Protein AF-0000000066235903 (afdb_homodimer)

Foldseek 3Di:
DDKDKDKFLPLVPVDDPVVVVLQRVLLVPDFFEWEAACDPVGGGFIFGDLLVVLVSSCVSVVVVPWDAFAADDPVVCVLDGGFGTDDAQEGEHEFFAAAVCLVSVQVVLQVQQVVQPDGPNGGHQAYEYEYEAQQTHHDPRTDHLVNSCVVVVVCRVVCVGNGIYMYMYRDDDAPDKTKYKYFDFPDNPPGNHTDDIDIFIWGWHFPDDVPDPDGRYTGIDTD/DDKDKDKFLPLVPVDDPVVVVLQRVLLVPDFFEWEAACDPVGGGFIFGDLLVVLVSSCVSVVVVPWDAFAADDPVVCVLDGGFGTDDAQEGEAEFFAAAVCLVSVQVVLQVQQVVQPDGPNGGHQAYEYEYEAQQTHHDPRTDHLVNSCVVVVVCRVVCVGNGIYMYMYRDDDAPDKTKYKYFDFPDNPPGNHTDDIDIFIWGWHFPDDVPDPDGRYTGIDTD

Secondary structure (DSSP, 8-state):
-EEEEEEETTHHHHS-HHHHHHHHHHHHHPPEEEEE--SGGGTT-EEE-HHHHHHHHHHHHGGGT-EEEEEPPGGGGGG-SEEEEEETTEEEEE--SBTTHHHHHHHHHHHHHHTT-BSSSSB--EEEEEEE-TTS--STTB-BHHHHHHHHHHHHHTT---S-EEEEEEE--BT--EEEEEEEESSSSS---EEEEEEEEEEEEE---TT------EEEEE-/-EEEEEEETTHHHHS-HHHHHHHHHHHHHPPEEEEE--SGGGTT-EEE-HHHHHHHHHHHHGGGT-EEEEEPPGGGGGG-SEEEEEETTEEEEE--SBTTHHHHHHHHHHHHHHTT-BSSSSB--EEEEEEE-TTS--STTB-BHHHHHHHHHHHHHTT---S-EEEEEEE--BT--EEEEEEEESSTTT---EEEEEEEEEEEEE---TT------EEEEE-

Solvent-accessible surface area (backbone atoms only — not comparable to full-atom values): 23468 Å² total; per-residue (Å²): 60,43,73,48,78,50,67,36,72,59,18,79,75,67,50,55,66,67,64,47,48,56,53,49,52,51,50,45,67,33,62,50,33,28,25,61,32,74,46,88,95,44,59,62,41,53,20,56,25,61,66,59,44,52,49,52,52,47,66,57,38,41,83,71,64,33,44,60,61,43,71,45,55,76,94,50,39,91,77,42,63,54,40,52,31,24,44,41,32,36,39,35,43,77,46,58,49,54,43,74,51,54,59,54,53,50,52,48,48,32,45,34,33,63,63,43,35,72,55,49,93,26,46,29,60,36,37,35,39,41,27,34,30,56,43,52,40,56,66,84,66,40,30,31,27,65,57,51,47,55,52,50,50,58,37,50,75,54,59,52,62,71,50,15,29,36,39,33,18,40,41,75,62,66,75,36,84,40,57,29,36,42,43,41,49,74,39,86,71,93,46,84,48,77,70,44,77,45,80,38,41,24,31,34,37,75,64,58,59,86,82,44,94,63,74,61,31,27,44,61,46,75,100,58,42,74,46,79,50,67,35,73,58,18,77,75,67,50,54,66,66,66,47,47,55,53,49,52,52,51,45,68,32,61,49,35,28,24,61,33,74,48,84,95,45,59,62,41,54,20,55,23,62,68,61,44,51,49,52,52,48,66,58,39,41,83,72,64,34,44,60,61,42,70,44,56,74,94,49,38,91,76,41,63,54,40,53,32,23,45,41,32,36,39,36,43,75,47,60,50,52,45,76,50,52,60,53,52,50,52,47,47,34,47,34,33,64,63,44,36,74,55,45,94,27,46,29,61,35,38,35,40,40,28,34,29,57,43,52,40,57,66,85,67,39,30,31,28,66,58,51,48,56,53,51,50,56,36,51,75,51,60,52,61,69,52,15,29,36,40,33,18,42,40,75,62,66,74,36,86,40,57,30,36,42,45,40,49,74,40,84,74,92,46,86,46,75,71,44,76,46,80,39,43,24,33,34,38,74,63,57,58,86,84,43,95,62,73,62,31,27,44,61,47,74,98

Organism: Bacillus subtilis (NCBI:txid1423)

Radius of gyration: 24.23 Å; Cα contacts (8 Å, |Δi|>4): 950; chains: 2; bounding box: 44×64×65 Å

pLDDT: mean 93.39, std 9.05, range [45.38, 98.94]

InterPro domains:
  IPR011335 Restriction endonuclease type II-like [SSF52980] (1-222)
  IPR011338 Restriction endonuclease, type II, BamHI/BglIII/BstY [G3DSA:3.40.91.20] (1-223)
  IPR015278 Type-2 restriction enzyme BglII-like [PF09195] (4-170)

Structure (mmCIF, N/CA/C/O backbone):
data_AF-0000000066235903-model_v1
#
loop_
_entity.id
_entity.type
_entity.pdbx_description
1 polymer 'Type II restriction enzyme BglII'
#
loop_
_atom_site.group_PDB
_atom_site.id
_atom_site.type_symbol
_atom_site.label_atom_id
_atom_site.label_alt_id
_atom_site.label_comp_id
_atom_site.label_asym_id
_atom_site.label_entity_id
_atom_site.label_seq_id
_atom_site.pdbx_PDB_ins_code
_atom_site.Cartn_x
_atom_site.Cartn_y
_atom_site.Cartn_z
_atom_site.occupancy
_atom_site.B_iso_or_equiv
_atom_site.auth_seq_id
_atom_site.auth_comp_id
_atom_site.auth_asym_id
_atom_site.auth_atom_id
_atom_site.pdbx_PDB_model_num
ATOM 1 N N . MET A 1 1 ? -2.662 -24.672 -16.406 1 95.44 1 MET A N 1
ATOM 2 C CA . MET A 1 1 ? -2.316 -23.266 -16.625 1 95.44 1 MET A CA 1
ATOM 3 C C . MET A 1 1 ? -0.908 -23.125 -17.188 1 95.44 1 MET A C 1
ATOM 5 O O . MET A 1 1 ? -0.105 -24.062 -17.094 1 95.44 1 MET A O 1
ATOM 9 N N . LYS A 1 2 ? -0.669 -22.047 -17.875 1 97.75 2 LYS A N 1
ATOM 10 C CA . LYS A 1 2 ? 0.676 -21.578 -18.219 1 97.75 2 LYS A CA 1
ATOM 11 C C . LYS A 1 2 ? 1.106 -20.438 -17.297 1 97.75 2 LYS A C 1
ATOM 13 O O . LYS A 1 2 ? 0.295 -19.906 -16.547 1 97.75 2 LYS A O 1
ATOM 18 N N . ILE A 1 3 ? 2.428 -20.141 -17.328 1 98.62 3 ILE A N 1
ATOM 19 C CA . ILE A 1 3 ? 2.883 -19.078 -16.453 1 98.62 3 ILE A CA 1
ATOM 20 C C . ILE A 1 3 ? 3.889 -18.188 -17.188 1 98.62 3 ILE A C 1
ATOM 22 O O . ILE A 1 3 ? 4.633 -18.672 -18.047 1 98.62 3 ILE A O 1
ATOM 26 N N . ASP A 1 4 ? 3.818 -16.906 -16.969 1 98.31 4 ASP A N 1
ATOM 27 C CA . ASP A 1 4 ? 4.887 -15.953 -17.266 1 98.31 4 ASP A CA 1
ATOM 28 C C . ASP A 1 4 ? 5.68 -15.617 -16.016 1 98.31 4 ASP A C 1
ATOM 30 O O . ASP A 1 4 ? 5.129 -15.609 -14.906 1 98.31 4 ASP A O 1
ATOM 34 N N . ILE A 1 5 ? 6.973 -15.391 -16.203 1 98.62 5 ILE A N 1
ATOM 35 C CA . ILE A 1 5 ? 7.824 -15.133 -15.047 1 98.62 5 ILE A CA 1
ATOM 36 C C . ILE A 1 5 ? 8.672 -13.883 -15.289 1 98.62 5 ILE A C 1
ATOM 38 O O . ILE A 1 5 ? 9.172 -13.68 -16.391 1 98.62 5 ILE A O 1
ATOM 42 N N . THR A 1 6 ? 8.812 -13.047 -14.32 1 98.75 6 THR A N 1
ATOM 43 C CA . THR A 1 6 ? 9.789 -11.961 -14.266 1 98.75 6 THR A CA 1
ATOM 44 C C . THR A 1 6 ? 10.578 -12.008 -12.961 1 98.75 6 THR A C 1
ATOM 46 O O . THR A 1 6 ? 9.992 -12.062 -11.875 1 98.75 6 THR A O 1
ATOM 49 N N . ASP A 1 7 ? 11.922 -11.992 -13.055 1 98.81 7 ASP A N 1
ATOM 50 C CA . ASP A 1 7 ? 12.773 -12.039 -11.875 1 98.81 7 ASP A CA 1
ATOM 51 C C . ASP A 1 7 ? 13.367 -10.664 -11.57 1 98.81 7 ASP A C 1
ATOM 53 O O . ASP A 1 7 ? 13.781 -9.945 -12.484 1 98.81 7 ASP A O 1
ATOM 57 N N . TYR A 1 8 ? 13.367 -10.305 -10.367 1 98.69 8 TYR A N 1
ATOM 58 C CA . TYR A 1 8 ? 14 -9.086 -9.875 1 98.69 8 TYR A CA 1
ATOM 59 C C . TYR A 1 8 ? 15.102 -9.414 -8.875 1 98.69 8 TYR A C 1
ATOM 61 O O . TYR A 1 8 ? 15.008 -10.398 -8.141 1 98.69 8 TYR A O 1
ATOM 69 N N . ASN A 1 9 ? 16.234 -8.625 -8.828 1 98.31 9 ASN A N 1
ATOM 70 C CA . ASN A 1 9 ? 17.344 -8.727 -7.891 1 98.31 9 ASN A CA 1
ATOM 71 C C . ASN A 1 9 ? 17.906 -10.148 -7.852 1 98.31 9 ASN A C 1
ATOM 73 O O . ASN A 1 9 ? 18.156 -10.695 -6.773 1 98.31 9 ASN A O 1
ATOM 77 N N . HIS A 1 10 ? 17.969 -10.82 -9.008 1 98.19 10 HIS A N 1
ATOM 78 C CA . HIS A 1 10 ? 18.625 -12.109 -9.219 1 98.19 10 HIS A CA 1
ATOM 79 C C . HIS A 1 10 ? 17.875 -13.234 -8.523 1 98.19 10 HIS A C 1
ATOM 81 O O . HIS A 1 10 ? 18.484 -14.172 -8.008 1 98.19 10 HIS A O 1
ATOM 87 N N . ALA A 1 11 ? 16.562 -13.094 -8.445 1 98.69 11 ALA A N 1
ATOM 88 C CA . ALA A 1 11 ? 15.75 -14.141 -7.848 1 98.69 11 ALA A CA 1
ATOM 89 C C . ALA A 1 11 ? 15.992 -15.484 -8.531 1 98.69 11 ALA A C 1
ATOM 91 O O . ALA A 1 11 ? 15.953 -16.531 -7.887 1 98.69 11 ALA A O 1
ATOM 92 N N . ASP A 1 12 ? 16.234 -15.523 -9.82 1 98.19 12 ASP A N 1
ATOM 93 C CA . ASP A 1 12 ? 16.469 -16.734 -10.594 1 98.19 12 ASP A CA 1
ATOM 94 C C . ASP A 1 12 ? 17.703 -17.484 -10.086 1 98.19 12 ASP A C 1
ATOM 96 O O . ASP A 1 12 ? 17.766 -18.719 -10.125 1 98.19 12 ASP A O 1
ATOM 100 N N . GLU A 1 13 ? 18.641 -16.781 -9.539 1 98.06 13 GLU A N 1
ATOM 101 C CA . GLU A 1 13 ? 19.875 -17.375 -9.047 1 98.06 13 GLU A CA 1
ATOM 102 C C . GLU A 1 13 ? 19.734 -17.797 -7.586 1 98.06 13 GLU A C 1
ATOM 104 O O . GLU A 1 13 ? 20.391 -18.75 -7.152 1 98.06 13 GLU A O 1
ATOM 109 N N . I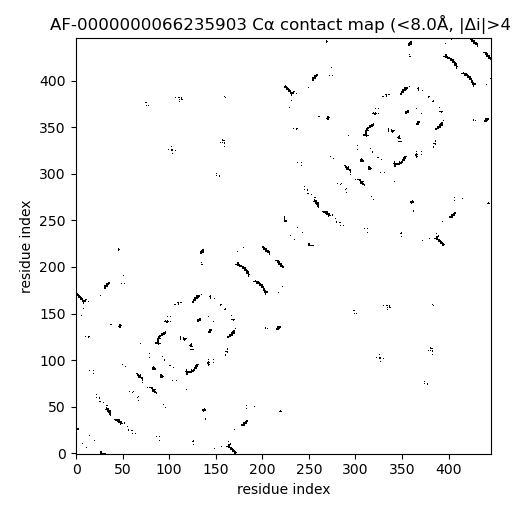LE A 1 14 ? 18.953 -17.141 -6.875 1 98.06 14 ILE A N 1
ATOM 110 C CA . ILE A 1 14 ? 18.875 -17.297 -5.426 1 98.06 14 ILE A CA 1
ATOM 111 C C . ILE A 1 14 ? 17.844 -18.375 -5.074 1 98.06 14 ILE A C 1
ATOM 113 O O . ILE A 1 14 ? 18.016 -19.109 -4.105 1 98.06 14 ILE A O 1
ATOM 117 N N . LEU A 1 15 ? 16.828 -18.453 -5.805 1 98.19 15 LEU A N 1
ATOM 118 C CA . LEU A 1 15 ? 15.719 -19.375 -5.547 1 98.19 15 LEU A CA 1
ATOM 119 C C . LEU A 1 15 ? 16.172 -20.828 -5.641 1 98.19 15 LEU A C 1
ATOM 121 O O . LEU A 1 15 ? 16.812 -21.219 -6.617 1 98.19 15 LEU A O 1
ATOM 125 N N . ASN A 1 16 ? 15.844 -21.609 -4.613 1 98.06 16 ASN A N 1
ATOM 126 C CA . ASN A 1 16 ? 16.109 -23.031 -4.633 1 98.06 16 ASN A CA 1
ATOM 127 C C . ASN A 1 16 ? 15.359 -23.734 -5.762 1 98.06 16 ASN A C 1
ATOM 129 O O . ASN A 1 16 ? 14.133 -23.672 -5.832 1 98.06 16 ASN A O 1
ATOM 133 N N . PRO A 1 17 ? 16.062 -24.453 -6.625 1 98 17 PRO A N 1
ATOM 134 C CA . PRO A 1 17 ? 15.43 -25.047 -7.805 1 98 17 PRO A CA 1
ATOM 135 C C . PRO A 1 17 ? 14.352 -26.062 -7.445 1 98 17 PRO A C 1
ATOM 137 O O . PRO A 1 17 ? 13.352 -26.188 -8.156 1 98 17 PRO A O 1
ATOM 140 N N . GLN A 1 18 ? 14.555 -26.766 -6.414 1 98.19 18 GLN A N 1
ATOM 141 C CA . GLN A 1 18 ? 13.562 -27.766 -6.023 1 98.19 18 GLN A CA 1
ATOM 142 C C . GLN A 1 18 ? 12.281 -27.094 -5.52 1 98.19 18 GLN A C 1
ATOM 144 O O . GLN A 1 18 ? 11.18 -27.562 -5.824 1 98.19 18 GLN A O 1
ATOM 149 N N . LEU A 1 19 ? 12.469 -26.062 -4.641 1 98.56 19 LEU A N 1
ATOM 150 C CA . LEU A 1 19 ? 11.297 -25.344 -4.156 1 98.56 19 LEU A CA 1
ATOM 151 C C . LEU A 1 19 ? 10.523 -24.734 -5.316 1 98.56 19 LEU A C 1
ATOM 153 O O . LEU A 1 19 ? 9.297 -24.797 -5.355 1 98.56 19 LEU A O 1
ATOM 157 N N . TRP A 1 20 ? 11.242 -24.172 -6.285 1 98.75 20 TRP A N 1
ATOM 158 C CA . TRP A 1 20 ? 10.57 -23.594 -7.438 1 98.75 20 TRP A CA 1
ATOM 159 C C . TRP A 1 20 ? 9.844 -24.656 -8.25 1 98.75 20 TRP A C 1
ATOM 161 O O . TRP A 1 20 ? 8.711 -24.438 -8.695 1 98.75 20 TRP A O 1
ATOM 171 N N . LYS A 1 21 ? 10.469 -25.734 -8.461 1 98.69 21 LYS A N 1
ATOM 172 C CA . LYS A 1 21 ? 9.859 -26.812 -9.227 1 98.69 21 LYS A CA 1
ATOM 173 C C . LYS A 1 21 ? 8.523 -27.234 -8.625 1 98.69 21 LYS A C 1
ATOM 175 O O . LYS A 1 21 ? 7.562 -27.484 -9.352 1 98.69 21 LYS A O 1
ATOM 180 N N . GLU A 1 22 ? 8.461 -27.312 -7.281 1 98.81 22 GLU A N 1
ATOM 181 C CA . GLU A 1 22 ? 7.219 -27.672 -6.605 1 98.81 22 GLU A CA 1
ATOM 182 C C . GLU A 1 22 ? 6.113 -26.656 -6.887 1 98.81 22 GLU A C 1
ATOM 184 O O . GLU A 1 22 ? 4.973 -27.031 -7.156 1 98.81 22 GLU A O 1
ATOM 189 N N . ILE A 1 23 ? 6.477 -25.328 -6.844 1 98.88 23 ILE A N 1
ATOM 190 C CA . ILE A 1 23 ? 5.516 -24.266 -7.125 1 98.88 23 ILE A CA 1
ATOM 191 C C . ILE A 1 23 ? 5.121 -24.312 -8.602 1 98.88 23 ILE A C 1
ATOM 193 O O . ILE A 1 23 ? 3.934 -24.297 -8.93 1 98.88 23 ILE A O 1
ATOM 197 N N . GLU A 1 24 ? 6.109 -24.438 -9.445 1 98.81 24 GLU A N 1
ATOM 198 C CA . GLU A 1 24 ? 5.895 -24.438 -10.891 1 98.81 24 GLU A CA 1
ATOM 199 C C . GLU A 1 24 ? 4.973 -25.562 -11.32 1 98.81 24 GLU A C 1
ATOM 201 O O . GLU A 1 24 ? 4.008 -25.359 -12.055 1 98.81 24 GLU A O 1
ATOM 206 N N . GLU A 1 25 ? 5.242 -26.734 -10.859 1 98.75 25 GLU A N 1
ATOM 207 C CA . GLU A 1 25 ? 4.43 -27.891 -11.219 1 98.75 25 GLU A CA 1
ATOM 208 C C . GLU A 1 25 ? 2.992 -27.719 -10.742 1 98.75 25 GLU A C 1
ATOM 210 O O . GLU A 1 25 ? 2.051 -28.109 -11.445 1 98.75 25 GLU A O 1
ATOM 215 N N . THR A 1 26 ? 2.875 -27.234 -9.531 1 98.81 26 THR A N 1
ATOM 216 C CA . THR A 1 26 ? 1.548 -26.969 -8.984 1 98.81 26 THR A CA 1
ATOM 217 C C . THR A 1 26 ? 0.756 -26.031 -9.891 1 98.81 26 THR A C 1
ATOM 219 O O . THR A 1 26 ? -0.4 -26.312 -10.219 1 98.81 26 THR A O 1
ATOM 222 N N . LEU A 1 27 ? 1.396 -24.938 -10.32 1 98.88 27 LEU A N 1
ATOM 223 C CA . LEU A 1 27 ? 0.71 -23.938 -11.117 1 98.88 27 LEU A CA 1
ATOM 224 C C . LEU A 1 27 ? 0.431 -24.438 -12.523 1 98.88 27 LEU A C 1
ATOM 226 O O . LEU A 1 27 ? -0.636 -24.188 -13.086 1 98.88 27 LEU A O 1
ATOM 230 N N . LEU A 1 28 ? 1.349 -25.234 -13.102 1 98.5 28 LEU A N 1
ATOM 231 C CA . LEU A 1 28 ? 1.218 -25.719 -14.469 1 98.5 28 LEU A CA 1
ATOM 232 C C . LEU A 1 28 ? 0.126 -26.781 -14.562 1 98.5 28 LEU A C 1
ATOM 234 O O . LEU A 1 28 ? -0.492 -26.938 -15.617 1 98.5 28 LEU A O 1
ATOM 238 N N . LYS A 1 29 ? -0.159 -27.453 -13.484 1 97.94 29 LYS A N 1
ATOM 239 C CA . LYS A 1 29 ? -1.164 -28.5 -13.477 1 97.94 29 LYS A CA 1
ATOM 240 C C . LYS A 1 29 ? -2.541 -27.953 -13.117 1 97.94 29 LYS A C 1
ATOM 242 O O . LYS A 1 29 ? -3.553 -28.641 -13.289 1 97.94 29 LYS A O 1
ATOM 247 N N . MET A 1 30 ? -2.586 -26.797 -12.688 1 98.44 30 MET A N 1
ATOM 248 C CA . MET A 1 30 ? -3.812 -26.203 -12.156 1 98.44 30 MET A CA 1
ATOM 249 C C . MET A 1 30 ? -4.805 -25.922 -13.273 1 98.44 30 MET A C 1
ATOM 251 O O . MET A 1 30 ? -4.449 -25.312 -14.281 1 98.44 30 MET A O 1
ATOM 255 N N . PRO A 1 31 ? -6.02 -26.375 -13.156 1 98.12 31 PRO A N 1
ATOM 256 C CA . PRO A 1 31 ? -7.043 -25.891 -14.078 1 98.12 31 PRO A CA 1
ATOM 257 C C . PRO A 1 31 ? -7.41 -24.422 -13.82 1 98.12 31 PRO A C 1
ATOM 259 O O . PRO A 1 31 ? -7.133 -23.891 -12.742 1 98.12 31 PRO A O 1
ATOM 262 N N . LEU A 1 32 ? -7.965 -23.828 -14.836 1 98.38 32 LEU A N 1
ATOM 263 C CA . LEU A 1 32 ? -8.492 -22.469 -14.625 1 98.38 32 LEU A CA 1
ATOM 264 C C . LEU A 1 32 ? -9.719 -22.5 -13.719 1 98.38 32 LEU A C 1
ATOM 266 O O . LEU A 1 32 ? -10.68 -23.219 -14 1 98.38 32 LEU A O 1
ATOM 270 N N . HIS A 1 33 ? -9.703 -21.766 -12.602 1 98.25 33 HIS A N 1
ATOM 271 C CA . HIS A 1 33 ? -10.852 -21.625 -11.711 1 98.25 33 HIS A CA 1
ATOM 272 C C . HIS A 1 33 ? -11.641 -20.359 -12.016 1 98.25 33 HIS A C 1
ATOM 274 O O . HIS A 1 33 ? -11.062 -19.281 -12.133 1 98.25 33 HIS A O 1
ATOM 280 N N . VAL A 1 34 ? -12.977 -20.531 -12.094 1 97.75 34 VAL A N 1
ATOM 281 C CA . VAL A 1 34 ? -13.82 -19.391 -12.445 1 97.75 34 VAL A CA 1
ATOM 282 C C . VAL A 1 34 ? -15.07 -19.375 -11.57 1 97.75 34 VAL A C 1
ATOM 284 O O . VAL A 1 34 ? -15.406 -20.391 -10.945 1 97.75 34 VAL A O 1
ATOM 287 N N . LYS A 1 35 ? -15.648 -18.266 -11.508 1 96.06 35 LYS A N 1
ATOM 288 C CA . LYS A 1 35 ? -16.938 -18.062 -10.859 1 96.06 35 LYS A CA 1
ATOM 289 C C . LYS A 1 35 ? -17.766 -17.031 -11.609 1 96.06 35 LYS A C 1
ATOM 291 O O . LYS A 1 35 ? -17.25 -16.281 -12.438 1 96.06 35 LYS A O 1
ATOM 296 N N . ALA A 1 36 ? -19.031 -17.047 -11.312 1 94.25 36 ALA A N 1
ATOM 297 C CA . ALA A 1 36 ? -19.891 -16.016 -11.891 1 94.25 36 ALA A CA 1
ATO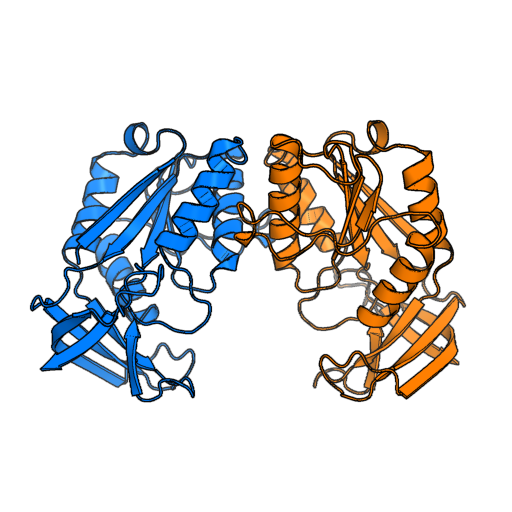M 298 C C . ALA A 1 36 ? -19.688 -14.672 -11.195 1 94.25 36 ALA A C 1
ATOM 300 O O . ALA A 1 36 ? -19.594 -14.609 -9.969 1 94.25 36 ALA A O 1
ATOM 301 N N . SER A 1 37 ? -19.641 -13.578 -12.016 1 93.75 37 SER A N 1
ATOM 302 C CA . SER A 1 37 ? -19.5 -12.234 -11.469 1 93.75 37 SER A CA 1
ATOM 303 C C . SER A 1 37 ? -20.812 -11.75 -10.844 1 93.75 37 SER A C 1
ATOM 305 O O . SER A 1 37 ? -21.891 -12.016 -11.383 1 93.75 37 SER A O 1
ATOM 307 N N . ASP A 1 38 ? -20.672 -11.031 -9.789 1 90.31 38 ASP A N 1
ATOM 308 C CA . ASP A 1 38 ? -21.828 -10.391 -9.188 1 90.31 38 ASP A CA 1
ATOM 309 C C . ASP A 1 38 ? -21.844 -8.891 -9.445 1 90.31 38 ASP A C 1
ATOM 311 O O . ASP A 1 38 ? -22.719 -8.172 -8.977 1 90.31 38 ASP A O 1
ATOM 315 N N . GLN A 1 39 ? -20.844 -8.414 -10.172 1 88.88 39 GLN A N 1
ATOM 316 C CA . GLN A 1 39 ? -20.719 -6.984 -10.422 1 88.88 39 GLN A CA 1
ATOM 317 C C . GLN A 1 39 ? -21.688 -6.52 -11.5 1 88.88 39 GLN A C 1
ATOM 319 O O . GLN A 1 39 ? -21.859 -7.195 -12.516 1 88.88 39 GLN A O 1
ATOM 324 N N . ALA A 1 40 ? -22.188 -5.363 -11.281 1 86.88 40 ALA A N 1
ATOM 325 C CA . ALA A 1 40 ? -23.281 -4.836 -12.094 1 86.88 40 ALA A CA 1
ATOM 326 C C . ALA A 1 40 ? -22.922 -4.848 -13.578 1 86.88 40 ALA A C 1
ATOM 328 O O . ALA A 1 40 ? -23.766 -5.191 -14.422 1 86.88 40 ALA A O 1
ATOM 329 N N . SER A 1 41 ? -21.75 -4.559 -14 1 87.06 41 SER A N 1
ATOM 330 C CA . SER A 1 41 ? -21.375 -4.398 -15.398 1 87.06 41 SER A CA 1
ATOM 331 C C . SER A 1 41 ? -21.109 -5.75 -16.062 1 87.06 41 SER A C 1
ATOM 333 O O . SER A 1 41 ? -20.953 -5.832 -17.281 1 87.06 41 SER A O 1
ATOM 335 N N . LYS A 1 42 ? -21.141 -6.867 -15.297 1 89.94 42 LYS A N 1
ATOM 336 C CA . LYS A 1 42 ? -20.781 -8.172 -15.859 1 89.94 42 LYS A CA 1
ATOM 337 C C . LYS A 1 42 ? -21.438 -9.297 -15.07 1 89.94 42 LYS A C 1
ATOM 339 O O . LYS A 1 42 ? -20.844 -10.352 -14.859 1 89.94 42 LYS A O 1
ATOM 344 N N . VAL A 1 43 ? -22.656 -9.078 -14.625 1 88.88 43 VAL A N 1
ATOM 345 C CA . VAL A 1 43 ? -23.375 -10.055 -13.797 1 88.88 43 VAL A CA 1
ATOM 346 C C . VAL A 1 43 ? -23.5 -11.367 -14.562 1 88.88 43 VAL A C 1
ATOM 348 O O . VAL A 1 43 ? -23.938 -11.383 -15.719 1 88.88 43 VAL A O 1
ATOM 351 N N . GLY A 1 44 ? -23 -12.438 -13.906 1 91.5 44 GLY A N 1
ATOM 352 C CA . GLY A 1 44 ? -23.203 -13.758 -14.461 1 91.5 44 GLY A CA 1
ATOM 353 C C . GLY A 1 44 ? -22.062 -14.219 -15.344 1 91.5 44 GLY A C 1
ATOM 354 O O . GLY A 1 44 ? -21.938 -15.414 -15.625 1 91.5 44 GLY A O 1
ATOM 355 N N .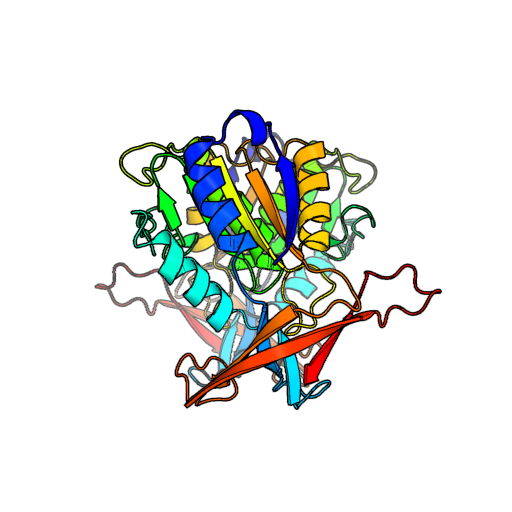 SER A 1 45 ? -21.328 -13.281 -15.859 1 94.31 45 SER A N 1
ATOM 356 C CA . SER A 1 45 ? -20.188 -13.656 -16.688 1 94.31 45 SER A CA 1
ATOM 357 C C . SER A 1 45 ? -19.125 -14.383 -15.859 1 94.31 45 SER A C 1
ATOM 359 O O . SER A 1 45 ? -18.969 -14.117 -14.672 1 94.31 45 SER A O 1
ATOM 361 N N . LEU A 1 46 ? -18.469 -15.25 -16.531 1 96.06 46 LEU A N 1
ATOM 362 C CA . LEU A 1 46 ? -17.422 -16 -15.844 1 96.06 46 LEU A CA 1
ATOM 363 C C . LEU A 1 46 ? -16.156 -15.156 -15.68 1 96.06 46 LEU A C 1
ATOM 365 O O . LEU A 1 46 ? -15.664 -14.57 -16.641 1 96.06 46 LEU A O 1
ATOM 369 N N . ILE A 1 47 ? -15.672 -15.102 -14.445 1 97 47 ILE A N 1
ATOM 370 C CA . ILE A 1 47 ? -14.445 -14.367 -14.148 1 97 47 ILE A CA 1
ATOM 371 C C . ILE A 1 47 ? -13.508 -15.242 -13.328 1 97 47 ILE A C 1
ATOM 373 O O . ILE A 1 47 ? -13.898 -16.297 -12.836 1 97 47 ILE A O 1
ATOM 377 N N . PHE A 1 48 ? -12.281 -14.797 -13.273 1 97.69 48 PHE A N 1
ATOM 378 C CA . PHE A 1 48 ? -11.266 -15.469 -12.469 1 97.69 48 PHE A CA 1
ATOM 379 C C . PHE A 1 48 ? -11.742 -15.641 -11.031 1 97.69 48 PHE A C 1
ATOM 381 O O . PHE A 1 48 ? -12.281 -14.703 -10.43 1 97.69 48 PHE A O 1
ATOM 388 N N . ASP A 1 49 ? -11.555 -16.828 -10.469 1 96.94 49 ASP A N 1
ATOM 389 C CA . ASP A 1 49 ? -11.977 -17.156 -9.109 1 96.94 49 ASP A CA 1
ATOM 390 C C . ASP A 1 49 ? -10.781 -17.203 -8.164 1 96.94 49 ASP A C 1
ATOM 392 O O . ASP A 1 49 ? -10.125 -18.25 -8.039 1 96.94 49 ASP A O 1
ATOM 396 N N . PRO A 1 50 ? -10.562 -16.125 -7.402 1 96.69 50 PRO A N 1
ATOM 397 C CA . PRO A 1 50 ? -9.414 -16.109 -6.496 1 96.69 50 PRO A CA 1
ATOM 398 C C . PRO A 1 50 ? -9.523 -17.172 -5.395 1 96.69 50 PRO A C 1
ATOM 400 O O . PRO A 1 50 ? -8.523 -17.781 -5.02 1 96.69 50 PRO A O 1
ATOM 403 N N . VAL A 1 51 ? -10.688 -17.391 -4.867 1 95.5 51 VAL A N 1
ATOM 404 C CA . VAL A 1 51 ? -10.891 -18.297 -3.734 1 95.5 51 VAL A CA 1
ATOM 405 C C . VAL A 1 51 ? -10.586 -19.719 -4.152 1 95.5 51 VAL A C 1
ATOM 407 O O . VAL A 1 51 ? -9.805 -20.422 -3.49 1 95.5 51 VAL A O 1
ATOM 410 N N . GLY A 1 52 ? -11.203 -20.156 -5.242 1 96.69 52 GLY A N 1
ATOM 411 C CA . GLY A 1 52 ? -10.938 -21.484 -5.75 1 96.69 52 GLY A CA 1
ATOM 412 C C . GLY A 1 52 ? -9.484 -21.703 -6.125 1 96.69 52 GLY A C 1
ATOM 413 O O . GLY A 1 52 ? -8.922 -22.781 -5.859 1 96.69 52 GLY A O 1
ATOM 414 N N . THR A 1 53 ? -8.859 -20.719 -6.758 1 98.06 53 THR A N 1
ATOM 415 C CA . THR A 1 53 ? -7.461 -20.797 -7.16 1 98.06 53 THR A CA 1
ATOM 416 C C . THR A 1 53 ? -6.555 -20.953 -5.941 1 98.06 53 THR A C 1
ATOM 418 O O . THR A 1 53 ? -5.68 -21.812 -5.91 1 98.06 53 THR A O 1
ATOM 421 N N . ASN A 1 54 ? -6.797 -20.109 -4.957 1 97.25 54 ASN A N 1
ATOM 422 C CA . ASN A 1 54 ? -6.02 -20.188 -3.723 1 97.25 54 ASN A CA 1
ATOM 423 C C . ASN A 1 54 ? -6.133 -21.562 -3.064 1 97.25 54 ASN A C 1
ATOM 425 O O . ASN A 1 54 ? -5.145 -22.094 -2.555 1 97.25 54 ASN A O 1
ATOM 429 N N . GLN A 1 55 ? -7.34 -22.047 -3.016 1 96.69 55 GLN A N 1
ATOM 430 C CA . GLN A 1 55 ? -7.566 -23.344 -2.381 1 96.69 55 GLN A CA 1
ATOM 431 C C . GLN A 1 55 ? -6.805 -24.453 -3.102 1 96.69 55 GLN A C 1
ATOM 433 O O . GLN A 1 55 ? -6.219 -25.328 -2.461 1 96.69 55 GLN A O 1
ATOM 438 N N . TYR A 1 56 ? -6.875 -24.438 -4.414 1 97.88 56 TYR A N 1
ATOM 439 C CA . TYR A 1 56 ? -6.129 -25.422 -5.18 1 97.88 56 TYR A CA 1
ATOM 440 C C . TYR A 1 56 ? -4.645 -25.375 -4.828 1 97.88 56 TYR A C 1
ATOM 442 O O . TYR A 1 56 ? -4.027 -26.422 -4.578 1 97.88 56 TYR A O 1
ATOM 450 N N . ILE A 1 57 ? -4.066 -24.141 -4.82 1 98.69 57 ILE A N 1
ATOM 451 C CA . ILE A 1 57 ? -2.646 -23.969 -4.531 1 98.69 57 ILE A CA 1
ATOM 452 C C . ILE A 1 57 ? -2.332 -24.5 -3.139 1 98.69 57 ILE A C 1
ATOM 454 O O . ILE A 1 57 ? -1.356 -25.234 -2.953 1 98.69 57 ILE A O 1
ATOM 458 N N . LYS A 1 58 ? -3.154 -24.219 -2.234 1 98.5 58 LYS A N 1
ATOM 459 C CA . LYS A 1 58 ? -2.977 -24.688 -0.863 1 98.5 58 LYS A CA 1
ATOM 460 C C . LYS A 1 58 ? -3.018 -26.203 -0.795 1 98.5 58 LYS A C 1
ATOM 462 O O . LYS A 1 58 ? -2.146 -26.828 -0.184 1 98.5 58 LYS A O 1
ATOM 467 N N . ASP A 1 59 ? -3.988 -26.797 -1.42 1 98.25 59 ASP A N 1
ATOM 468 C CA . ASP A 1 59 ? -4.184 -28.25 -1.4 1 98.25 59 ASP A CA 1
ATOM 469 C C . ASP A 1 59 ? -2.975 -28.969 -1.992 1 98.25 59 ASP A C 1
ATOM 471 O O . ASP A 1 59 ? -2.674 -30.109 -1.609 1 98.25 59 ASP A O 1
ATOM 475 N N . GLU A 1 60 ? -2.342 -28.328 -2.916 1 98.56 60 GLU A N 1
ATOM 476 C CA . GLU A 1 60 ? -1.218 -28.953 -3.594 1 98.56 60 GLU A CA 1
ATOM 477 C C . GLU A 1 60 ? 0.085 -28.734 -2.832 1 98.56 60 GLU A C 1
ATOM 479 O O . GLU A 1 60 ? 0.951 -29.609 -2.799 1 98.56 60 GLU A O 1
ATOM 484 N N . LEU A 1 61 ? 0.27 -27.578 -2.162 1 98.69 61 LEU A N 1
ATOM 485 C CA . LEU A 1 61 ? 1.548 -27.203 -1.561 1 98.69 61 LEU A CA 1
ATOM 486 C C . LEU A 1 61 ? 1.663 -27.766 -0.148 1 98.69 61 LEU A C 1
ATOM 488 O O . LEU A 1 61 ? 2.75 -28.172 0.28 1 98.69 61 LEU A O 1
ATOM 492 N N . VAL A 1 62 ? 0.568 -27.859 0.537 1 98.62 62 VAL A N 1
ATOM 493 C CA . VAL A 1 62 ? 0.604 -28.266 1.939 1 98.62 62 VAL A CA 1
ATOM 494 C C . VAL A 1 62 ? 1.098 -29.703 2.053 1 98.62 62 VAL A C 1
ATOM 496 O O . VAL A 1 62 ? 1.991 -30 2.85 1 98.62 62 VAL A O 1
ATOM 499 N N . PRO A 1 63 ? 0.643 -30.656 1.211 1 98.44 63 PRO A N 1
ATOM 500 C CA . PRO A 1 63 ? 1.173 -32.031 1.26 1 98.44 63 PRO A CA 1
ATOM 501 C C . PRO A 1 63 ? 2.656 -32.094 0.902 1 98.44 63 PRO A C 1
ATOM 503 O O . PRO A 1 63 ? 3.326 -33.062 1.221 1 98.44 63 PRO A O 1
ATOM 506 N N . LYS A 1 64 ? 3.131 -31.062 0.222 1 98.25 64 LYS A N 1
ATOM 507 C CA . LYS A 1 64 ? 4.551 -30.984 -0.111 1 98.25 64 LYS A CA 1
ATOM 508 C C . LYS A 1 64 ? 5.336 -30.281 0.995 1 98.25 64 LYS A C 1
ATOM 510 O O . LYS A 1 64 ? 6.441 -29.797 0.764 1 98.25 64 LYS A O 1
ATOM 515 N N . HIS A 1 65 ? 4.672 -30 2.156 1 98.25 65 HIS A N 1
ATOM 516 C CA . HIS A 1 65 ? 5.266 -29.516 3.4 1 98.25 65 HIS A CA 1
ATOM 517 C C . HIS A 1 65 ? 5.531 -28.016 3.344 1 98.25 65 HIS A C 1
ATOM 519 O O . HIS A 1 65 ? 6.441 -27.516 4.012 1 98.25 65 HIS A O 1
ATOM 525 N N . TRP A 1 66 ? 4.852 -27.375 2.527 1 98.69 66 TRP A N 1
ATOM 526 C CA . TRP A 1 66 ? 4.816 -25.922 2.65 1 98.69 66 TRP A CA 1
ATOM 527 C C . TRP A 1 66 ? 3.957 -25.5 3.834 1 98.69 66 TRP A C 1
ATOM 529 O O . TRP A 1 66 ? 2.836 -25.984 4.004 1 98.69 66 TRP A O 1
ATOM 539 N N . LYS A 1 67 ? 4.551 -24.656 4.652 1 98.44 67 LYS A N 1
ATOM 540 C CA . LYS A 1 67 ? 3.73 -24.016 5.684 1 98.44 67 LYS A CA 1
ATOM 541 C C . LYS A 1 67 ? 2.721 -23.062 5.066 1 98.44 67 LYS A C 1
ATOM 543 O O . LYS A 1 67 ? 2.994 -22.438 4.035 1 98.44 67 LYS A O 1
ATOM 548 N N . ASN A 1 68 ? 1.571 -23 5.695 1 98.06 68 ASN A N 1
ATOM 549 C CA . ASN A 1 68 ? 0.552 -22.047 5.258 1 98.06 68 ASN A CA 1
ATOM 550 C C . ASN A 1 68 ? 0.11 -21.141 6.402 1 98.06 68 ASN A C 1
ATOM 552 O O . ASN A 1 68 ? 0.258 -21.484 7.574 1 98.06 68 ASN A O 1
ATOM 556 N N . ASN A 1 69 ? -0.334 -19.938 6.035 1 96.75 69 ASN A N 1
ATOM 557 C CA . ASN A 1 69 ? -0.788 -18.953 7.004 1 96.75 69 ASN A CA 1
ATOM 558 C C . ASN A 1 69 ? 0.23 -18.75 8.125 1 96.75 69 ASN A C 1
ATOM 560 O O . ASN A 1 69 ? -0.11 -18.859 9.305 1 96.75 69 ASN A O 1
ATOM 564 N N . ILE A 1 70 ? 1.413 -18.5 7.715 1 96 70 ILE A N 1
ATOM 565 C CA . ILE A 1 70 ? 2.482 -18.266 8.68 1 96 70 ILE A CA 1
ATOM 566 C C . ILE A 1 70 ? 2.238 -16.938 9.406 1 96 70 ILE A C 1
ATOM 568 O O . ILE A 1 70 ? 2.225 -15.875 8.781 1 96 70 ILE A O 1
ATOM 572 N N . PRO A 1 71 ? 2.109 -16.969 10.688 1 94.88 71 PRO A N 1
ATOM 573 C CA . PRO A 1 71 ? 1.792 -15.742 11.406 1 94.88 71 PRO A CA 1
ATOM 574 C C . PRO A 1 71 ? 2.906 -14.695 11.312 1 94.88 71 PRO A C 1
ATOM 576 O O . PRO A 1 71 ? 4.086 -15.039 11.43 1 94.88 71 PRO A O 1
ATOM 579 N N . ILE A 1 72 ? 2.52 -13.531 11.117 1 93.62 72 ILE A N 1
ATOM 580 C CA . ILE A 1 72 ? 3.449 -12.414 11.188 1 93.62 72 ILE A CA 1
ATOM 581 C C . ILE A 1 72 ? 3.648 -11.992 12.641 1 93.62 72 ILE A C 1
ATOM 583 O O . ILE A 1 72 ? 2.678 -11.828 13.383 1 93.62 72 ILE A O 1
ATOM 587 N N . PRO A 1 73 ? 4.883 -11.859 13.055 1 91 73 PRO A N 1
ATOM 588 C CA . PRO A 1 73 ? 5.141 -11.477 14.445 1 91 73 PRO A CA 1
ATOM 589 C C . PRO A 1 73 ? 4.445 -10.18 14.844 1 91 73 PRO A C 1
ATOM 591 O O . PRO A 1 73 ? 4.254 -9.297 14.008 1 91 73 PRO A O 1
ATOM 594 N N . LYS A 1 74 ? 4.203 -10.008 16.062 1 88.88 74 LYS A N 1
ATOM 595 C CA . LYS A 1 74 ? 3.455 -8.883 16.609 1 88.88 74 LYS A CA 1
ATOM 596 C C . LYS A 1 74 ? 4.125 -7.559 16.266 1 88.88 74 LYS A C 1
ATOM 598 O O . LYS A 1 74 ? 3.449 -6.578 15.945 1 88.88 74 LYS A O 1
ATOM 603 N N . ARG A 1 75 ? 5.398 -7.555 16.312 1 86.69 75 ARG A N 1
ATOM 604 C CA . ARG A 1 75 ? 6.121 -6.316 16.047 1 86.69 75 ARG A CA 1
ATOM 605 C C . ARG A 1 75 ? 5.902 -5.844 14.609 1 86.69 75 ARG A C 1
ATOM 607 O O . ARG A 1 75 ? 6.133 -4.676 14.297 1 86.69 75 ARG A O 1
ATOM 614 N N . PHE A 1 76 ? 5.469 -6.773 13.695 1 88.44 76 PHE A N 1
ATOM 615 C CA . PHE A 1 76 ? 5.238 -6.449 12.289 1 88.44 76 PHE A CA 1
ATOM 616 C C . PHE A 1 76 ? 3.768 -6.617 11.93 1 88.44 76 PHE A C 1
ATOM 618 O O . PHE A 1 76 ? 3.424 -6.77 10.758 1 88.44 76 PHE A O 1
ATOM 625 N N . ASP A 1 77 ? 2.896 -6.496 12.898 1 86.81 77 ASP A N 1
ATOM 626 C CA . ASP A 1 77 ? 1.497 -6.832 12.656 1 86.81 77 ASP A CA 1
ATOM 627 C C . ASP A 1 77 ? 0.813 -5.762 11.812 1 86.81 77 ASP A C 1
ATOM 629 O O . ASP A 1 77 ? -0.259 -5.992 11.25 1 86.81 77 ASP A O 1
ATOM 633 N N . PHE A 1 78 ? 1.429 -4.629 11.602 1 83.69 78 PHE A N 1
ATOM 634 C CA . PHE A 1 78 ? 0.899 -3.594 10.727 1 83.69 78 PHE A CA 1
ATOM 635 C C . PHE A 1 78 ? 0.962 -4.035 9.266 1 83.69 78 PHE A C 1
ATOM 637 O O . PHE A 1 78 ? 0.324 -3.434 8.398 1 83.69 78 PHE A O 1
ATOM 644 N N . LEU A 1 79 ? 1.701 -5.086 9.016 1 85.62 79 LEU A N 1
ATOM 645 C CA . LEU A 1 79 ? 1.868 -5.594 7.656 1 85.62 79 LEU A CA 1
ATOM 646 C C . LEU A 1 79 ? 0.887 -6.727 7.375 1 85.62 79 LEU A C 1
ATOM 648 O O . LEU A 1 79 ? 0.982 -7.395 6.34 1 85.62 79 LEU A O 1
ATOM 652 N N . GLY A 1 80 ? 0.028 -7.004 8.258 1 86.94 80 GLY A N 1
ATOM 653 C CA . GLY A 1 80 ? -0.969 -8.047 8.07 1 86.94 80 GLY A CA 1
ATOM 654 C C . GLY A 1 80 ? -0.902 -9.133 9.125 1 86.94 80 GLY A C 1
ATOM 655 O O . GLY A 1 80 ? -0.19 -9 10.125 1 86.94 80 GLY A O 1
ATOM 656 N N . THR A 1 81 ? -1.633 -10.188 8.891 1 90.25 81 THR A N 1
ATOM 657 C CA . THR A 1 81 ? -1.782 -11.219 9.906 1 90.25 81 THR A CA 1
ATOM 658 C C . THR A 1 81 ? -0.855 -12.398 9.617 1 90.25 81 THR A C 1
ATOM 660 O O . THR A 1 81 ? -0.238 -12.945 10.531 1 90.25 81 THR A O 1
ATOM 663 N N . ASP A 1 82 ? -0.81 -12.766 8.383 1 95.25 82 ASP A N 1
ATOM 664 C CA . ASP A 1 82 ? -0.05 -13.977 8.07 1 95.25 82 ASP A CA 1
ATOM 665 C C . ASP A 1 82 ? 0.499 -13.93 6.645 1 95.25 82 ASP A C 1
ATOM 667 O O . ASP A 1 82 ? 0.113 -13.062 5.855 1 95.25 82 ASP A O 1
ATOM 671 N N . ILE A 1 83 ? 1.449 -14.789 6.375 1 95.38 83 ILE A N 1
ATOM 672 C CA . ILE A 1 83 ? 2.027 -15.07 5.062 1 95.38 83 ILE A CA 1
ATOM 673 C C . ILE A 1 83 ? 1.337 -16.281 4.441 1 95.38 83 ILE A C 1
ATOM 675 O O . ILE A 1 83 ? 1.031 -17.25 5.133 1 95.38 83 ILE A O 1
ATOM 679 N N . ASP A 1 84 ? 1.122 -16.25 3.195 1 97.44 84 ASP A N 1
ATOM 680 C CA . ASP A 1 84 ? 0.343 -17.312 2.553 1 97.44 84 ASP A CA 1
ATOM 681 C C . ASP A 1 84 ? 1.053 -18.656 2.658 1 97.44 84 ASP A C 1
ATOM 683 O O . ASP A 1 84 ? 0.495 -19.609 3.193 1 97.44 84 ASP A O 1
ATOM 687 N N . PHE A 1 85 ? 2.322 -18.734 2.107 1 98.69 85 PHE A N 1
ATOM 688 C CA . PHE A 1 85 ? 3.072 -19.984 2.186 1 98.69 85 PHE A CA 1
ATOM 689 C C . PHE A 1 85 ? 4.551 -19.703 2.438 1 98.69 85 PHE A C 1
ATOM 691 O O . PHE A 1 85 ? 5.051 -18.625 2.131 1 98.69 85 PHE A O 1
ATOM 698 N N . GLY A 1 86 ? 5.223 -20.703 2.992 1 98.62 86 GLY A N 1
ATOM 699 C CA . GLY A 1 86 ? 6.664 -20.641 3.184 1 98.62 86 GLY A CA 1
ATOM 700 C C . GLY A 1 86 ? 7.301 -22.016 3.322 1 98.62 86 GLY A C 1
ATOM 701 O O . GLY A 1 86 ? 6.699 -22.938 3.879 1 98.62 86 GLY A O 1
ATOM 702 N N . LYS A 1 87 ? 8.406 -22.156 2.861 1 98.56 87 LYS A N 1
ATOM 703 C CA . LYS A 1 87 ? 9.242 -23.344 3.006 1 98.56 87 LYS A CA 1
ATOM 704 C C . LYS A 1 87 ? 10.727 -22.984 2.949 1 98.56 87 LYS A C 1
ATOM 706 O O . LYS A 1 87 ? 11.172 -22.312 2.018 1 98.56 87 LYS A O 1
ATOM 711 N N . ARG A 1 88 ? 11.453 -23.375 3.994 1 98.12 88 ARG A N 1
ATOM 712 C CA . ARG A 1 88 ? 12.859 -23.016 4.145 1 98.12 88 ARG A CA 1
ATOM 713 C C . ARG A 1 88 ? 13.039 -21.5 4.125 1 98.12 88 ARG A C 1
ATOM 715 O O . ARG A 1 88 ? 12.531 -20.797 5.004 1 98.12 88 ARG A O 1
ATOM 722 N N . ASP A 1 89 ? 13.68 -20.891 3.15 1 98.38 89 ASP A N 1
ATOM 723 C CA . ASP A 1 89 ? 13.992 -19.469 3.111 1 98.38 89 ASP A CA 1
ATOM 724 C C . ASP A 1 89 ? 13.133 -18.734 2.076 1 98.38 89 ASP A C 1
ATOM 726 O O . ASP A 1 89 ? 13.43 -17.609 1.704 1 98.38 89 ASP A O 1
ATOM 730 N N . THR A 1 90 ? 12.07 -19.453 1.582 1 98.75 90 THR A N 1
ATOM 731 C CA . THR A 1 90 ? 11.266 -18.922 0.484 1 98.75 90 THR A CA 1
ATOM 732 C C . THR A 1 90 ? 9.859 -18.578 0.965 1 98.75 90 THR A C 1
ATOM 734 O O . THR A 1 90 ? 9.195 -19.406 1.598 1 98.75 90 THR A O 1
ATOM 737 N N . LEU A 1 91 ? 9.453 -17.359 0.715 1 98.31 91 LEU A N 1
ATOM 738 C CA . LEU A 1 91 ? 8.102 -16.875 0.994 1 98.31 91 LEU A CA 1
ATOM 739 C C . LEU A 1 91 ? 7.277 -16.797 -0.285 1 98.31 91 LEU A C 1
ATOM 741 O O . LEU A 1 91 ? 7.777 -16.391 -1.331 1 98.31 91 LEU A O 1
ATOM 745 N N . VAL A 1 92 ? 5.969 -17.219 -0.223 1 98.75 92 VAL A N 1
ATOM 746 C CA . VAL A 1 92 ? 5.059 -17.125 -1.36 1 98.75 92 VAL A CA 1
ATOM 747 C C . VAL A 1 92 ? 3.859 -16.25 -0.987 1 98.75 92 VAL A C 1
ATOM 749 O O . VAL A 1 92 ? 3.186 -16.516 0.012 1 98.75 92 VAL A O 1
ATOM 752 N N . GLU A 1 93 ? 3.625 -15.227 -1.675 1 98.12 93 GLU A N 1
ATOM 753 C CA . GLU A 1 93 ? 2.426 -14.398 -1.588 1 98.12 93 GLU A CA 1
ATOM 754 C C . GLU A 1 93 ? 1.535 -14.594 -2.812 1 98.12 93 GLU A C 1
ATOM 756 O O . GLU A 1 93 ? 1.989 -14.43 -3.947 1 98.12 93 GLU A O 1
ATOM 761 N N . VAL A 1 94 ? 0.318 -14.953 -2.6 1 98.31 94 VAL A N 1
ATOM 762 C CA . VAL A 1 94 ? -0.665 -15.039 -3.676 1 98.31 94 VAL A CA 1
ATOM 763 C C . VAL A 1 94 ? -1.49 -13.758 -3.729 1 98.31 94 VAL A C 1
ATOM 765 O O . VAL A 1 94 ? -2.26 -13.469 -2.809 1 98.31 94 VAL A O 1
ATOM 768 N N . GLN A 1 95 ? -1.324 -13.016 -4.777 1 96.94 95 GLN A N 1
ATOM 769 C CA . GLN A 1 95 ? -1.911 -11.68 -4.844 1 96.94 95 GLN A CA 1
ATOM 770 C C . GLN A 1 95 ? -2.932 -11.586 -5.973 1 96.94 95 GLN A C 1
ATOM 772 O O . GLN A 1 95 ? -2.633 -11.047 -7.039 1 96.94 95 GLN A O 1
ATOM 777 N N . PHE A 1 96 ? -4.164 -11.938 -5.672 1 96.88 96 PHE A N 1
ATOM 778 C CA . PHE A 1 96 ? -5.27 -11.836 -6.617 1 96.88 96 PHE A CA 1
ATOM 779 C C . PHE A 1 96 ? -6.207 -10.695 -6.238 1 96.88 96 PHE A C 1
ATOM 781 O O . PHE A 1 96 ? -7.145 -10.383 -6.977 1 96.88 96 PHE A O 1
ATOM 788 N N . SER A 1 97 ? -5.898 -10.055 -5.094 1 91.44 97 SER A N 1
ATOM 789 C CA . SER A 1 97 ? -6.754 -9 -4.566 1 91.44 97 SER A CA 1
ATOM 790 C C . SER A 1 97 ? -6.438 -7.652 -5.207 1 91.44 97 SER A C 1
ATOM 792 O O . SER A 1 97 ? -5.875 -7.598 -6.305 1 91.44 97 SER A O 1
ATOM 794 N N . ASN A 1 98 ? -6.82 -6.555 -4.52 1 89.69 98 ASN A N 1
ATOM 795 C CA . ASN A 1 98 ? -6.719 -5.199 -5.047 1 89.69 98 ASN A CA 1
ATOM 796 C C . ASN A 1 98 ? -5.273 -4.828 -5.363 1 89.69 98 ASN A C 1
ATOM 798 O O . ASN A 1 98 ? -4.363 -5.164 -4.602 1 89.69 98 ASN A O 1
ATOM 802 N N . TYR A 1 99 ? -5.086 -4.098 -6.465 1 87.69 99 TYR A N 1
ATOM 803 C CA . TYR A 1 99 ? -3.768 -3.854 -7.039 1 87.69 99 TYR A CA 1
ATOM 804 C C . TYR A 1 99 ? -2.895 -3.051 -6.082 1 87.69 99 TYR A C 1
ATOM 806 O O . TYR A 1 99 ? -1.673 -3.217 -6.059 1 87.69 99 TYR A O 1
ATOM 814 N N . PRO A 1 100 ? -3.457 -2.211 -5.211 1 81.94 100 PRO A N 1
ATOM 815 C CA . PRO A 1 100 ? -2.559 -1.463 -4.328 1 81.94 100 PRO A CA 1
ATOM 816 C C . PRO A 1 100 ? -1.825 -2.359 -3.334 1 81.94 100 PRO A C 1
ATOM 818 O O . PRO A 1 100 ? -0.805 -1.958 -2.77 1 81.94 100 PRO A O 1
ATOM 821 N N . PHE A 1 101 ? -2.27 -3.568 -3.162 1 88.12 101 PHE A N 1
ATOM 822 C CA . PHE A 1 101 ? -1.674 -4.449 -2.162 1 88.12 101 PHE A CA 1
ATOM 823 C C . PHE A 1 101 ? -0.359 -5.027 -2.668 1 88.12 101 PHE A C 1
ATOM 825 O O . PHE A 1 101 ? 0.403 -5.617 -1.897 1 88.12 101 PHE A O 1
ATOM 832 N N . LEU A 1 102 ? -0.077 -4.816 -3.938 1 92.69 102 LEU A N 1
ATOM 833 C CA . LEU A 1 102 ? 1.226 -5.242 -4.434 1 92.69 102 LEU A CA 1
ATOM 834 C C . LEU A 1 102 ? 2.352 -4.523 -3.697 1 92.69 102 LEU A C 1
ATOM 836 O O . LEU A 1 102 ? 3.33 -5.152 -3.287 1 92.69 102 LEU A O 1
ATOM 840 N N . LEU A 1 103 ? 2.25 -3.27 -3.574 1 90.94 103 LEU A N 1
ATOM 841 C CA . LEU A 1 103 ? 3.303 -2.498 -2.922 1 90.94 103 LEU A CA 1
ATOM 842 C C . LEU A 1 103 ? 3.434 -2.891 -1.454 1 90.94 103 LEU A C 1
ATOM 844 O O . LEU A 1 103 ? 4.543 -2.943 -0.918 1 90.94 103 LEU A O 1
ATOM 848 N N . ASN A 1 104 ? 2.346 -3.152 -0.836 1 89.5 104 ASN A N 1
ATOM 849 C CA . ASN A 1 104 ? 2.395 -3.658 0.532 1 89.5 104 ASN A CA 1
ATOM 850 C C . ASN A 1 104 ? 3.158 -4.977 0.617 1 89.5 104 ASN A C 1
ATOM 852 O O . ASN A 1 104 ? 4.004 -5.152 1.496 1 89.5 104 ASN A O 1
ATOM 856 N N . ASN A 1 105 ? 2.863 -5.848 -0.284 1 92.88 105 ASN A N 1
ATOM 857 C CA . ASN A 1 105 ? 3.561 -7.129 -0.315 1 92.88 105 ASN A CA 1
ATOM 858 C C . ASN A 1 105 ? 5.051 -6.949 -0.581 1 92.88 105 ASN A C 1
ATOM 860 O O . ASN A 1 105 ? 5.875 -7.699 -0.053 1 92.88 105 ASN A O 1
ATOM 864 N N . THR A 1 106 ? 5.355 -5.98 -1.376 1 94.62 106 THR A N 1
ATOM 865 C CA . THR A 1 106 ? 6.754 -5.715 -1.699 1 94.62 106 THR A CA 1
ATOM 866 C C . THR A 1 106 ? 7.5 -5.188 -0.478 1 94.62 106 THR A C 1
ATOM 868 O O . THR A 1 106 ? 8.57 -5.688 -0.136 1 94.62 106 THR A O 1
ATOM 871 N N . VAL A 1 107 ? 6.906 -4.266 0.2 1 94.12 107 VAL A N 1
ATOM 872 C CA . VAL A 1 107 ? 7.512 -3.682 1.393 1 94.12 107 VAL A CA 1
ATOM 873 C C . VAL A 1 107 ? 7.641 -4.742 2.48 1 94.12 107 VAL A C 1
ATOM 875 O O . VAL A 1 107 ? 8.68 -4.848 3.135 1 94.12 107 VAL A O 1
ATOM 878 N N . ARG A 1 108 ? 6.617 -5.488 2.662 1 94.06 108 ARG A N 1
ATOM 879 C CA . ARG A 1 108 ? 6.629 -6.574 3.639 1 94.06 108 ARG A CA 1
ATOM 880 C C . ARG A 1 108 ? 7.754 -7.562 3.346 1 94.06 108 ARG A C 1
ATOM 882 O O . ARG A 1 108 ? 8.477 -7.973 4.254 1 94.06 108 ARG A O 1
ATOM 889 N N . SER A 1 109 ? 7.863 -7.969 2.115 1 96.56 109 SER A N 1
ATOM 890 C CA . SER A 1 109 ? 8.914 -8.898 1.722 1 96.56 109 SER A CA 1
ATOM 891 C C . SER A 1 109 ? 10.297 -8.305 1.959 1 96.56 109 SER A C 1
ATOM 893 O O . SER A 1 109 ? 11.211 -9 2.404 1 96.56 109 SER A O 1
ATOM 895 N N . GLU A 1 110 ? 10.438 -7.012 1.649 1 96.88 110 GLU A N 1
ATOM 896 C CA . GLU A 1 110 ? 11.695 -6.312 1.884 1 96.88 110 GLU A CA 1
ATOM 897 C C . GLU A 1 110 ? 12.062 -6.316 3.365 1 96.88 110 GLU A C 1
ATOM 899 O O . GLU A 1 110 ? 13.195 -6.633 3.727 1 96.88 110 GLU A O 1
ATOM 904 N N . LEU A 1 111 ? 11.094 -6.008 4.164 1 96.12 111 LEU A N 1
ATOM 905 C CA . LEU A 1 111 ? 11.328 -5.977 5.602 1 96.12 111 LEU A CA 1
ATOM 906 C C . LEU A 1 111 ? 11.703 -7.359 6.125 1 96.12 111 LEU A C 1
ATOM 908 O O . LEU A 1 111 ? 12.641 -7.496 6.914 1 96.12 111 LEU A O 1
ATOM 912 N N . PHE A 1 112 ? 10.969 -8.367 5.723 1 97 112 PHE A N 1
ATOM 913 C CA . PHE A 1 112 ? 11.219 -9.727 6.176 1 97 112 PHE A CA 1
ATOM 914 C C . PHE A 1 112 ? 12.602 -10.203 5.727 1 97 112 PHE A C 1
ATOM 916 O O . PHE A 1 112 ? 13.297 -10.898 6.465 1 97 112 PHE A O 1
ATOM 923 N N . HIS A 1 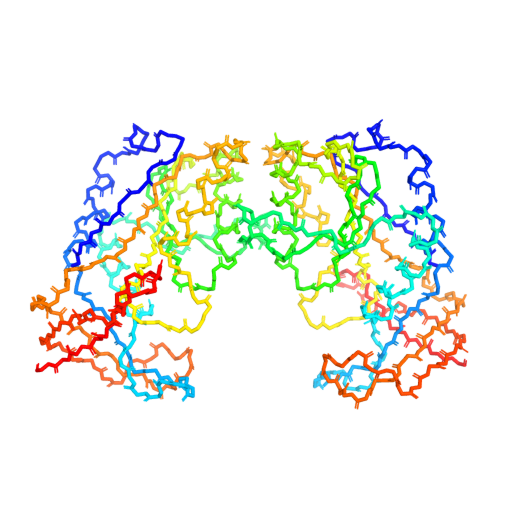113 ? 12.953 -9.859 4.535 1 97.44 113 HIS A N 1
ATOM 924 C CA . HIS A 1 113 ? 14.266 -10.195 4.008 1 97.44 113 HIS A CA 1
ATOM 925 C C . HIS A 1 113 ? 15.375 -9.531 4.82 1 97.44 113 HIS A C 1
ATOM 927 O O . HIS A 1 113 ? 16.297 -10.203 5.297 1 97.44 113 HIS A O 1
ATOM 933 N N . LYS A 1 114 ? 15.273 -8.25 5.043 1 96.44 114 LYS A N 1
ATOM 934 C CA . LYS A 1 114 ? 16.297 -7.469 5.727 1 96.44 114 LYS A CA 1
ATOM 935 C C . LYS A 1 114 ? 16.375 -7.836 7.203 1 96.44 114 LYS A C 1
ATOM 937 O O . LYS A 1 114 ? 17.453 -7.797 7.805 1 96.44 114 LYS A O 1
ATOM 942 N N . SER A 1 115 ? 15.273 -8.18 7.766 1 95.25 115 SER A N 1
ATOM 943 C CA . SER A 1 115 ? 15.258 -8.539 9.18 1 95.25 115 SER A CA 1
ATOM 944 C C . SER A 1 115 ? 15.57 -10.016 9.383 1 95.25 115 SER A C 1
ATOM 946 O O . SER A 1 115 ? 15.602 -10.5 10.516 1 95.25 115 SER A O 1
ATOM 948 N N . ASN A 1 116 ? 15.734 -10.781 8.289 1 95.81 116 ASN A N 1
ATOM 949 C CA . ASN A 1 116 ? 15.992 -12.219 8.336 1 95.81 116 ASN A CA 1
ATOM 950 C C . ASN A 1 116 ? 14.891 -12.961 9.086 1 95.81 116 ASN A C 1
ATOM 952 O O . ASN A 1 116 ? 15.172 -13.797 9.945 1 95.81 116 ASN A O 1
ATOM 956 N N . MET A 1 117 ? 13.719 -12.539 8.766 1 93.94 117 MET A N 1
ATOM 957 C CA . MET A 1 117 ? 12.57 -13.164 9.422 1 93.94 117 MET A CA 1
ATOM 958 C C . MET A 1 117 ? 12.578 -14.672 9.219 1 93.94 117 MET A C 1
ATOM 960 O O . MET A 1 117 ? 12.867 -15.156 8.125 1 93.94 117 MET A O 1
ATOM 964 N N . ASP A 1 118 ? 12.18 -15.391 10.203 1 95.38 118 ASP A N 1
ATOM 965 C CA . ASP A 1 118 ? 12.094 -16.844 10.133 1 95.38 118 ASP A CA 1
ATOM 966 C C . ASP A 1 118 ? 10.859 -17.281 9.336 1 95.38 118 ASP A C 1
ATOM 968 O O . ASP A 1 118 ? 9.734 -16.906 9.664 1 95.38 118 ASP A O 1
ATOM 972 N N . ILE A 1 119 ? 11.062 -18.062 8.273 1 94.94 119 ILE A N 1
ATOM 973 C CA . ILE A 1 119 ? 9.953 -18.578 7.465 1 94.94 119 ILE A CA 1
ATOM 974 C C . ILE A 1 119 ? 9.656 -20.016 7.859 1 94.94 119 ILE A C 1
ATOM 976 O O . ILE A 1 119 ? 8.547 -20.328 8.297 1 94.94 119 ILE A O 1
ATOM 980 N N . ASP A 1 120 ? 10.484 -20.891 7.766 1 96.25 120 ASP A N 1
ATOM 981 C CA . ASP A 1 120 ? 10.461 -22.312 8.102 1 96.25 120 ASP A CA 1
ATOM 982 C C . ASP A 1 120 ? 11.836 -22.781 8.57 1 96.25 120 ASP A C 1
ATOM 984 O O . ASP A 1 120 ? 12.469 -23.609 7.91 1 96.25 120 ASP A O 1
ATOM 988 N N . GLU A 1 121 ? 12.188 -22.172 9.727 1 94.06 121 GLU A N 1
ATOM 989 C CA . GLU A 1 121 ? 13.453 -22.484 10.375 1 94.06 121 GLU A CA 1
ATOM 990 C C . GLU A 1 121 ? 14.633 -21.875 9.609 1 94.06 121 GLU A C 1
ATOM 992 O O . GLU A 1 121 ? 15.789 -22.219 9.867 1 94.06 121 GLU A O 1
ATOM 997 N N . GLU A 1 122 ? 14.422 -21.156 8.609 1 95.94 122 GLU A N 1
ATOM 998 C CA . GLU A 1 122 ? 15.43 -20.406 7.863 1 95.94 122 GLU A CA 1
ATOM 999 C C . GLU A 1 122 ? 15 -18.953 7.652 1 95.94 122 GLU A C 1
ATOM 1001 O O . GLU A 1 122 ? 13.805 -18.672 7.52 1 95.94 122 GLU A O 1
ATOM 1006 N N . GLY A 1 123 ? 15.961 -18.031 7.617 1 96.81 123 GLY A N 1
ATOM 1007 C CA . GLY A 1 123 ? 15.664 -16.641 7.316 1 96.81 123 GLY A CA 1
ATOM 1008 C C . GLY A 1 123 ? 15.234 -16.422 5.879 1 96.81 123 GLY A C 1
ATOM 1009 O O . GLY A 1 123 ? 15.758 -17.062 4.965 1 96.81 123 GLY A O 1
ATOM 1010 N N . MET A 1 124 ? 14.398 -15.508 5.664 1 97.19 124 MET A N 1
ATOM 1011 C CA . MET A 1 124 ? 13.82 -15.25 4.352 1 97.19 124 MET A CA 1
ATOM 1012 C C . MET A 1 124 ? 14.883 -14.758 3.373 1 97.19 124 MET A C 1
ATOM 1014 O O . MET A 1 124 ? 15.578 -13.781 3.646 1 97.19 124 MET A O 1
ATOM 1018 N N . LYS A 1 125 ? 14.922 -15.305 2.166 1 98.12 125 LYS A N 1
ATOM 1019 C CA . LYS A 1 125 ? 15.898 -14.906 1.162 1 98.12 125 LYS A CA 1
ATOM 1020 C C . LYS A 1 125 ? 15.211 -14.438 -0.119 1 98.12 125 LYS A C 1
ATOM 1022 O O . LYS A 1 125 ? 15.719 -13.555 -0.817 1 98.12 125 LYS A O 1
ATOM 1027 N N . VAL A 1 126 ? 14.117 -15.078 -0.378 1 98.69 126 VAL A N 1
ATOM 1028 C CA . VAL A 1 126 ? 13.508 -14.797 -1.672 1 98.69 126 VAL A CA 1
ATOM 1029 C C . VAL A 1 126 ? 11.984 -14.867 -1.547 1 98.69 126 VAL A C 1
ATOM 1031 O O . VAL A 1 126 ? 11.453 -15.648 -0.75 1 98.69 126 VAL A O 1
ATOM 1034 N N . ALA A 1 127 ? 11.297 -14.008 -2.293 1 98.75 127 ALA A N 1
ATOM 1035 C CA . ALA A 1 127 ? 9.836 -14 -2.34 1 98.75 127 ALA A CA 1
ATOM 1036 C C . ALA A 1 127 ? 9.336 -14.391 -3.727 1 98.75 127 ALA A C 1
ATOM 1038 O O . ALA A 1 127 ? 9.906 -13.977 -4.738 1 98.75 127 ALA A O 1
ATOM 1039 N N . ILE A 1 128 ? 8.305 -15.211 -3.744 1 98.88 128 ILE A N 1
ATOM 1040 C CA . ILE A 1 128 ? 7.527 -15.484 -4.945 1 98.88 128 ILE A CA 1
ATOM 1041 C C . ILE A 1 128 ? 6.156 -14.812 -4.836 1 98.88 128 ILE A C 1
ATOM 1043 O O . ILE A 1 128 ? 5.449 -15 -3.842 1 98.88 128 ILE A O 1
ATOM 1047 N N . ILE A 1 129 ? 5.797 -14.016 -5.809 1 98.81 129 ILE A N 1
ATOM 1048 C CA . ILE A 1 129 ? 4.48 -13.391 -5.852 1 98.81 129 ILE A CA 1
ATOM 1049 C C . ILE A 1 129 ? 3.693 -13.914 -7.051 1 98.81 129 ILE A C 1
ATOM 1051 O O . ILE A 1 129 ? 4.098 -13.719 -8.195 1 98.81 129 ILE A O 1
ATOM 1055 N N . ILE A 1 130 ? 2.562 -14.531 -6.789 1 98.88 130 ILE A N 1
ATOM 1056 C CA . ILE A 1 130 ? 1.739 -15.141 -7.832 1 98.88 130 ILE A CA 1
ATOM 1057 C C . ILE A 1 130 ? 0.562 -14.227 -8.156 1 98.88 130 ILE A C 1
ATOM 1059 O O . ILE A 1 130 ? -0.18 -13.812 -7.258 1 98.88 130 ILE A O 1
ATOM 1063 N N . THR A 1 131 ? 0.406 -13.859 -9.367 1 98.75 131 THR A N 1
ATOM 1064 C CA . THR A 1 131 ? -0.655 -12.992 -9.867 1 98.75 131 THR A CA 1
ATOM 1065 C C . THR A 1 131 ? -1.356 -13.625 -11.062 1 98.75 131 THR A C 1
ATOM 1067 O O . THR A 1 131 ? -0.994 -14.727 -11.492 1 98.75 131 THR A O 1
ATOM 1070 N N . LYS A 1 132 ? -2.414 -12.945 -11.594 1 98.5 132 LYS A N 1
ATOM 1071 C CA . LYS A 1 132 ? -3.125 -13.414 -12.781 1 98.5 132 LYS A CA 1
ATOM 1072 C C . LYS A 1 132 ? -2.861 -12.508 -13.977 1 98.5 132 LYS A C 1
ATOM 1074 O O . LYS A 1 132 ? -2.703 -11.297 -13.82 1 98.5 132 LYS A O 1
ATOM 1079 N N . GLY A 1 133 ? -2.865 -13.07 -15.148 1 97.31 133 GLY A N 1
ATOM 1080 C CA . GLY A 1 133 ? -2.703 -12.281 -16.359 1 97.31 133 GLY A CA 1
ATOM 1081 C C . GLY A 1 133 ? -3.945 -11.492 -16.734 1 97.31 133 GLY A C 1
ATOM 1082 O O . GLY A 1 133 ? -5.055 -11.844 -16.328 1 97.31 133 GLY A O 1
ATOM 1083 N N . HIS A 1 134 ? -3.74 -10.5 -17.578 1 94.62 134 HIS A N 1
ATOM 1084 C CA . HIS A 1 134 ? -4.812 -9.617 -18.016 1 94.62 134 HIS A CA 1
ATOM 1085 C C . HIS A 1 134 ? -5.844 -10.367 -18.844 1 94.62 134 HIS A C 1
ATOM 1087 O O . HIS A 1 134 ? -6.969 -9.898 -19.031 1 94.62 134 HIS A O 1
ATOM 1093 N N . MET A 1 135 ? -5.469 -11.477 -19.391 1 94.69 135 MET A N 1
ATOM 1094 C CA . MET A 1 135 ? -6.348 -12.234 -20.281 1 94.69 135 MET A CA 1
ATOM 1095 C C . MET A 1 135 ? -7.582 -12.727 -19.531 1 94.69 135 MET A C 1
ATOM 1097 O O . MET A 1 135 ? -8.586 -13.086 -20.141 1 94.69 135 MET A O 1
ATOM 1101 N N . PHE A 1 136 ? -7.5 -12.828 -18.219 1 97 136 PHE A N 1
ATOM 1102 C CA . PHE A 1 136 ? -8.617 -13.336 -17.422 1 97 136 PHE A CA 1
ATOM 1103 C C . PHE A 1 136 ? -9.484 -12.188 -16.922 1 97 136 PHE A C 1
ATOM 1105 O O . PHE A 1 136 ? -9.008 -11.336 -16.156 1 97 136 PHE A O 1
ATOM 1112 N N . PRO A 1 137 ? -10.797 -12.164 -17.375 1 96.31 137 PRO A N 1
ATOM 1113 C CA . PRO A 1 137 ? -11.688 -11.227 -16.688 1 96.31 137 PRO A CA 1
ATOM 1114 C C . PRO A 1 137 ? -11.758 -11.477 -15.188 1 96.31 137 PRO A C 1
ATOM 1116 O O . PRO A 1 137 ? -11.758 -12.633 -14.75 1 96.31 137 PRO A O 1
ATOM 1119 N N . ALA A 1 138 ? -11.789 -10.414 -14.375 1 96.12 138 ALA A N 1
ATOM 1120 C CA . ALA A 1 138 ? -11.766 -10.523 -12.922 1 96.12 138 ALA A CA 1
ATOM 1121 C C . ALA A 1 138 ? -12.555 -9.391 -12.273 1 96.12 138 ALA A C 1
ATOM 1123 O O . ALA A 1 138 ? -13.109 -8.539 -12.969 1 96.12 138 ALA A O 1
ATOM 1124 N N . SER A 1 139 ? -12.695 -9.5 -10.953 1 92.69 139 SER A N 1
ATOM 1125 C CA . SER A 1 139 ? -13.32 -8.414 -10.203 1 92.69 139 SER A CA 1
ATOM 1126 C C . SER A 1 139 ? -12.602 -7.09 -10.43 1 92.69 139 SER A C 1
ATOM 1128 O O . SER A 1 139 ? -11.391 -7.07 -10.664 1 92.69 139 SER A O 1
ATOM 1130 N N . ASN A 1 140 ? -13.359 -6.078 -10.297 1 88.94 140 ASN A N 1
ATOM 1131 C CA . ASN A 1 140 ? -12.805 -4.746 -10.5 1 88.94 140 ASN A CA 1
ATOM 1132 C C . ASN A 1 140 ? -11.641 -4.473 -9.547 1 88.94 140 ASN A C 1
ATOM 1134 O O . ASN A 1 140 ? -11.641 -4.949 -8.414 1 88.94 140 ASN A O 1
ATOM 1138 N N . SER A 1 141 ? -10.609 -3.799 -9.984 1 88.38 141 SER A N 1
ATOM 1139 C CA . SER A 1 141 ? -9.492 -3.248 -9.219 1 88.38 141 SER A CA 1
ATOM 1140 C C . SER A 1 141 ? -8.562 -4.352 -8.727 1 88.38 141 SER A C 1
ATOM 1142 O O . SER A 1 141 ? -7.719 -4.117 -7.859 1 88.38 141 SER A O 1
ATOM 1144 N N . SER A 1 142 ? -8.828 -5.547 -9.188 1 93.62 142 SER A N 1
ATOM 1145 C CA . SER A 1 142 ? -7.895 -6.609 -8.82 1 93.62 142 SER A CA 1
ATOM 1146 C C . SER A 1 142 ? -6.598 -6.5 -9.617 1 93.62 142 SER A C 1
ATOM 1148 O O . SER A 1 142 ? -6.586 -5.957 -10.727 1 93.62 142 SER A O 1
ATOM 1150 N N . LEU A 1 143 ? -5.527 -7.004 -9.078 1 95.31 143 LEU A N 1
ATOM 1151 C CA . LEU A 1 143 ? -4.191 -6.859 -9.648 1 95.31 143 LEU A CA 1
ATOM 1152 C C . LEU A 1 143 ? -3.99 -7.824 -10.812 1 95.31 143 LEU A C 1
ATOM 1154 O O . LEU A 1 143 ? -4.375 -8.992 -10.727 1 95.31 143 LEU A O 1
ATOM 1158 N N . TYR A 1 144 ? -3.316 -7.332 -11.875 1 96.56 144 TYR A N 1
ATOM 1159 C CA . TYR A 1 144 ? -2.871 -8.156 -12.992 1 96.56 144 TYR A CA 1
ATOM 1160 C C . TYR A 1 144 ? -1.35 -8.211 -13.062 1 96.56 144 TYR A C 1
ATOM 1162 O O . TYR A 1 144 ? -0.671 -7.27 -12.641 1 96.56 144 TYR A O 1
ATOM 1170 N N . TYR A 1 145 ? -0.851 -9.281 -13.633 1 97.62 145 TYR A N 1
ATOM 1171 C CA . TYR A 1 145 ? 0.579 -9.523 -13.797 1 97.62 145 TYR A CA 1
ATOM 1172 C C . TYR A 1 145 ? 1.255 -8.359 -14.516 1 97.62 145 TYR A C 1
ATOM 1174 O O . TYR A 1 145 ? 2.309 -7.887 -14.086 1 97.62 145 TYR A O 1
ATOM 1182 N N . GLU A 1 146 ? 0.644 -7.902 -15.555 1 95.56 146 GLU A N 1
ATOM 1183 C CA . GLU A 1 146 ? 1.22 -6.84 -16.375 1 95.56 146 GLU A CA 1
ATOM 1184 C C . GLU A 1 146 ? 1.358 -5.543 -15.586 1 95.56 146 GLU A C 1
ATOM 1186 O O . GLU A 1 146 ? 2.352 -4.828 -15.727 1 95.56 146 GLU A O 1
ATOM 1191 N N . GLN A 1 147 ? 0.371 -5.309 -14.789 1 93.25 147 GLN A N 1
ATOM 1192 C CA . GLN A 1 147 ? 0.425 -4.141 -13.914 1 93.25 147 GLN A CA 1
ATOM 1193 C C . GLN A 1 147 ? 1.536 -4.281 -12.875 1 93.25 147 GLN A C 1
ATOM 1195 O O . GLN A 1 147 ? 2.287 -3.336 -12.633 1 93.25 147 GLN A O 1
ATOM 1200 N N . ALA A 1 148 ? 1.599 -5.461 -12.281 1 96.62 148 ALA A N 1
ATOM 1201 C CA . ALA A 1 148 ? 2.637 -5.742 -11.297 1 96.62 148 ALA A CA 1
ATOM 1202 C C . ALA A 1 148 ? 4.027 -5.59 -11.898 1 96.62 148 ALA A C 1
ATOM 1204 O O . ALA A 1 148 ? 4.918 -4.996 -11.289 1 96.62 148 ALA A O 1
ATOM 1205 N N . GLN A 1 149 ? 4.18 -6.105 -13.086 1 96.38 149 GLN A N 1
ATOM 1206 C CA . GLN A 1 149 ? 5.453 -6.004 -13.789 1 96.38 149 GLN A CA 1
ATOM 1207 C C . GLN A 1 149 ? 5.863 -4.547 -13.984 1 96.38 149 GLN A C 1
ATOM 1209 O O . GLN A 1 149 ? 7.008 -4.18 -13.711 1 96.38 149 GLN A O 1
ATOM 1214 N N . ASN A 1 150 ? 4.93 -3.82 -14.484 1 93.62 150 ASN A N 1
ATOM 1215 C CA . ASN A 1 150 ? 5.215 -2.408 -14.719 1 93.62 150 ASN A CA 1
ATOM 1216 C C . ASN A 1 150 ? 5.664 -1.712 -13.438 1 93.62 150 ASN A C 1
ATOM 1218 O O . ASN A 1 150 ? 6.648 -0.969 -13.445 1 93.62 150 ASN A O 1
ATOM 1222 N N . GLN A 1 151 ? 5.023 -1.967 -12.391 1 93.75 151 GLN A N 1
ATOM 1223 C CA . GLN A 1 151 ? 5.328 -1.335 -11.109 1 93.75 151 GLN A CA 1
ATOM 1224 C C . GLN A 1 151 ? 6.684 -1.795 -10.578 1 93.75 151 GLN A C 1
ATOM 1226 O O . GLN A 1 151 ? 7.531 -0.972 -10.219 1 93.75 151 GLN A O 1
ATOM 1231 N N . LEU A 1 152 ? 6.906 -3.037 -10.531 1 96.88 152 LEU A N 1
ATOM 1232 C CA . LEU A 1 152 ? 8.133 -3.584 -9.977 1 96.88 152 LEU A CA 1
ATOM 1233 C C . LEU A 1 152 ? 9.336 -3.229 -10.844 1 96.88 152 LEU A C 1
ATOM 1235 O O . LEU A 1 152 ? 10.438 -3.023 -10.336 1 96.88 152 LEU A O 1
ATOM 1239 N N . ASN A 1 153 ? 9.109 -3.182 -12.211 1 96.19 153 ASN A N 1
ATOM 1240 C CA . ASN A 1 153 ? 10.172 -2.719 -13.094 1 96.19 153 ASN A CA 1
ATOM 1241 C C . ASN A 1 153 ? 10.664 -1.329 -12.695 1 96.19 153 ASN A C 1
ATOM 1243 O O . ASN A 1 153 ? 11.867 -1.103 -12.578 1 96.19 153 ASN A O 1
ATOM 1247 N N . SER A 1 154 ? 9.773 -0.456 -12.484 1 92.88 154 SER A N 1
ATOM 1248 C CA . SER A 1 154 ? 10.109 0.915 -12.109 1 92.88 154 SER A CA 1
ATOM 1249 C C . SER A 1 154 ? 10.82 0.964 -10.766 1 92.88 154 SER A C 1
ATOM 1251 O O . SER A 1 154 ? 11.812 1.677 -10.609 1 92.88 154 SER A O 1
ATOM 1253 N N . LEU A 1 155 ? 10.367 0.223 -9.836 1 95.5 155 LEU A N 1
ATOM 1254 C CA . LEU A 1 155 ? 10.961 0.207 -8.5 1 95.5 155 LEU A CA 1
ATOM 1255 C C . LEU A 1 155 ? 12.359 -0.394 -8.539 1 95.5 155 LEU A C 1
ATOM 1257 O O . LEU A 1 155 ? 13.273 0.106 -7.875 1 95.5 155 LEU A O 1
ATOM 1261 N N . ALA A 1 156 ? 12.461 -1.423 -9.289 1 95.69 156 ALA A N 1
ATOM 1262 C CA . ALA A 1 156 ? 13.75 -2.1 -9.391 1 95.69 156 ALA A CA 1
ATOM 1263 C C . ALA A 1 156 ? 14.773 -1.23 -10.117 1 95.69 156 ALA A C 1
ATOM 1265 O O . ALA A 1 156 ? 15.961 -1.239 -9.781 1 95.69 156 ALA A O 1
ATOM 1266 N N . GLU A 1 157 ? 14.297 -0.565 -11.148 1 94.88 157 GLU A N 1
ATOM 1267 C CA . GLU A 1 157 ? 15.172 0.314 -11.922 1 94.88 157 GLU A CA 1
ATOM 1268 C C . GLU A 1 157 ? 15.891 1.311 -11.016 1 94.88 157 GLU A C 1
ATOM 1270 O O . GLU A 1 157 ? 17.047 1.646 -11.258 1 94.88 157 GLU A O 1
ATOM 1275 N N . TYR A 1 158 ? 15.242 1.711 -9.953 1 93.81 158 TYR A N 1
ATOM 1276 C CA . TYR A 1 158 ? 15.812 2.734 -9.078 1 93.81 158 TYR A CA 1
ATOM 1277 C C . TYR A 1 158 ? 16.188 2.146 -7.727 1 93.81 158 TYR A C 1
ATOM 1279 O O . TYR A 1 158 ? 16.328 2.877 -6.738 1 93.81 158 TYR A O 1
ATOM 1287 N N . ASN A 1 159 ? 16.25 0.854 -7.609 1 95.12 159 ASN A N 1
ATOM 1288 C CA . ASN A 1 159 ? 16.719 0.135 -6.426 1 95.12 159 ASN A CA 1
ATOM 1289 C C . ASN A 1 159 ? 15.883 0.489 -5.191 1 95.12 159 ASN A C 1
ATOM 1291 O O . ASN A 1 159 ? 16.438 0.749 -4.125 1 95.12 159 ASN A O 1
ATOM 1295 N N . VAL A 1 160 ? 14.617 0.491 -5.383 1 95.31 160 VAL A N 1
ATOM 1296 C CA . VAL A 1 160 ? 13.711 0.81 -4.289 1 95.31 160 VAL A CA 1
ATOM 1297 C C . VAL A 1 160 ? 13.633 -0.367 -3.318 1 95.31 160 VAL A C 1
ATOM 1299 O O . VAL A 1 160 ? 13.297 -0.193 -2.146 1 95.31 160 VAL A O 1
ATOM 1302 N N . PHE A 1 161 ? 13.875 -1.536 -3.75 1 96.44 161 PHE A N 1
ATOM 1303 C CA . PHE A 1 161 ? 13.938 -2.727 -2.91 1 96.44 161 PHE A CA 1
ATOM 1304 C C . PHE A 1 161 ? 15.109 -3.613 -3.318 1 96.44 161 PHE A C 1
ATOM 1306 O O . PHE A 1 161 ? 15.555 -3.576 -4.469 1 96.44 161 PHE A O 1
ATOM 1313 N N . ASP A 1 162 ? 15.508 -4.48 -2.334 1 96.94 162 ASP A N 1
ATOM 1314 C CA . ASP A 1 162 ? 16.656 -5.359 -2.555 1 96.94 162 ASP A CA 1
ATOM 1315 C C . ASP A 1 162 ? 16.219 -6.824 -2.592 1 96.94 162 ASP A C 1
ATOM 1317 O O . ASP A 1 162 ? 16.953 -7.68 -3.098 1 96.94 162 ASP A O 1
ATOM 1321 N N . VAL A 1 163 ? 15.164 -7.086 -1.959 1 98.25 163 VAL A N 1
ATOM 1322 C CA . VAL A 1 163 ? 14.734 -8.469 -1.801 1 98.25 163 VAL A CA 1
ATOM 1323 C C . VAL A 1 163 ? 14.586 -9.125 -3.172 1 98.25 163 VAL A C 1
ATOM 1325 O O . VAL A 1 163 ? 14.023 -8.531 -4.094 1 98.25 163 VAL A O 1
ATOM 1328 N N . PRO A 1 164 ? 15.125 -10.336 -3.424 1 98.81 164 PRO A N 1
ATOM 1329 C CA . PRO A 1 164 ? 14.844 -11.094 -4.645 1 98.81 164 PRO A CA 1
ATOM 1330 C C . PRO A 1 164 ? 13.375 -11.492 -4.773 1 98.81 164 PRO A C 1
ATOM 1332 O O . PRO A 1 164 ? 12.789 -12.023 -3.824 1 98.81 164 PRO A O 1
ATOM 1335 N N . ILE A 1 165 ? 12.797 -11.172 -5.91 1 98.88 165 ILE A N 1
ATOM 1336 C CA . ILE A 1 165 ? 11.398 -11.484 -6.145 1 98.88 165 ILE A CA 1
ATOM 1337 C C . ILE A 1 165 ? 11.242 -12.211 -7.48 1 98.88 165 ILE A C 1
ATOM 1339 O O . ILE A 1 165 ? 11.727 -11.734 -8.508 1 98.88 165 ILE A O 1
ATOM 1343 N N . ARG A 1 166 ? 10.672 -13.328 -7.523 1 98.88 166 ARG A N 1
ATOM 1344 C CA . ARG A 1 166 ? 10.109 -13.914 -8.742 1 98.88 166 ARG A CA 1
ATOM 1345 C C . ARG A 1 166 ? 8.617 -13.617 -8.852 1 98.88 166 ARG A C 1
ATOM 1347 O O . ARG A 1 166 ? 7.824 -14.094 -8.039 1 98.88 166 ARG A O 1
ATOM 1354 N N . LEU A 1 167 ? 8.25 -12.805 -9.812 1 98.88 167 LEU A N 1
ATOM 1355 C CA . LEU A 1 167 ? 6.859 -12.508 -10.133 1 98.88 167 LEU A CA 1
ATOM 1356 C C . LEU A 1 167 ? 6.301 -13.516 -11.133 1 98.88 167 LEU A C 1
ATOM 1358 O O . LEU A 1 167 ? 6.914 -13.773 -12.164 1 98.88 167 LEU A O 1
ATOM 1362 N N . VAL A 1 168 ? 5.152 -14.062 -10.781 1 98.94 168 VAL A N 1
ATOM 1363 C CA . VAL A 1 168 ? 4.535 -15.086 -11.625 1 98.94 168 VAL A CA 1
ATOM 1364 C C . VAL A 1 168 ? 3.16 -14.609 -12.086 1 98.94 168 VAL A C 1
ATOM 1366 O O . VAL A 1 168 ? 2.359 -14.125 -11.281 1 98.94 168 VAL A O 1
ATOM 1369 N N . GLY A 1 169 ? 2.932 -14.68 -13.312 1 98.81 169 GLY A N 1
ATOM 1370 C CA . GLY A 1 169 ? 1.613 -14.453 -13.883 1 98.81 169 GLY A CA 1
ATOM 1371 C C . GLY A 1 169 ? 0.972 -15.711 -14.422 1 98.81 169 GLY A C 1
ATOM 1372 O O . GLY A 1 169 ? 1.522 -16.359 -15.312 1 98.81 169 GLY A O 1
ATOM 1373 N N . LEU A 1 170 ? -0.188 -16.078 -13.914 1 98.75 170 LEU A N 1
ATOM 1374 C CA . LEU A 1 170 ? -0.962 -17.172 -14.5 1 98.75 170 LEU A CA 1
ATOM 1375 C C . LEU A 1 170 ? -1.549 -16.75 -15.844 1 98.75 170 LEU A C 1
ATOM 1377 O O . LEU A 1 170 ? -2.174 -15.703 -15.953 1 98.75 170 LEU A O 1
ATOM 1381 N N . ILE A 1 171 ? -1.35 -17.594 -16.812 1 98 171 ILE A N 1
ATOM 1382 C CA . ILE A 1 171 ? -1.882 -17.281 -18.141 1 98 171 ILE A CA 1
ATOM 1383 C C . ILE A 1 171 ? -2.365 -18.562 -18.812 1 98 171 ILE A C 1
ATOM 1385 O O . ILE A 1 171 ? -2.33 -19.641 -18.219 1 98 171 ILE A O 1
ATOM 1389 N N . GLU A 1 172 ? -2.955 -18.406 -20 1 96.81 172 GLU A N 1
ATOM 1390 C CA . GLU A 1 172 ? -3.33 -19.469 -20.938 1 96.81 172 GLU A CA 1
ATOM 1391 C C . GLU A 1 172 ? -3.146 -19.016 -22.375 1 96.81 172 GLU A C 1
ATOM 1393 O O . GLU A 1 172 ? -2.748 -17.875 -22.625 1 96.81 172 GLU A O 1
ATOM 1398 N N . ASP A 1 173 ? -3.312 -19.953 -23.312 1 95.5 173 ASP A N 1
ATOM 1399 C CA . ASP A 1 173 ? -3.414 -19.562 -24.719 1 95.5 173 ASP A CA 1
ATOM 1400 C C . ASP A 1 173 ? -4.852 -19.219 -25.078 1 95.5 173 ASP A C 1
ATOM 1402 O O . ASP A 1 173 ? -5.793 -19.875 -24.625 1 95.5 173 ASP A O 1
ATOM 1406 N N . PHE A 1 174 ? -4.934 -18.219 -25.906 1 95.06 174 PHE A N 1
ATOM 1407 C CA . PHE A 1 174 ? -6.262 -17.922 -26.422 1 95.06 174 PHE A CA 1
ATOM 1408 C C . PHE A 1 174 ? -6.75 -19.062 -27.328 1 95.06 174 PHE A C 1
ATOM 1410 O O . PHE A 1 174 ? -5.949 -19.719 -27.984 1 95.06 174 PHE A O 1
ATOM 1417 N N . GLU A 1 175 ? -8.031 -19.281 -27.344 1 94.88 175 GLU A N 1
ATOM 1418 C CA . GLU A 1 175 ? -8.719 -20.125 -28.312 1 94.88 175 GLU A CA 1
ATOM 1419 C C . GLU A 1 175 ? -8.266 -21.578 -28.188 1 94.88 175 GLU A C 1
ATOM 1421 O O . GLU A 1 175 ? -8.312 -22.328 -29.156 1 94.88 175 GLU A O 1
ATOM 1426 N N . THR A 1 176 ? -7.742 -21.906 -27.125 1 95.88 176 THR A N 1
ATOM 1427 C CA . THR A 1 176 ? -7.348 -23.281 -26.859 1 95.88 176 THR A CA 1
ATOM 1428 C C . THR A 1 176 ? -8.258 -23.906 -25.812 1 95.88 176 THR A C 1
ATOM 1430 O O . THR A 1 176 ? -8.586 -23.266 -24.797 1 95.88 176 THR A O 1
ATOM 1433 N N . ASP A 1 177 ? -8.57 -25.188 -26.062 1 96.56 177 ASP A N 1
ATOM 1434 C CA . ASP A 1 177 ? -9.406 -25.906 -25.109 1 96.56 177 ASP A CA 1
ATOM 1435 C C . ASP A 1 177 ? -8.641 -26.203 -23.828 1 96.56 177 ASP A C 1
ATOM 1437 O O . ASP A 1 177 ? -7.531 -26.734 -23.875 1 96.56 177 ASP A O 1
ATOM 1441 N N . ILE A 1 178 ? -9.266 -25.859 -22.734 1 96.19 178 ILE A N 1
ATOM 1442 C CA . ILE A 1 178 ? -8.633 -26.109 -21.453 1 96.19 178 ILE A CA 1
ATOM 1443 C C . ILE A 1 178 ? -9.672 -26.641 -20.469 1 96.19 178 ILE A C 1
ATOM 1445 O O . ILE A 1 178 ? -10.875 -26.531 -20.703 1 96.19 178 ILE A O 1
ATOM 1449 N N . ASP A 1 179 ? -9.195 -27.25 -19.406 1 96.56 179 ASP A N 1
ATOM 1450 C CA . ASP A 1 179 ? -10.047 -27.641 -18.297 1 96.56 179 ASP A CA 1
ATOM 1451 C C . ASP A 1 179 ? -10.383 -26.438 -17.422 1 96.56 179 ASP A C 1
ATOM 1453 O O . ASP A 1 179 ? -9.5 -25.656 -17.062 1 96.56 179 ASP A O 1
ATOM 1457 N N . ILE A 1 180 ? -11.641 -26.359 -17.094 1 98 180 ILE A N 1
ATOM 1458 C CA . ILE A 1 180 ? -12.109 -25.25 -16.281 1 98 180 ILE A CA 1
ATOM 1459 C C . ILE A 1 180 ? -12.914 -25.797 -15.094 1 98 180 ILE A C 1
ATOM 1461 O O . ILE A 1 180 ? -13.727 -26.719 -15.25 1 98 180 ILE A O 1
ATOM 1465 N N . VAL A 1 181 ? -12.609 -25.297 -13.93 1 98.12 181 VAL A N 1
ATOM 1466 C CA . VAL A 1 181 ? -13.406 -25.578 -12.742 1 98.12 181 VAL A CA 1
ATOM 1467 C C . VAL A 1 181 ? -14.289 -24.375 -12.414 1 98.12 181 VAL A C 1
ATOM 1469 O O . VAL A 1 181 ? -13.789 -23.312 -12.055 1 98.12 181 VAL A O 1
ATOM 1472 N N . SER A 1 182 ? -15.555 -24.562 -12.492 1 96.75 182 SER A N 1
ATOM 1473 C CA . SER A 1 182 ? -16.531 -23.516 -12.203 1 96.75 182 SER A CA 1
ATOM 1474 C C . SER A 1 182 ? -17.172 -23.719 -10.836 1 96.75 182 SER A C 1
ATOM 1476 O O . SER A 1 182 ? -17.734 -24.781 -10.562 1 96.75 182 SER A O 1
ATOM 1478 N N . THR A 1 183 ? -17.094 -22.672 -9.992 1 95.94 183 THR A N 1
ATOM 1479 C CA . THR A 1 183 ? -17.594 -22.797 -8.625 1 95.94 183 THR A CA 1
ATOM 1480 C C . THR A 1 183 ? -18.75 -21.828 -8.383 1 95.94 183 THR A C 1
ATOM 1482 O O . THR A 1 183 ? -18.688 -20.672 -8.812 1 95.94 183 THR A O 1
ATOM 1485 N N . THR A 1 184 ? -19.766 -22.328 -7.746 1 93.62 184 THR A N 1
ATOM 1486 C CA . THR A 1 184 ? -20.859 -21.5 -7.223 1 93.62 184 THR A CA 1
ATOM 1487 C C . THR A 1 184 ? -20.781 -21.422 -5.699 1 93.62 184 THR A C 1
ATOM 1489 O O . THR A 1 184 ? -20.641 -22.453 -5.023 1 93.62 184 THR A O 1
ATOM 1492 N N . TYR A 1 185 ? -20.844 -20.234 -5.211 1 91.75 185 TYR A N 1
ATOM 1493 C CA . TYR A 1 185 ? -20.734 -20 -3.773 1 91.75 185 TYR A CA 1
ATOM 1494 C C . TYR A 1 185 ? -22.094 -19.688 -3.166 1 91.75 185 TYR A C 1
ATOM 1496 O O . TYR A 1 185 ? -23.016 -19.266 -3.873 1 91.75 185 TYR A O 1
ATOM 1504 N N . ALA A 1 186 ? -22.141 -19.938 -1.833 1 88.31 186 ALA A N 1
ATOM 1505 C CA . ALA A 1 186 ? -23.391 -19.734 -1.111 1 88.31 186 ALA A CA 1
ATOM 1506 C C . ALA A 1 186 ? -23.844 -18.281 -1.175 1 88.31 186 ALA A C 1
ATOM 1508 O O . ALA A 1 186 ? -25.031 -18 -1.33 1 88.31 186 ALA A O 1
ATOM 1509 N N . ASP A 1 187 ? -22.891 -17.344 -0.978 1 81.69 187 ASP A N 1
ATOM 1510 C CA . ASP A 1 187 ? -23.172 -15.93 -1.116 1 81.69 187 ASP A CA 1
ATOM 1511 C C . ASP A 1 187 ? -22.469 -15.336 -2.334 1 81.69 187 ASP A C 1
ATOM 1513 O O . ASP A 1 187 ? -21.391 -15.805 -2.717 1 81.69 187 ASP A O 1
ATOM 1517 N N . LYS A 1 188 ? -23.109 -14.336 -2.814 1 69.12 188 LYS A N 1
ATOM 1518 C CA . LYS A 1 188 ? -22.609 -13.758 -4.051 1 69.12 188 LYS A CA 1
ATOM 1519 C C . LYS A 1 188 ? -21.266 -13.055 -3.818 1 69.12 188 LYS A C 1
ATOM 1521 O O . LYS A 1 188 ? -20.391 -13.07 -4.688 1 69.12 188 LYS A O 1
ATOM 1526 N N . ARG A 1 189 ? -21.25 -12.422 -2.57 1 67.94 189 ARG A N 1
ATOM 1527 C CA . ARG A 1 189 ? -20.031 -11.656 -2.316 1 67.94 189 ARG A CA 1
ATOM 1528 C C . ARG A 1 189 ? -19.281 -12.203 -1.101 1 67.94 189 ARG A C 1
ATOM 1530 O O . ARG A 1 189 ? -19.891 -12.477 -0.067 1 67.94 189 ARG A O 1
ATOM 1537 N N . TYR A 1 190 ? -17.969 -12.547 -1.204 1 70.81 190 TYR A N 1
ATOM 1538 C CA . TYR A 1 190 ? -17.016 -12.805 -0.131 1 70.81 190 TYR A CA 1
ATOM 1539 C C . TYR A 1 190 ? -17.25 -14.18 0.479 1 70.81 190 TYR A C 1
ATOM 1541 O O . TYR A 1 190 ? -16.641 -14.516 1.505 1 70.81 190 TYR A O 1
ATOM 1549 N N . SER A 1 191 ? -18.219 -14.961 -0.231 1 76.06 191 SER A N 1
ATOM 1550 C CA . SER A 1 191 ? -18.469 -16.281 0.334 1 76.06 191 SER A CA 1
ATOM 1551 C C . SER A 1 191 ? -17.328 -17.234 0.012 1 76.06 191 SER A C 1
ATOM 1553 O O . SER A 1 191 ? -16.781 -17.219 -1.097 1 76.06 191 SER A O 1
ATOM 1555 N N . ARG A 1 192 ? -17.031 -18.125 0.977 1 78.94 192 ARG A N 1
ATOM 1556 C CA . ARG A 1 192 ? -16.062 -19.203 0.784 1 78.94 192 ARG A CA 1
ATOM 1557 C C . ARG A 1 192 ? -16.719 -20.562 0.853 1 78.94 192 ARG A C 1
ATOM 1559 O O . ARG A 1 192 ? -16.062 -21.594 0.676 1 78.94 192 ARG A O 1
ATOM 1566 N N . THR A 1 193 ? -17.953 -20.5 0.974 1 84.12 193 THR A N 1
ATOM 1567 C CA . THR A 1 193 ? -18.703 -21.766 1.064 1 84.12 193 THR A CA 1
ATOM 1568 C C . THR A 1 193 ? -19.172 -22.203 -0.315 1 84.12 193 THR A C 1
ATOM 1570 O O . THR A 1 193 ? -20.016 -21.562 -0.931 1 84.12 193 THR A O 1
ATOM 1573 N N . ILE A 1 194 ? -18.766 -23.391 -0.703 1 88.38 194 ILE A N 1
ATOM 1574 C CA . ILE A 1 194 ? -19.047 -23.891 -2.043 1 88.38 194 ILE A CA 1
ATOM 1575 C C . ILE A 1 194 ? -20.406 -24.594 -2.055 1 88.38 194 ILE A C 1
ATOM 1577 O O . ILE A 1 194 ? -20.656 -25.469 -1.219 1 88.38 194 ILE A O 1
ATOM 1581 N N . THR A 1 195 ? -21.219 -24.234 -2.961 1 91.5 195 THR A N 1
ATOM 1582 C CA . THR A 1 195 ? -22.5 -24.906 -3.141 1 91.5 195 THR A CA 1
ATOM 1583 C C . THR A 1 195 ? -22.422 -25.906 -4.297 1 91.5 195 THR A C 1
ATOM 1585 O O . THR A 1 195 ? -23.047 -26.969 -4.254 1 91.5 195 THR A O 1
ATOM 1588 N N . LYS A 1 196 ? -21.75 -25.547 -5.289 1 92.44 196 LYS A N 1
ATOM 1589 C CA . LYS A 1 196 ? -21.578 -26.406 -6.457 1 92.44 196 LYS A CA 1
ATOM 1590 C C . LYS A 1 196 ? -20.234 -26.172 -7.133 1 92.44 196 LYS A C 1
ATOM 1592 O O . LYS A 1 196 ? -19.75 -25.031 -7.199 1 92.44 196 LYS A O 1
ATOM 1597 N N . ARG A 1 197 ? -19.656 -27.234 -7.613 1 94.31 197 ARG A N 1
ATOM 1598 C CA . ARG A 1 197 ? -18.406 -27.172 -8.375 1 94.31 197 ARG A CA 1
ATOM 1599 C C . ARG A 1 197 ? -18.438 -28.125 -9.555 1 94.31 197 ARG A C 1
ATOM 1601 O O . ARG A 1 197 ? -18.703 -29.328 -9.391 1 94.31 197 ARG A O 1
ATOM 1608 N N . ASP A 1 198 ? -18.172 -27.609 -10.727 1 95 198 ASP A N 1
ATOM 1609 C CA . ASP A 1 198 ? -18.156 -28.406 -11.953 1 95 198 ASP A CA 1
ATOM 1610 C C . ASP A 1 198 ? -16.828 -28.297 -12.672 1 95 198 ASP A C 1
ATOM 1612 O O . ASP A 1 198 ? -16.219 -27.219 -12.711 1 95 198 ASP A O 1
ATOM 1616 N N . THR A 1 199 ? -16.406 -29.406 -13.18 1 95.94 199 THR A N 1
ATOM 1617 C CA . THR A 1 199 ? -15.273 -29.391 -14.109 1 95.94 199 THR A CA 1
ATOM 1618 C C . THR A 1 199 ? -15.758 -29.5 -15.547 1 95.94 199 THR A C 1
ATOM 1620 O O . THR A 1 199 ? -16.422 -30.469 -15.922 1 95.94 199 THR A O 1
ATOM 1623 N N . VAL A 1 200 ? -15.422 -28.531 -16.312 1 96.25 200 VAL A N 1
ATOM 1624 C CA . VAL A 1 200 ? -15.914 -28.484 -17.688 1 96.25 200 VAL A CA 1
ATOM 1625 C C . VAL A 1 200 ? -14.773 -28.094 -18.625 1 96.25 200 VAL A C 1
ATOM 1627 O O . VAL A 1 200 ? -13.695 -27.688 -18.172 1 96.25 200 VAL A O 1
ATOM 1630 N N . LYS A 1 201 ? -15.031 -28.266 -19.891 1 96.88 201 LYS A N 1
ATOM 1631 C CA . LYS A 1 201 ? -14.117 -27.75 -20.906 1 96.88 201 LYS A CA 1
ATOM 1632 C C . LYS A 1 201 ? -14.5 -26.328 -21.312 1 96.88 201 LYS A C 1
ATOM 1634 O O . LYS A 1 201 ? -15.672 -25.938 -21.25 1 96.88 201 LYS A O 1
ATOM 1639 N N . GLY A 1 202 ? -13.508 -25.594 -21.656 1 96.94 202 GLY A N 1
ATOM 1640 C CA . GLY A 1 202 ? -13.734 -24.234 -22.141 1 96.94 202 GLY A CA 1
ATOM 1641 C C . GLY A 1 202 ? -12.5 -23.609 -22.75 1 96.94 202 GLY A C 1
ATOM 1642 O O . GLY A 1 202 ? -11.531 -24.297 -23.062 1 96.94 202 GLY A O 1
ATOM 1643 N N . LYS A 1 203 ? -12.609 -22.359 -23.062 1 96.81 203 LYS A N 1
ATOM 1644 C CA . LYS A 1 203 ? -11.484 -21.609 -23.625 1 96.81 203 LYS A CA 1
ATOM 1645 C C . LYS A 1 203 ? -11.586 -20.125 -23.297 1 96.81 203 LYS A C 1
ATOM 1647 O O . LYS A 1 203 ? -12.633 -19.656 -22.859 1 96.81 203 LYS A O 1
ATOM 1652 N N . VAL A 1 204 ? -10.461 -19.438 -23.375 1 96.5 204 VAL A N 1
ATOM 1653 C CA . VAL A 1 204 ? -10.414 -17.984 -23.297 1 96.5 204 VAL A CA 1
ATOM 1654 C C . VAL A 1 204 ? -10.375 -17.391 -24.719 1 96.5 204 VAL A C 1
ATOM 1656 O O . VAL A 1 204 ? -9.477 -17.703 -25.5 1 96.5 204 VAL A O 1
ATOM 1659 N N . ILE A 1 205 ? -11.328 -16.562 -24.969 1 95.75 205 ILE A N 1
ATOM 1660 C CA . ILE A 1 205 ? -11.43 -15.945 -26.281 1 95.75 205 ILE A CA 1
ATOM 1661 C C . ILE A 1 205 ? -10.789 -14.555 -26.234 1 95.75 205 ILE A C 1
ATOM 1663 O O . ILE A 1 205 ? -11 -13.797 -25.281 1 95.75 205 ILE A O 1
ATOM 1667 N N . ASP A 1 206 ? -10.023 -14.258 -27.266 1 92.12 206 ASP A N 1
ATOM 1668 C CA . ASP A 1 206 ? -9.398 -12.945 -27.375 1 92.12 206 ASP A CA 1
ATOM 1669 C C . ASP A 1 206 ? -10.414 -11.875 -27.75 1 92.12 206 ASP A C 1
ATOM 1671 O O . ASP A 1 206 ? -10.984 -11.922 -28.844 1 92.12 206 ASP A O 1
ATOM 1675 N N . THR A 1 207 ? -10.664 -10.977 -26.922 1 86.31 207 THR A N 1
ATOM 1676 C CA . THR A 1 207 ? -11.641 -9.93 -27.203 1 86.31 207 THR A CA 1
ATOM 1677 C C . THR A 1 207 ? -10.953 -8.578 -27.391 1 86.31 207 THR A C 1
ATOM 1679 O O . THR A 1 207 ? -11.609 -7.535 -27.344 1 86.31 207 THR A O 1
ATOM 1682 N N . ASN A 1 208 ? -9.633 -8.617 -27.516 1 76.62 208 ASN A N 1
ATOM 1683 C CA . ASN A 1 208 ? -8.922 -7.367 -27.75 1 76.62 208 ASN A CA 1
ATOM 1684 C C . ASN A 1 208 ? -9.273 -6.762 -29.109 1 76.62 208 ASN A C 1
ATOM 1686 O O . ASN A 1 208 ? -9.391 -7.484 -30.094 1 76.62 208 ASN A O 1
ATOM 1690 N N . THR A 1 209 ? -9.797 -5.527 -29.062 1 63.66 209 THR A N 1
ATOM 1691 C CA . THR A 1 209 ? -9.969 -4.809 -30.312 1 63.66 209 THR A CA 1
ATOM 1692 C C . THR A 1 209 ? -8.656 -4.188 -30.766 1 63.66 209 THR A C 1
ATOM 1694 O O . THR A 1 209 ? -7.887 -3.674 -29.953 1 63.66 209 THR A O 1
ATOM 1697 N N . PRO A 1 210 ? -8.234 -4.512 -32.094 1 57.62 210 PRO A N 1
ATOM 1698 C CA . PRO A 1 210 ? -6.961 -4.062 -32.656 1 57.62 210 PRO A CA 1
ATOM 1699 C C . PRO A 1 210 ? -6.566 -2.66 -32.188 1 57.62 210 PRO A C 1
ATOM 1701 O O . PRO A 1 210 ? -5.379 -2.367 -32.031 1 57.62 210 PRO A O 1
ATOM 1704 N N . ASN A 1 211 ? -7.301 -1.785 -32.188 1 48.56 211 ASN A N 1
ATOM 1705 C CA . ASN A 1 211 ? -6.91 -0.385 -32.062 1 48.56 211 ASN A CA 1
ATOM 1706 C C . ASN A 1 211 ? -6.508 -0.035 -30.641 1 48.56 211 ASN A C 1
ATOM 1708 O O . ASN A 1 211 ? -6.227 1.126 -30.344 1 48.56 211 ASN A O 1
ATOM 1712 N N . THR A 1 212 ? -6.887 -0.853 -29.906 1 49.22 212 THR A N 1
ATOM 1713 C CA . THR A 1 212 ? -6.621 -0.336 -28.562 1 49.22 212 THR A CA 1
ATOM 1714 C C . THR A 1 212 ? -5.285 -0.852 -28.047 1 49.22 212 THR A C 1
ATOM 1716 O O . THR A 1 212 ? -5 -2.049 -28.125 1 49.22 212 THR A O 1
ATOM 1719 N N . ARG A 1 213 ? -4.348 -0.009 -28.125 1 45.38 213 ARG A N 1
ATOM 1720 C CA . ARG A 1 213 ? -3.061 -0.177 -27.453 1 45.38 213 ARG A CA 1
ATOM 1721 C C . ARG A 1 213 ? -3.193 -1.051 -26.219 1 45.38 213 ARG A C 1
ATOM 1723 O O . ARG A 1 213 ? -2.227 -1.238 -25.469 1 45.38 213 ARG A O 1
ATOM 1730 N N . ARG A 1 214 ? -4.484 -1.377 -26.047 1 49.16 214 ARG A N 1
ATOM 1731 C CA . ARG A 1 214 ? -4.793 -1.92 -24.734 1 49.16 214 ARG A CA 1
ATOM 1732 C C . ARG A 1 214 ? -4.363 -3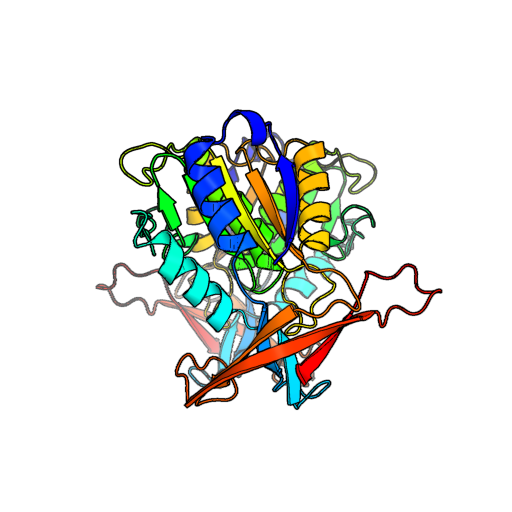.381 -24.625 1 49.16 214 ARG A C 1
ATOM 1734 O O . ARG A 1 214 ? -4.238 -4.07 -25.641 1 49.16 214 ARG A O 1
ATOM 1741 N N . ARG A 1 215 ? -4.246 -3.977 -23.359 1 58.47 215 ARG A N 1
ATOM 1742 C CA . ARG A 1 215 ? -3.898 -5.195 -22.641 1 58.47 215 ARG A CA 1
ATOM 1743 C C . ARG A 1 215 ? -4.793 -6.355 -23.062 1 58.47 215 ARG A C 1
ATOM 1745 O O . ARG A 1 215 ? -5.984 -6.164 -23.328 1 58.47 215 ARG A O 1
ATOM 1752 N N . LYS A 1 216 ? -4.148 -7.488 -23.531 1 71.19 216 LYS A N 1
ATOM 1753 C CA . LYS A 1 216 ? -4.805 -8.695 -24.016 1 71.19 216 LYS A CA 1
ATOM 1754 C C . LYS A 1 216 ? -5.902 -9.148 -23.047 1 71.19 216 LYS A C 1
ATOM 1756 O O . LYS A 1 216 ? -5.621 -9.781 -22.031 1 71.19 216 LYS A O 1
ATOM 1761 N N . ARG A 1 217 ? -7.125 -8.664 -23.391 1 84 217 ARG A N 1
ATOM 1762 C CA . ARG A 1 217 ? -8.289 -9.055 -22.594 1 84 217 ARG A CA 1
ATOM 1763 C C . ARG A 1 217 ? -8.984 -10.266 -23.219 1 84 217 ARG A C 1
ATOM 1765 O O . ARG A 1 217 ? -8.898 -10.484 -24.422 1 84 217 ARG A O 1
ATOM 1772 N N . GLY A 1 218 ? -9.516 -11.094 -22.344 1 92 218 GLY A N 1
ATOM 1773 C CA . GLY A 1 218 ? -10.211 -12.273 -22.828 1 92 218 GLY A CA 1
ATOM 1774 C C . GLY A 1 218 ? -11.586 -12.461 -22.203 1 92 218 GLY A C 1
ATOM 1775 O O . GLY A 1 218 ? -11.938 -11.75 -21.266 1 92 218 GLY A O 1
ATOM 1776 N N . THR A 1 219 ? -12.375 -13.273 -22.906 1 94.5 219 THR A N 1
ATOM 1777 C CA . THR A 1 219 ? -13.641 -13.773 -22.375 1 94.5 219 THR A CA 1
ATOM 1778 C C . THR A 1 219 ? -13.578 -15.289 -22.188 1 94.5 219 THR A C 1
ATOM 1780 O O . THR A 1 219 ? -13.086 -16.016 -23.047 1 94.5 219 THR A O 1
ATOM 1783 N N . ILE A 1 220 ? -14.094 -15.711 -21.062 1 96.5 220 ILE A N 1
ATOM 1784 C CA . ILE A 1 220 ? -14.078 -17.141 -20.766 1 96.5 220 ILE A CA 1
ATOM 1785 C C . ILE A 1 220 ? -15.398 -17.766 -21.203 1 96.5 220 ILE A C 1
ATOM 1787 O O . ILE A 1 220 ? -16.469 -17.281 -20.844 1 96.5 220 ILE A O 1
ATOM 1791 N N . VAL A 1 221 ? -15.273 -18.812 -21.938 1 95.75 221 VAL A N 1
ATOM 1792 C CA . VAL A 1 221 ? -16.453 -19.562 -22.375 1 95.75 221 VAL A CA 1
ATOM 1793 C C . VAL A 1 221 ? -16.281 -21.031 -22.031 1 95.75 221 VAL A C 1
ATOM 1795 O O . VAL A 1 221 ? -15.188 -21.594 -22.125 1 95.75 221 VAL A O 1
ATOM 1798 N N . THR A 1 222 ? -17.406 -21.656 -21.625 1 94.88 222 THR A N 1
ATOM 1799 C CA . THR A 1 222 ? -17.391 -23.078 -21.297 1 94.88 222 THR A CA 1
ATOM 1800 C C . THR A 1 222 ? -18.391 -23.844 -22.172 1 94.88 222 THR A C 1
ATOM 1802 O O . THR A 1 222 ? -19.312 -23.25 -22.75 1 94.88 222 THR A O 1
ATOM 1805 N N . TYR A 1 223 ? -18.047 -25.156 -22.281 1 92.25 223 TYR A N 1
ATOM 1806 C CA . TYR A 1 223 ? -18.953 -26.016 -23.047 1 92.25 223 TYR A CA 1
ATOM 1807 C C . TYR A 1 223 ? -19.094 -27.375 -22.391 1 92.25 223 TYR A C 1
ATOM 1809 O O . TYR A 1 223 ? -18.219 -27.812 -21.656 1 92.25 223 TYR A O 1
ATOM 1817 N N . MET B 1 1 ? -3.549 24.422 16.219 1 95.44 1 MET B N 1
ATOM 1818 C CA . MET B 1 1 ? -3.158 23.031 16.438 1 95.44 1 MET B CA 1
ATOM 1819 C C . MET B 1 1 ? -1.745 22.953 17 1 95.44 1 MET B C 1
ATOM 1821 O O . MET B 1 1 ? -0.972 23.906 16.891 1 95.44 1 MET B O 1
ATOM 1825 N N . LYS B 1 2 ? -1.474 21.891 17.703 1 97.75 2 LYS B N 1
ATOM 1826 C CA . LYS B 1 2 ? -0.114 21.469 18.031 1 97.75 2 LYS B CA 1
ATOM 1827 C C . LYS B 1 2 ? 0.356 20.344 17.125 1 97.75 2 LYS B C 1
ATOM 1829 O O . LYS B 1 2 ? -0.435 19.781 16.375 1 97.75 2 LYS B O 1
ATOM 1834 N N . ILE B 1 3 ? 1.692 20.078 17.156 1 98.62 3 ILE B N 1
ATOM 1835 C CA . ILE B 1 3 ? 2.186 19.016 16.281 1 98.62 3 ILE B CA 1
ATOM 1836 C C . ILE B 1 3 ? 3.215 18.172 17.031 1 98.62 3 ILE B C 1
ATOM 1838 O O . ILE B 1 3 ? 3.943 18.672 17.891 1 98.62 3 ILE B O 1
ATOM 1842 N N . ASP B 1 4 ? 3.182 16.906 16.812 1 98.31 4 ASP B N 1
ATOM 1843 C CA . ASP B 1 4 ? 4.277 15.984 17.109 1 98.31 4 ASP B CA 1
ATOM 1844 C C . ASP B 1 4 ? 5.086 15.68 15.852 1 98.31 4 ASP B C 1
ATOM 1846 O O . ASP B 1 4 ? 4.543 15.656 14.742 1 98.31 4 ASP B O 1
ATOM 1850 N N . ILE B 1 5 ? 6.391 15.484 16.062 1 98.62 5 ILE B N 1
ATOM 1851 C CA . ILE B 1 5 ? 7.254 15.258 14.906 1 98.62 5 ILE B CA 1
ATOM 1852 C C . ILE B 1 5 ? 8.141 14.039 15.156 1 98.62 5 ILE B C 1
ATOM 1854 O O . ILE B 1 5 ? 8.641 13.844 16.266 1 98.62 5 ILE B O 1
ATOM 1858 N N . THR B 1 6 ? 8.32 13.211 14.172 1 98.75 6 THR B N 1
ATOM 1859 C CA . THR B 1 6 ? 9.336 12.156 14.117 1 98.75 6 THR B CA 1
ATOM 1860 C C . THR B 1 6 ? 10.125 12.227 12.812 1 98.75 6 THR B C 1
ATOM 1862 O O . THR B 1 6 ? 9.539 12.273 11.727 1 98.75 6 THR B O 1
ATOM 1865 N N . ASP B 1 7 ? 11.469 12.25 12.922 1 98.81 7 ASP B N 1
ATOM 1866 C CA . ASP B 1 7 ? 12.32 12.328 11.734 1 98.81 7 ASP B CA 1
ATOM 1867 C C . ASP B 1 7 ? 12.961 10.977 11.438 1 98.81 7 ASP B C 1
ATOM 1869 O O . ASP B 1 7 ? 13.398 10.273 12.352 1 98.81 7 ASP B O 1
ATOM 1873 N N . TYR B 1 8 ? 12.984 10.625 10.227 1 98.69 8 TYR B N 1
ATOM 1874 C CA . TYR B 1 8 ? 13.664 9.43 9.734 1 98.69 8 TYR B CA 1
ATOM 1875 C C . TYR B 1 8 ? 14.758 9.797 8.742 1 98.69 8 TYR B C 1
ATOM 1877 O O . TYR B 1 8 ? 14.633 10.773 8 1 98.69 8 TYR B O 1
ATOM 1885 N N . ASN B 1 9 ? 15.906 9.047 8.703 1 98.31 9 ASN B N 1
ATOM 1886 C CA . ASN B 1 9 ? 17.016 9.188 7.773 1 98.31 9 ASN B CA 1
ATOM 1887 C C . ASN B 1 9 ? 17.531 10.625 7.734 1 98.31 9 ASN B C 1
ATOM 1889 O O . ASN B 1 9 ? 17.75 11.18 6.656 1 98.31 9 ASN B O 1
ATOM 1893 N N . HIS B 1 10 ? 17.562 11.297 8.891 1 98.19 10 HIS B N 1
ATOM 1894 C CA . HIS B 1 10 ? 18.172 12.602 9.102 1 98.19 10 HIS B CA 1
ATOM 1895 C C . HIS B 1 10 ? 17.391 13.703 8.406 1 98.19 10 HIS B C 1
ATOM 1897 O O . HIS B 1 10 ? 17.969 14.664 7.895 1 98.19 10 HIS B O 1
ATOM 1903 N N . ALA B 1 11 ? 16.078 13.508 8.328 1 98.62 11 ALA B N 1
ATOM 1904 C CA . ALA B 1 11 ? 15.227 14.531 7.723 1 98.62 11 ALA B CA 1
ATOM 1905 C C . ALA B 1 11 ? 15.43 15.883 8.406 1 98.62 11 ALA B C 1
ATOM 1907 O O . ALA B 1 11 ? 15.344 16.922 7.754 1 98.62 11 ALA B O 1
ATOM 1908 N N . ASP B 1 12 ? 15.672 15.938 9.695 1 98.12 12 ASP B N 1
ATOM 1909 C CA . ASP B 1 12 ? 15.859 17.172 10.461 1 98.12 12 ASP B CA 1
ATOM 1910 C C . ASP B 1 12 ? 17.062 17.953 9.953 1 98.12 12 ASP B C 1
ATOM 1912 O O . ASP B 1 12 ? 17.078 19.188 9.992 1 98.12 12 ASP B O 1
ATOM 1916 N N . GLU B 1 13 ? 18.016 17.281 9.414 1 98.06 13 GLU B N 1
ATOM 1917 C CA . GLU B 1 13 ? 19.234 17.906 8.914 1 98.06 13 GLU B CA 1
ATOM 1918 C C . GLU B 1 13 ? 19.094 18.328 7.457 1 98.06 13 GLU B C 1
ATOM 1920 O O . GLU B 1 13 ? 19.719 19.297 7.012 1 98.06 13 GLU B O 1
ATOM 1925 N N . ILE B 1 14 ? 18.328 17.641 6.746 1 98.06 14 ILE B N 1
ATOM 1926 C CA . ILE B 1 14 ? 18.25 17.797 5.297 1 98.06 14 ILE B CA 1
ATOM 1927 C C . ILE B 1 14 ? 17.188 18.828 4.941 1 98.06 14 ILE B C 1
ATOM 1929 O O . ILE B 1 14 ? 17.328 19.578 3.973 1 98.06 14 ILE B O 1
ATOM 1933 N N . LEU B 1 15 ? 16.156 18.875 5.668 1 98.19 15 LEU B N 1
ATOM 1934 C CA . LEU B 1 15 ? 15.023 19.75 5.406 1 98.19 15 LEU B CA 1
ATOM 1935 C C . LEU B 1 15 ? 15.43 21.219 5.508 1 98.19 15 LEU B C 1
ATOM 1937 O O . LEU B 1 15 ? 16.047 21.625 6.488 1 98.19 15 LEU B O 1
ATOM 1941 N N . ASN B 1 16 ? 15.078 21.984 4.473 1 98.06 16 ASN B N 1
ATOM 1942 C CA . ASN B 1 16 ? 15.305 23.438 4.5 1 98.06 16 ASN B CA 1
ATOM 1943 C C . ASN B 1 16 ? 14.523 24.094 5.629 1 98.06 16 ASN B C 1
ATOM 1945 O O . ASN B 1 16 ? 13.297 23.984 5.695 1 98.06 16 ASN B O 1
ATOM 1949 N N . PRO B 1 17 ? 15.195 24.844 6.492 1 98 17 PRO B N 1
ATOM 1950 C CA . PRO B 1 17 ? 14.531 25.406 7.672 1 98 17 PRO B CA 1
ATOM 1951 C C . PRO B 1 17 ? 13.43 26.391 7.309 1 98 17 PRO B C 1
ATOM 1953 O O . PRO B 1 17 ? 12.422 26.484 8.016 1 98 17 PRO B O 1
ATOM 1956 N N . GLN B 1 18 ? 13.609 27.094 6.281 1 98.25 18 GLN B N 1
ATOM 1957 C CA . GLN B 1 18 ? 12.594 28.062 5.887 1 98.25 18 GLN B CA 1
ATOM 1958 C C . GLN B 1 18 ? 11.336 27.359 5.379 1 98.25 18 GLN B C 1
ATOM 1960 O O . GLN B 1 18 ? 10.219 27.781 5.68 1 98.25 18 GLN B O 1
ATOM 1965 N N . LEU B 1 19 ? 11.562 26.328 4.5 1 98.56 19 LEU B N 1
ATOM 1966 C CA . LEU B 1 19 ? 10.414 25.562 4.012 1 98.56 19 LEU B CA 1
ATOM 1967 C C . LEU B 1 19 ? 9.664 24.922 5.168 1 98.56 19 LEU B C 1
ATOM 1969 O O . LEU B 1 19 ? 8.43 24.953 5.207 1 98.56 19 LEU B O 1
ATOM 1973 N N . TRP B 1 20 ? 10.391 24.406 6.133 1 98.75 20 TRP B N 1
ATOM 1974 C CA . TRP B 1 20 ? 9.742 23.797 7.289 1 98.75 20 TRP B CA 1
ATOM 1975 C C . TRP B 1 20 ? 8.977 24.828 8.094 1 98.75 20 TRP B C 1
ATOM 1977 O O . TRP B 1 20 ? 7.852 24.578 8.539 1 98.75 20 TRP B O 1
ATOM 1987 N N . LYS B 1 21 ? 9.562 25.922 8.305 1 98.69 21 LYS B N 1
ATOM 1988 C CA . LYS B 1 21 ? 8.914 26.984 9.078 1 98.69 21 LYS B CA 1
ATOM 1989 C C . LYS B 1 21 ? 7.566 27.359 8.469 1 98.69 21 LYS B C 1
ATOM 1991 O O . LYS B 1 21 ? 6.598 27.594 9.188 1 98.69 21 LYS B O 1
ATOM 1996 N N . GLU B 1 22 ? 7.512 27.438 7.129 1 98.81 22 GLU B N 1
ATOM 1997 C CA . GLU B 1 22 ? 6.262 27.766 6.449 1 98.81 22 GLU B CA 1
ATOM 1998 C C . GLU B 1 22 ? 5.191 26.719 6.727 1 98.81 22 GLU B C 1
ATOM 2000 O O . GLU B 1 22 ? 4.035 27.047 6.984 1 98.81 22 GLU B O 1
ATOM 2005 N N . ILE B 1 23 ? 5.598 25.391 6.688 1 98.88 23 ILE B N 1
ATOM 2006 C CA . ILE B 1 23 ? 4.676 24.297 6.969 1 98.88 23 ILE B CA 1
ATOM 2007 C C . ILE B 1 23 ? 4.273 24.328 8.438 1 98.88 23 ILE B C 1
ATOM 2009 O O . ILE B 1 23 ? 3.088 24.266 8.766 1 98.88 23 ILE B O 1
ATOM 2013 N N . GLU B 1 24 ? 5.254 24.484 9.289 1 98.81 24 GLU B N 1
ATOM 2014 C CA . GLU B 1 24 ? 5.035 24.469 10.734 1 98.81 24 GLU B CA 1
ATOM 2015 C C . GLU B 1 24 ? 4.078 25.578 11.156 1 98.81 24 GLU B C 1
ATOM 2017 O O . GLU B 1 24 ? 3.115 25.328 11.891 1 98.81 24 GLU B O 1
ATOM 2022 N N . GLU B 1 25 ? 4.309 26.75 10.703 1 98.75 25 GLU B N 1
ATOM 2023 C CA . GLU B 1 25 ? 3.455 27.875 11.055 1 98.75 25 GLU B CA 1
ATOM 2024 C C . GLU B 1 25 ? 2.025 27.672 10.578 1 98.75 25 GLU B C 1
ATOM 2026 O O . GLU B 1 25 ? 1.069 28.016 11.273 1 98.75 25 GLU B O 1
ATOM 2031 N N . THR B 1 26 ? 1.924 27.172 9.367 1 98.81 26 THR B N 1
ATOM 2032 C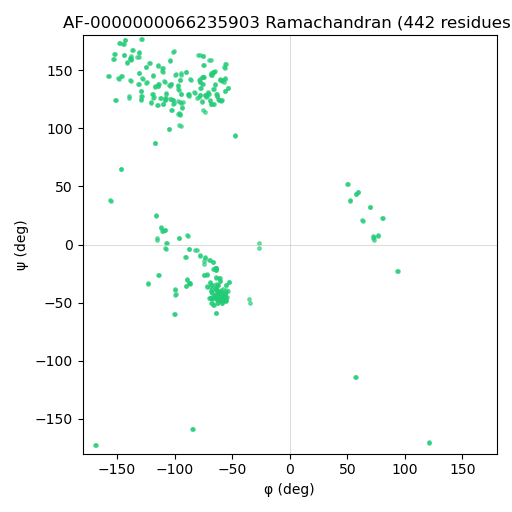 CA . THR B 1 26 ? 0.608 26.875 8.812 1 98.81 26 THR B CA 1
ATOM 2033 C C . THR B 1 26 ? -0.156 25.922 9.719 1 98.81 26 THR B C 1
ATOM 2035 O O . THR B 1 26 ? -1.322 26.156 10.039 1 98.81 26 THR B O 1
ATOM 2038 N N . LEU B 1 27 ? 0.523 24.844 10.148 1 98.88 27 LEU B N 1
ATOM 2039 C CA . LEU B 1 27 ? -0.132 23.797 10.938 1 98.88 27 LEU B CA 1
ATOM 2040 C C . LEU B 1 27 ? -0.432 24.312 12.344 1 98.88 27 LEU B C 1
ATOM 2042 O O . LEU B 1 27 ? -1.49 24 12.906 1 98.88 27 LEU B O 1
ATOM 2046 N N . LEU B 1 28 ? 0.453 25.125 12.914 1 98.5 28 LEU B N 1
ATOM 2047 C CA . LEU B 1 28 ? 0.303 25.609 14.281 1 98.5 28 LEU B CA 1
ATOM 2048 C C . LEU B 1 28 ? -0.824 26.625 14.383 1 98.5 28 LEU B C 1
ATOM 2050 O O . LEU B 1 28 ? -1.449 26.781 15.43 1 98.5 28 LEU B O 1
ATOM 2054 N N . LYS B 1 29 ? -1.121 27.297 13.305 1 97.94 29 LYS B N 1
ATOM 2055 C CA . LYS B 1 29 ? -2.162 28.312 13.297 1 97.94 29 LYS B CA 1
ATOM 2056 C C . LYS B 1 29 ? -3.518 27.719 12.938 1 97.94 29 LYS B C 1
ATOM 2058 O O . LYS B 1 29 ? -4.555 28.375 13.094 1 97.94 29 LYS B O 1
ATOM 2063 N N . MET B 1 30 ? -3.523 26.562 12.508 1 98.44 30 MET B N 1
ATOM 2064 C CA . MET B 1 30 ? -4.73 25.938 11.969 1 98.44 30 MET B CA 1
ATOM 2065 C C . MET B 1 30 ? -5.715 25.609 13.086 1 98.44 30 MET B C 1
ATOM 2067 O O . MET B 1 30 ? -5.344 25 14.094 1 98.44 30 MET B O 1
ATOM 2071 N N . PRO B 1 31 ? -6.941 26.047 12.969 1 98.06 31 PRO B N 1
ATOM 2072 C CA . PRO B 1 31 ? -7.953 25.516 13.883 1 98.06 31 PRO B CA 1
ATOM 2073 C C . PRO B 1 31 ? -8.266 24.047 13.625 1 98.06 31 PRO B C 1
ATOM 2075 O O . PRO B 1 31 ? -7.98 23.531 12.539 1 98.06 31 PRO B O 1
ATOM 2078 N N . LEU B 1 32 ? -8.812 23.406 14.633 1 98.38 32 LEU B N 1
ATOM 2079 C CA . LEU B 1 32 ? -9.289 22.047 14.422 1 98.38 32 LEU B CA 1
ATOM 2080 C C . LEU B 1 32 ? -10.516 22.031 13.516 1 98.38 32 LEU B C 1
ATOM 2082 O O . LEU B 1 32 ? -11.492 22.734 13.789 1 98.38 32 LEU B O 1
ATOM 2086 N N . HIS B 1 33 ? -10.477 21.281 12.406 1 98.25 33 HIS B N 1
ATOM 2087 C CA . HIS B 1 33 ? -11.609 21.109 11.516 1 98.25 33 HIS B CA 1
ATOM 2088 C C . HIS B 1 33 ? -12.359 19.812 11.82 1 98.25 33 HIS B C 1
ATOM 2090 O O . HIS B 1 33 ? -11.742 18.75 11.938 1 98.25 33 HIS B O 1
ATOM 2096 N N . VAL B 1 34 ? -13.703 19.922 11.891 1 97.75 34 VAL B N 1
ATOM 2097 C CA . VAL B 1 34 ? -14.508 18.766 12.242 1 97.75 34 VAL B CA 1
ATOM 2098 C C . VAL B 1 34 ? -15.758 18.703 11.367 1 97.75 34 VAL B C 1
ATOM 2100 O O . VAL B 1 34 ? -16.125 19.703 10.742 1 97.75 34 VAL B O 1
ATOM 2103 N N . LYS B 1 35 ? -16.297 17.578 11.305 1 95.94 35 LYS B N 1
ATOM 2104 C CA . LYS B 1 35 ? -17.578 17.328 10.648 1 95.94 35 LYS B CA 1
ATOM 2105 C C . LYS B 1 35 ? -18.375 16.266 11.398 1 95.94 35 LYS B C 1
ATOM 2107 O O . LYS B 1 35 ? -17.828 15.531 12.227 1 95.94 35 LYS B O 1
ATOM 2112 N N . ALA B 1 36 ? -19.625 16.234 11.094 1 94.12 36 ALA B N 1
ATOM 2113 C CA . ALA B 1 36 ? -20.453 15.188 11.68 1 94.12 36 ALA B CA 1
ATOM 2114 C C . ALA B 1 36 ? -20.219 13.852 10.984 1 94.12 36 ALA B C 1
ATOM 2116 O O . ALA B 1 36 ? -20.094 13.789 9.758 1 94.12 36 ALA B O 1
ATOM 2117 N N . SER B 1 37 ? -20.141 12.75 11.797 1 93.69 37 SER B N 1
ATOM 2118 C CA . SER B 1 37 ? -19.953 11.414 11.25 1 93.69 37 SER B CA 1
ATOM 2119 C C . SER B 1 37 ? -21.25 10.883 10.625 1 93.69 37 SER B C 1
ATOM 2121 O O . SER B 1 37 ? -22.328 11.109 11.156 1 93.69 37 SER B O 1
ATOM 2123 N N . ASP B 1 38 ? -21.078 10.164 9.586 1 90.12 38 ASP B N 1
ATOM 2124 C CA . ASP B 1 38 ? -22.219 9.484 8.977 1 90.12 38 ASP B CA 1
ATOM 2125 C C . ASP B 1 38 ? -22.172 7.984 9.234 1 90.12 38 ASP B C 1
ATOM 2127 O O . ASP B 1 38 ? -23.016 7.234 8.758 1 90.12 38 ASP B O 1
ATOM 2131 N N . GLN B 1 39 ? -21.172 7.543 9.961 1 88.88 39 GLN B N 1
ATOM 2132 C CA . GLN B 1 39 ? -20.984 6.117 10.203 1 88.88 39 GLN B CA 1
ATOM 2133 C C . GLN B 1 39 ? -21.938 5.621 11.289 1 88.88 39 GLN B C 1
ATOM 2135 O O . GLN B 1 39 ? -22.141 6.293 12.297 1 88.88 39 GLN B O 1
ATOM 2140 N N . ALA B 1 40 ? -22.406 4.473 11.062 1 86.88 40 ALA B N 1
ATOM 2141 C CA . ALA B 1 40 ? -23.484 3.908 11.875 1 86.88 40 ALA B CA 1
ATOM 2142 C C . ALA B 1 40 ? -23.125 3.936 13.359 1 86.88 40 ALA B C 1
ATOM 2144 O O . ALA B 1 40 ? -23.969 4.246 14.203 1 86.88 40 ALA B O 1
ATOM 2145 N N . SER B 1 41 ? -21.953 3.666 13.781 1 86.69 41 SER B N 1
ATOM 2146 C CA . SER B 1 41 ? -21.562 3.521 15.18 1 86.69 41 SER B CA 1
ATOM 2147 C C . SER B 1 41 ? -21.344 4.879 15.836 1 86.69 41 SER B C 1
ATOM 2149 O O . SER B 1 41 ? -21.188 4.969 17.062 1 86.69 41 SER B O 1
ATOM 2151 N N . LYS B 1 42 ? -21.422 5.996 15.078 1 89.69 42 LYS B N 1
ATOM 2152 C CA . LYS B 1 42 ? -21.125 7.309 15.633 1 89.69 42 LYS B CA 1
ATOM 2153 C C . LYS B 1 42 ? -21.812 8.414 14.844 1 89.69 42 LYS B C 1
ATOM 2155 O O . LYS B 1 42 ? -21.234 9.484 14.633 1 89.69 42 LYS B O 1
ATOM 2160 N N . VAL B 1 43 ? -23.016 8.148 14.414 1 88.75 43 VAL B N 1
ATOM 2161 C CA . VAL B 1 43 ? -23.75 9.094 13.586 1 88.75 43 VAL B CA 1
ATOM 2162 C C . VAL B 1 43 ? -23.938 10.414 14.336 1 88.75 43 VAL B C 1
ATOM 2164 O O . VAL B 1 43 ? -24.375 10.414 15.492 1 88.75 43 VAL B O 1
ATOM 2167 N N . GLY B 1 44 ? -23.453 11.492 13.68 1 91.44 44 GLY B N 1
ATOM 2168 C CA . GLY B 1 44 ? -23.703 12.812 14.227 1 91.44 44 GLY B CA 1
ATOM 2169 C C . GLY B 1 44 ? -22.594 13.32 15.117 1 91.44 44 GLY B C 1
ATOM 2170 O O . GLY B 1 44 ? -22.5 14.516 15.383 1 91.44 44 GLY B O 1
ATOM 2171 N N . SER B 1 45 ? -21.828 12.414 15.641 1 94.25 45 SER B N 1
ATOM 2172 C CA . SER B 1 45 ? -20.703 12.828 16.469 1 94.25 45 SER B CA 1
ATOM 2173 C C . SER B 1 45 ? -19.672 13.594 15.648 1 94.25 45 SER B C 1
ATOM 2175 O O . SER B 1 45 ? -19.484 13.328 14.453 1 94.25 45 SER B O 1
ATOM 2177 N N . LEU B 1 46 ? -19.031 14.469 16.312 1 96 46 LEU B N 1
ATOM 2178 C CA . LEU B 1 46 ? -18 15.258 15.633 1 96 46 LEU B CA 1
ATOM 2179 C C . LEU B 1 46 ? -16.719 14.453 15.469 1 96 46 LEU B C 1
ATOM 2181 O O . LEU B 1 46 ? -16.219 13.875 16.438 1 96 46 LEU B O 1
ATOM 2185 N N . ILE B 1 47 ? -16.219 14.422 14.242 1 97.06 47 ILE B N 1
ATOM 2186 C CA . ILE B 1 47 ? -14.977 13.727 13.945 1 97.06 47 ILE B CA 1
ATOM 2187 C C . ILE B 1 47 ? -14.062 14.633 13.133 1 97.06 47 ILE B C 1
ATOM 2189 O O . ILE B 1 47 ? -14.492 15.672 12.633 1 97.06 47 ILE B O 1
ATOM 2193 N N . PHE B 1 48 ? -12.828 14.234 13.07 1 97.69 48 PHE B N 1
ATOM 2194 C CA . PHE B 1 48 ? -11.836 14.93 12.266 1 97.69 48 PHE B CA 1
ATOM 2195 C C . PHE B 1 48 ? -12.312 15.086 10.828 1 97.69 48 PHE B C 1
ATOM 2197 O O . PHE B 1 48 ? -12.812 14.133 10.227 1 97.69 48 PHE B O 1
ATOM 2204 N N . ASP B 1 49 ? -12.156 16.281 10.266 1 96.94 49 ASP B N 1
ATOM 2205 C CA . ASP B 1 49 ? -12.586 16.609 8.906 1 96.94 49 ASP B CA 1
ATOM 2206 C C . ASP B 1 49 ? -11.383 16.688 7.961 1 96.94 49 ASP B C 1
ATOM 2208 O O . ASP B 1 49 ? -10.766 17.75 7.84 1 96.94 49 ASP B O 1
ATOM 2212 N N . PRO B 1 50 ? -11.133 15.609 7.195 1 96.75 50 PRO B N 1
ATOM 2213 C CA . PRO B 1 50 ? -9.984 15.641 6.289 1 96.75 50 PRO B CA 1
ATOM 2214 C C . PRO B 1 50 ? -10.133 16.688 5.188 1 96.75 50 PRO B C 1
ATOM 2216 O O . PRO B 1 50 ? -9.148 17.344 4.812 1 96.75 50 PRO B O 1
ATOM 2219 N N . VAL B 1 51 ? -11.305 16.875 4.668 1 95.5 51 VAL B N 1
ATOM 2220 C CA . VAL B 1 51 ? -11.539 17.766 3.535 1 95.5 51 VAL B CA 1
ATOM 2221 C C . VAL B 1 51 ? -11.273 19.219 3.953 1 95.5 51 VAL B C 1
ATOM 2223 O O . VAL B 1 51 ? -10.523 19.938 3.291 1 95.5 51 VAL B O 1
ATOM 2226 N N . GLY B 1 52 ? -11.906 19.625 5.043 1 96.62 52 GLY B N 1
ATOM 2227 C CA . GLY B 1 52 ? -11.688 20.969 5.547 1 96.62 52 GLY B CA 1
ATOM 2228 C C . GLY B 1 52 ? -10.242 21.234 5.922 1 96.62 52 GLY B C 1
ATOM 2229 O O . GLY B 1 52 ? -9.719 22.312 5.66 1 96.62 52 GLY B O 1
ATOM 2230 N N . THR B 1 53 ? -9.586 20.266 6.551 1 98.12 53 THR B N 1
ATOM 2231 C CA . THR B 1 53 ? -8.188 20.406 6.957 1 98.12 53 THR B CA 1
ATOM 2232 C C . THR B 1 53 ? -7.285 20.578 5.738 1 98.12 53 THR B C 1
ATOM 2234 O O . THR B 1 53 ? -6.441 21.469 5.711 1 98.12 53 THR B O 1
ATOM 2237 N N . ASN B 1 54 ? -7.504 19.734 4.758 1 97.31 54 ASN B N 1
ATOM 2238 C CA . ASN B 1 54 ? -6.73 19.828 3.525 1 97.31 54 ASN B CA 1
ATOM 2239 C C . ASN B 1 54 ? -6.891 21.188 2.865 1 97.31 54 ASN B C 1
ATOM 2241 O O . ASN B 1 54 ? -5.922 21.766 2.355 1 97.31 54 ASN B O 1
ATOM 2245 N N . GLN B 1 55 ? -8.109 21.641 2.812 1 96.75 55 GLN B N 1
ATOM 2246 C CA . GLN B 1 55 ? -8.383 22.938 2.18 1 96.75 55 GLN B CA 1
ATOM 2247 C C . GLN B 1 55 ? -7.656 24.062 2.9 1 96.75 55 GLN B C 1
ATOM 2249 O O . GLN B 1 55 ? -7.098 24.953 2.258 1 96.75 55 GLN B O 1
ATOM 2254 N N . TYR B 1 56 ? -7.715 24.062 4.215 1 97.88 56 TYR B N 1
ATOM 2255 C CA . TYR B 1 56 ? -7.004 25.078 4.98 1 97.88 56 TYR B CA 1
ATOM 2256 C C . TYR B 1 56 ? -5.52 25.078 4.637 1 97.88 56 TYR B C 1
ATOM 2258 O O . TYR B 1 56 ? -4.934 26.125 4.387 1 97.88 56 TYR B O 1
ATOM 2266 N N . ILE B 1 57 ? -4.914 23.859 4.621 1 98.69 57 ILE B N 1
ATOM 2267 C CA . ILE B 1 57 ? -3.488 23.734 4.34 1 98.69 57 ILE B CA 1
ATOM 2268 C C . ILE B 1 57 ? -3.186 24.281 2.949 1 98.69 57 ILE B C 1
ATOM 2270 O O . ILE B 1 57 ? -2.23 25.031 2.768 1 98.69 57 ILE B O 1
ATOM 2274 N N . LYS B 1 58 ? -3.994 23.953 2.041 1 98.5 58 LYS B N 1
ATOM 2275 C CA . LYS B 1 58 ? -3.826 24.438 0.671 1 98.5 58 LYS B CA 1
ATOM 2276 C C . LYS B 1 58 ? -3.918 25.953 0.604 1 98.5 58 LYS B C 1
ATOM 2278 O O . LYS B 1 58 ? -3.066 26.609 -0.003 1 98.5 58 LYS B O 1
ATOM 2283 N N . ASP B 1 59 ? -4.906 26.516 1.228 1 98.25 59 ASP B N 1
ATOM 2284 C CA . ASP B 1 59 ? -5.145 27.953 1.209 1 98.25 59 ASP B CA 1
ATOM 2285 C C . ASP B 1 59 ? -3.963 28.703 1.806 1 98.25 59 ASP B C 1
ATOM 2287 O O . ASP B 1 59 ? -3.699 29.859 1.426 1 98.25 59 ASP B O 1
ATOM 2291 N N . GLU B 1 60 ? -3.312 28.094 2.73 1 98.56 60 GLU B N 1
ATOM 2292 C CA . GLU B 1 60 ? -2.211 28.766 3.414 1 98.56 60 GLU B CA 1
ATOM 2293 C C . GLU B 1 60 ? -0.898 28.578 2.656 1 98.56 60 GLU B C 1
ATOM 2295 O O . GLU B 1 60 ? -0.061 29.484 2.631 1 98.56 60 GLU B O 1
ATOM 2300 N N . LEU B 1 61 ? -0.688 27.422 1.982 1 98.69 61 LEU B N 1
ATOM 2301 C CA . LEU B 1 61 ? 0.603 27.109 1.383 1 98.69 61 LEU B CA 1
ATOM 2302 C C . LEU B 1 61 ? 0.703 27.672 -0.029 1 98.69 61 LEU B C 1
ATOM 2304 O O . LEU B 1 61 ? 1.776 28.109 -0.454 1 98.69 61 LEU B O 1
ATOM 2308 N N . VAL B 1 62 ? -0.387 27.719 -0.721 1 98.62 62 VAL B N 1
ATOM 2309 C CA . VAL B 1 62 ? -0.361 28.125 -2.123 1 98.62 62 VAL B CA 1
ATOM 2310 C C . VAL B 1 62 ? 0.084 29.578 -2.236 1 98.62 62 VAL B C 1
ATOM 2312 O O . VAL B 1 62 ? 0.968 29.906 -3.029 1 98.62 62 VAL B O 1
ATOM 2315 N N . PRO B 1 63 ? -0.412 30.516 -1.396 1 98.44 63 PRO B N 1
ATOM 2316 C CA . PRO B 1 63 ? 0.069 31.891 -1.444 1 98.44 63 PRO B CA 1
ATOM 2317 C C . PRO B 1 63 ? 1.548 32.031 -1.084 1 98.44 63 PRO B C 1
ATOM 2319 O O . PRO B 1 63 ? 2.184 33.031 -1.4 1 98.44 63 PRO B O 1
ATOM 2322 N N . LYS B 1 64 ? 2.062 31.016 -0.397 1 98.25 64 LYS B N 1
ATOM 2323 C CA . LYS B 1 64 ? 3.482 30.984 -0.061 1 98.25 64 LYS B CA 1
ATOM 2324 C C . LYS B 1 64 ? 4.293 30.312 -1.166 1 98.25 64 LYS B C 1
ATOM 2326 O O . LYS B 1 64 ? 5.422 29.875 -0.935 1 98.25 64 LYS B O 1
ATOM 2331 N N . HIS B 1 65 ? 3.641 30 -2.322 1 98.25 65 HIS B N 1
ATOM 2332 C CA . HIS B 1 65 ? 4.254 29.547 -3.566 1 98.25 65 HIS B CA 1
ATOM 2333 C C . HIS B 1 65 ? 4.57 28.062 -3.508 1 98.25 65 HIS B C 1
ATOM 2335 O O . HIS B 1 65 ? 5.496 27.594 -4.176 1 98.25 65 HIS B O 1
ATOM 2341 N N . TRP B 1 66 ? 3.916 27.391 -2.699 1 98.69 66 TRP B N 1
ATOM 2342 C CA . TRP B 1 66 ? 3.932 25.938 -2.818 1 98.69 66 TRP B CA 1
ATOM 2343 C C . TRP B 1 66 ? 3.092 25.484 -4.008 1 98.69 66 TRP B C 1
ATOM 2345 O O . TRP B 1 66 ? 1.959 25.938 -4.184 1 98.69 66 TRP B O 1
ATOM 2355 N N . LYS B 1 67 ? 3.723 24.656 -4.816 1 98.44 67 LYS B N 1
ATOM 2356 C CA . LYS B 1 67 ? 2.928 24 -5.848 1 98.44 67 LYS B CA 1
ATOM 2357 C C . LYS B 1 67 ? 1.952 23 -5.234 1 98.44 67 LYS B C 1
ATOM 2359 O O . LYS B 1 67 ? 2.244 22.391 -4.199 1 98.44 67 LYS B O 1
ATOM 2364 N N . ASN B 1 68 ? 0.804 22.891 -5.863 1 98.06 68 ASN B N 1
ATOM 2365 C CA . ASN B 1 68 ? -0.181 21.906 -5.43 1 98.06 68 ASN B CA 1
ATOM 2366 C C . ASN B 1 68 ? -0.589 20.984 -6.574 1 98.06 68 ASN B C 1
ATOM 2368 O O . ASN B 1 68 ? -0.45 21.344 -7.746 1 98.06 68 ASN B O 1
ATOM 2372 N N . ASN B 1 69 ? -0.988 19.781 -6.219 1 96.88 69 ASN B N 1
ATOM 2373 C CA . ASN B 1 69 ? -1.406 18.766 -7.188 1 96.88 69 ASN B CA 1
ATOM 2374 C C . ASN B 1 69 ? -0.381 18.609 -8.305 1 96.88 69 ASN B C 1
ATOM 2376 O O . ASN B 1 69 ? -0.722 18.703 -9.484 1 96.88 69 ASN B O 1
ATOM 2380 N N . ILE B 1 70 ? 0.805 18.406 -7.887 1 96.19 70 ILE B N 1
ATOM 2381 C CA . ILE B 1 70 ? 1.884 18.203 -8.852 1 96.19 70 ILE B CA 1
ATOM 2382 C C . ILE B 1 70 ? 1.686 16.875 -9.57 1 96.19 70 ILE B C 1
ATOM 2384 O O . ILE B 1 70 ? 1.697 15.812 -8.953 1 96.19 70 ILE B O 1
ATOM 2388 N N . PRO B 1 71 ? 1.571 16.906 -10.859 1 95 71 PRO B N 1
ATOM 2389 C CA . PRO B 1 71 ? 1.298 15.656 -11.586 1 95 71 PRO B CA 1
ATOM 2390 C C . PRO B 1 71 ? 2.445 14.656 -11.484 1 95 71 PRO B C 1
ATOM 2392 O O . PRO B 1 71 ? 3.613 15.039 -11.594 1 95 71 PRO B O 1
ATOM 2395 N N . ILE B 1 72 ? 2.092 13.469 -11.297 1 93.88 72 ILE B N 1
ATOM 2396 C CA . ILE B 1 72 ? 3.061 12.383 -11.359 1 93.88 72 ILE B CA 1
ATOM 2397 C C . ILE B 1 72 ? 3.277 11.969 -12.82 1 93.88 72 ILE B C 1
ATOM 2399 O O . ILE B 1 72 ? 2.314 11.766 -13.562 1 93.88 72 ILE B O 1
ATOM 2403 N N . PRO B 1 73 ? 4.516 11.867 -13.227 1 91.19 73 PRO B N 1
ATOM 2404 C CA . PRO B 1 73 ? 4.793 11.492 -14.617 1 91.19 73 PRO B CA 1
ATOM 2405 C C . PRO B 1 73 ? 4.145 10.164 -15.016 1 91.19 73 PRO B C 1
ATOM 2407 O O . PRO B 1 73 ? 3.984 9.281 -14.172 1 91.19 73 PRO B O 1
ATOM 2410 N N . LYS B 1 74 ? 3.902 9.984 -16.234 1 88.94 74 LYS B N 1
ATOM 2411 C CA . LYS B 1 74 ? 3.195 8.828 -16.781 1 88.94 74 LYS B CA 1
ATOM 2412 C C . LYS B 1 74 ? 3.91 7.531 -16.422 1 88.94 74 LYS B C 1
ATOM 2414 O O . LYS B 1 74 ? 3.266 6.531 -16.094 1 88.94 74 LYS B O 1
ATOM 2419 N N . ARG B 1 75 ? 5.176 7.574 -16.453 1 86.81 75 ARG B N 1
ATOM 2420 C CA . ARG B 1 75 ? 5.941 6.359 -16.188 1 86.81 75 ARG B CA 1
ATOM 2421 C C . ARG B 1 75 ? 5.73 5.887 -14.75 1 86.81 75 ARG B C 1
ATOM 2423 O O . ARG B 1 75 ? 6 4.727 -14.43 1 86.81 75 ARG B O 1
ATOM 2430 N N . PHE B 1 76 ? 5.258 6.809 -13.836 1 88.62 76 PHE B N 1
ATOM 2431 C CA . PHE B 1 76 ? 5.035 6.48 -12.43 1 88.62 76 PHE B CA 1
ATOM 2432 C C . PHE B 1 76 ? 3.559 6.598 -12.078 1 88.62 76 PHE B C 1
ATOM 2434 O O . PHE B 1 76 ? 3.205 6.738 -10.906 1 88.62 76 PHE B O 1
ATOM 2441 N N . ASP B 1 77 ? 2.701 6.461 -13.047 1 87.06 77 ASP B N 1
ATOM 2442 C CA . ASP B 1 77 ? 1.292 6.754 -12.805 1 87.06 77 ASP B CA 1
ATOM 2443 C C . ASP B 1 77 ? 0.642 5.66 -11.961 1 87.06 77 ASP B C 1
ATOM 2445 O O . ASP B 1 77 ? -0.434 5.863 -11.391 1 87.06 77 ASP B O 1
ATOM 2449 N N . PHE B 1 78 ? 1.288 4.539 -11.75 1 84.06 78 PHE B N 1
ATOM 2450 C CA . PHE B 1 78 ? 0.791 3.49 -10.867 1 84.06 78 PHE B CA 1
ATOM 2451 C C . PHE B 1 78 ? 0.84 3.938 -9.414 1 84.06 78 PHE B C 1
ATOM 2453 O O . PHE B 1 78 ? 0.221 3.316 -8.547 1 84.06 78 PHE B O 1
ATOM 2460 N N . LEU B 1 79 ? 1.545 5.016 -9.156 1 85.94 79 LEU B N 1
ATOM 2461 C CA . LEU B 1 79 ? 1.69 5.531 -7.805 1 85.94 79 LEU B CA 1
ATOM 2462 C C . LEU B 1 79 ? 0.674 6.633 -7.531 1 85.94 79 LEU B C 1
ATOM 2464 O O . LEU B 1 79 ? 0.745 7.309 -6.5 1 85.94 79 LEU B O 1
ATOM 2468 N N . GLY B 1 80 ? -0.2 6.879 -8.414 1 87.19 80 GLY B N 1
ATOM 2469 C CA . GLY B 1 80 ? -1.23 7.887 -8.234 1 87.19 80 GLY B CA 1
ATOM 2470 C C . GLY B 1 80 ? -1.195 8.977 -9.289 1 87.19 80 GLY B C 1
ATOM 2471 O O . GLY B 1 80 ? -0.469 8.859 -10.281 1 87.19 80 GLY B O 1
ATOM 2472 N N . THR B 1 81 ? -1.97 10 -9.07 1 90.31 81 THR B N 1
ATOM 2473 C CA . THR B 1 81 ? -2.146 11.031 -10.086 1 90.31 81 THR B CA 1
ATOM 2474 C C . THR B 1 81 ? -1.259 12.234 -9.797 1 90.31 81 THR B C 1
ATOM 2476 O O . THR B 1 81 ? -0.661 12.805 -10.711 1 90.31 81 THR B O 1
ATOM 2479 N N . ASP B 1 82 ? -1.222 12.594 -8.562 1 95.38 82 ASP B N 1
ATOM 2480 C CA . ASP B 1 82 ? -0.504 13.828 -8.25 1 95.38 82 ASP B CA 1
ATOM 2481 C C . ASP B 1 82 ? 0.04 13.805 -6.824 1 95.38 82 ASP B C 1
ATOM 2483 O O . ASP B 1 82 ? -0.317 12.93 -6.031 1 95.38 82 ASP B O 1
ATOM 2487 N N . ILE B 1 83 ? 0.961 14.695 -6.555 1 95.5 83 ILE B N 1
ATOM 2488 C CA . ILE B 1 83 ? 1.529 14.992 -5.246 1 95.5 83 ILE B CA 1
ATOM 2489 C C . ILE B 1 83 ? 0.795 16.172 -4.621 1 95.5 83 ILE B C 1
ATOM 2491 O O . ILE B 1 83 ? 0.458 17.141 -5.312 1 95.5 83 ILE B O 1
ATOM 2495 N N . ASP B 1 84 ? 0.575 16.141 -3.373 1 97.5 84 ASP B N 1
ATOM 2496 C CA . ASP B 1 84 ? -0.241 17.172 -2.73 1 97.5 84 ASP B CA 1
ATOM 2497 C C . ASP B 1 84 ? 0.424 18.547 -2.834 1 97.5 84 ASP B C 1
ATOM 2499 O O . ASP B 1 84 ? -0.16 19.484 -3.377 1 97.5 84 ASP B O 1
ATOM 2503 N N . PHE B 1 85 ? 1.689 18.656 -2.273 1 98.69 85 PHE B N 1
ATOM 2504 C CA . PHE B 1 85 ? 2.395 19.938 -2.35 1 98.69 85 PHE B CA 1
ATOM 2505 C C . PHE B 1 85 ? 3.883 19.719 -2.596 1 98.69 85 PHE B C 1
ATOM 2507 O O . PHE B 1 85 ? 4.422 18.656 -2.281 1 98.69 85 PHE B O 1
ATOM 2514 N N . GLY B 1 86 ? 4.527 20.719 -3.158 1 98.62 86 GLY B N 1
ATOM 2515 C CA . GLY B 1 86 ? 5.969 20.719 -3.342 1 98.62 86 GLY B CA 1
ATOM 2516 C C . GLY B 1 86 ? 6.559 22.109 -3.479 1 98.62 86 GLY B C 1
ATOM 2517 O O . GLY B 1 86 ? 5.922 23 -4.035 1 98.62 86 GLY B O 1
ATOM 2518 N N . LYS B 1 87 ? 7.656 22.297 -3.014 1 98.62 87 LYS B N 1
ATOM 2519 C CA . LYS B 1 87 ? 8.453 23.516 -3.156 1 98.62 87 LYS B CA 1
ATOM 2520 C C . LYS B 1 87 ? 9.945 23.203 -3.094 1 98.62 87 LYS B C 1
ATOM 2522 O O . LYS B 1 87 ? 10.406 22.547 -2.162 1 98.62 87 LYS B O 1
ATOM 2527 N N . ARG B 1 88 ? 10.648 23.625 -4.137 1 98.12 88 ARG B N 1
ATOM 2528 C CA . ARG B 1 88 ? 12.062 23.312 -4.285 1 98.12 88 ARG B CA 1
ATOM 2529 C C . ARG B 1 88 ? 12.297 21.797 -4.266 1 98.12 88 ARG B C 1
ATOM 2531 O O . ARG B 1 88 ? 11.812 21.078 -5.145 1 98.12 88 ARG B O 1
ATOM 2538 N N . ASP B 1 89 ? 12.961 21.219 -3.281 1 98.38 89 ASP B N 1
ATOM 2539 C CA . ASP B 1 89 ? 13.328 19.812 -3.244 1 98.38 89 ASP B CA 1
ATOM 2540 C C . ASP B 1 89 ? 12.492 19.047 -2.213 1 98.38 89 ASP B C 1
ATOM 2542 O O . ASP B 1 89 ? 12.828 17.922 -1.845 1 98.38 89 ASP B O 1
ATOM 2546 N N . THR B 1 90 ? 11.398 19.719 -1.729 1 98.75 90 THR B N 1
ATOM 2547 C CA . THR B 1 90 ? 10.609 19.172 -0.634 1 98.75 90 THR B CA 1
ATOM 2548 C C . THR B 1 90 ? 9.219 18.781 -1.12 1 98.75 90 THR B C 1
ATOM 2550 O O . THR B 1 90 ? 8.523 19.578 -1.754 1 98.75 90 THR B O 1
ATOM 2553 N N . LEU B 1 91 ? 8.859 17.531 -0.86 1 98.31 91 LEU B N 1
ATOM 2554 C CA . LEU B 1 91 ? 7.531 17 -1.144 1 98.31 91 LEU B CA 1
ATOM 2555 C C . LEU B 1 91 ? 6.699 16.906 0.131 1 98.31 91 LEU B C 1
ATOM 2557 O O . LEU B 1 91 ? 7.211 16.5 1.181 1 98.31 91 LEU B O 1
ATOM 2561 N N . VAL B 1 92 ? 5.383 17.281 0.063 1 98.81 92 VAL B N 1
ATOM 2562 C CA . VAL B 1 92 ? 4.477 17.141 1.197 1 98.81 92 VAL B CA 1
ATOM 2563 C C . VAL B 1 92 ? 3.305 16.234 0.822 1 98.81 92 VAL B C 1
ATOM 2565 O O . VAL B 1 92 ? 2.621 16.484 -0.176 1 98.81 92 VAL B O 1
ATOM 2568 N N . GLU B 1 93 ? 3.105 15.211 1.513 1 98.19 93 GLU B N 1
ATOM 2569 C CA . GLU B 1 93 ? 1.935 14.344 1.423 1 98.19 93 GLU B CA 1
ATOM 2570 C C . GLU B 1 93 ? 1.033 14.5 2.643 1 98.19 93 GLU B C 1
ATOM 2572 O O . GLU B 1 93 ? 1.488 14.367 3.781 1 98.19 93 GLU B O 1
ATOM 2577 N N . VAL B 1 94 ? -0.204 14.812 2.424 1 98.38 94 VAL B N 1
ATOM 2578 C CA . VAL B 1 94 ? -1.193 14.867 3.494 1 98.38 94 VAL B CA 1
ATOM 2579 C C . VAL B 1 94 ? -1.972 13.555 3.547 1 98.38 94 VAL B C 1
ATOM 2581 O O . VAL B 1 94 ? -2.727 13.234 2.627 1 98.38 94 VAL B O 1
ATOM 2584 N N . GLN B 1 95 ? -1.773 12.82 4.602 1 97.06 95 GLN B N 1
ATOM 2585 C CA . GLN B 1 95 ? -2.316 11.469 4.672 1 97.06 95 GLN B CA 1
ATOM 2586 C C . GLN B 1 95 ? -3.338 11.336 5.797 1 97.06 95 GLN B C 1
ATOM 2588 O O . GLN B 1 95 ? -3.021 10.82 6.871 1 97.06 95 GLN B O 1
ATOM 2593 N N . PHE B 1 96 ? -4.594 11.641 5.484 1 96.94 96 PHE B N 1
ATOM 2594 C CA . PHE B 1 96 ? -5.691 11.508 6.434 1 96.94 96 PHE B CA 1
ATOM 2595 C C . PHE B 1 96 ? -6.594 10.336 6.051 1 96.94 96 PHE B C 1
ATOM 2597 O O . PHE B 1 96 ? -7.52 9.992 6.789 1 96.94 96 PHE B O 1
ATOM 2604 N N . SER B 1 97 ? -6.25 9.695 4.906 1 91.75 97 SER B N 1
ATOM 2605 C CA . SER B 1 97 ? -7.07 8.609 4.383 1 91.75 97 SER B CA 1
ATOM 2606 C C . SER B 1 97 ? -6.703 7.277 5.031 1 91.75 97 SER B C 1
ATOM 2608 O O . SER B 1 97 ? -6.148 7.25 6.129 1 91.75 97 SER B O 1
ATOM 2610 N N . ASN B 1 98 ? -7.047 6.172 4.348 1 89.69 98 ASN B N 1
ATOM 2611 C CA . ASN B 1 98 ? -6.898 4.82 4.883 1 89.69 98 ASN B CA 1
ATOM 2612 C C . ASN B 1 98 ? -5.441 4.5 5.203 1 89.69 98 ASN B C 1
ATOM 2614 O O . ASN B 1 98 ? -4.543 4.863 4.441 1 89.69 98 ASN B O 1
ATOM 2618 N N . TYR B 1 99 ? -5.238 3.777 6.297 1 87.62 99 TYR B N 1
ATOM 2619 C CA . TYR B 1 99 ? -3.912 3.574 6.875 1 87.62 99 TYR B CA 1
ATOM 2620 C C . TYR B 1 99 ? -3.014 2.801 5.918 1 87.62 99 TYR B C 1
ATOM 2622 O O . TYR B 1 99 ? -1.798 3.004 5.895 1 87.62 99 TYR B O 1
ATOM 2630 N N . PRO B 1 100 ? -3.537 1.943 5.047 1 81.88 100 PRO B N 1
ATOM 2631 C CA . PRO B 1 100 ? -2.617 1.222 4.164 1 81.88 100 PRO B CA 1
ATOM 2632 C C . PRO B 1 100 ? -1.914 2.139 3.168 1 81.88 100 PRO B C 1
ATOM 2634 O O . PRO B 1 100 ? -0.886 1.765 2.598 1 81.88 100 PRO B O 1
ATOM 2637 N N . PHE B 1 101 ? -2.4 3.338 2.994 1 88.31 101 PHE B N 1
ATOM 2638 C CA . PHE B 1 101 ? -1.834 4.234 1.994 1 88.31 101 PHE B CA 1
ATOM 2639 C C . PHE B 1 101 ? -0.541 4.863 2.5 1 88.31 101 PHE B C 1
ATOM 2641 O O . PHE B 1 101 ? 0.197 5.484 1.731 1 88.31 101 PHE B O 1
ATOM 2648 N N . LEU B 1 102 ? -0.239 4.66 3.768 1 92.81 102 LEU B N 1
ATOM 2649 C CA . LEU B 1 102 ? 1.047 5.133 4.27 1 92.81 102 LEU B CA 1
ATOM 2650 C C . LEU B 1 102 ? 2.199 4.457 3.531 1 92.81 102 LEU B C 1
ATOM 2652 O O . LEU B 1 102 ? 3.156 5.117 3.129 1 92.81 102 LEU B O 1
ATOM 2656 N N . LEU B 1 103 ? 2.141 3.203 3.406 1 91.06 103 LEU B N 1
ATOM 2657 C CA . LEU B 1 103 ? 3.221 2.471 2.756 1 91.06 103 LEU B CA 1
ATOM 2658 C C . LEU B 1 103 ? 3.342 2.869 1.289 1 91.06 103 LEU B C 1
ATOM 2660 O O . LEU B 1 103 ? 4.449 2.953 0.753 1 91.06 103 LEU B O 1
ATOM 2664 N N . ASN B 1 104 ? 2.234 3.094 0.667 1 89.69 104 ASN B N 1
ATOM 2665 C CA . ASN B 1 104 ? 2.27 3.605 -0.698 1 89.69 104 ASN B CA 1
ATOM 2666 C C . ASN B 1 104 ? 2.99 4.949 -0.775 1 89.69 104 ASN B C 1
ATOM 2668 O O . ASN B 1 104 ? 3.83 5.156 -1.652 1 89.69 104 ASN B O 1
ATOM 2672 N N . ASN B 1 105 ? 2.666 5.809 0.13 1 93.12 105 ASN B N 1
ATOM 2673 C CA . ASN B 1 105 ? 3.322 7.113 0.172 1 93.12 105 ASN B CA 1
ATOM 2674 C C . ASN B 1 105 ? 4.82 6.977 0.436 1 93.12 105 ASN B C 1
ATOM 2676 O O . ASN B 1 105 ? 5.617 7.754 -0.09 1 93.12 105 ASN B O 1
ATOM 2680 N N . THR B 1 106 ? 5.152 6.023 1.223 1 94.75 106 THR B N 1
ATOM 2681 C CA . THR B 1 106 ? 6.559 5.801 1.549 1 94.75 106 THR B CA 1
ATOM 2682 C C . THR B 1 106 ? 7.324 5.297 0.329 1 94.75 106 THR B C 1
ATOM 2684 O O . THR B 1 106 ? 8.383 5.832 -0.01 1 94.75 106 THR B O 1
ATOM 2687 N N . VAL B 1 107 ? 6.762 4.359 -0.352 1 94.25 107 VAL B N 1
ATOM 2688 C CA . VAL B 1 107 ? 7.387 3.795 -1.542 1 94.25 107 VAL B CA 1
ATOM 2689 C C . VAL B 1 107 ? 7.484 4.859 -2.631 1 94.25 107 VAL B C 1
ATOM 2691 O O . VAL B 1 107 ? 8.523 4.996 -3.283 1 94.25 107 VAL B O 1
ATOM 2694 N N . ARG B 1 108 ? 6.434 5.578 -2.82 1 94.12 108 ARG B N 1
ATOM 2695 C CA . ARG B 1 108 ? 6.422 6.652 -3.807 1 94.12 108 ARG B CA 1
ATOM 2696 C C . ARG B 1 108 ? 7.504 7.684 -3.506 1 94.12 108 ARG B C 1
ATOM 2698 O O . ARG B 1 108 ? 8.219 8.125 -4.41 1 94.12 108 ARG B O 1
ATOM 2705 N N . SER B 1 109 ? 7.605 8.094 -2.264 1 96.62 109 SER B N 1
ATOM 2706 C CA . SER B 1 109 ? 8.625 9.055 -1.867 1 96.62 109 SER B CA 1
ATOM 2707 C C . SER B 1 109 ? 10.031 8.508 -2.104 1 96.62 109 SER B C 1
ATOM 2709 O O . SER B 1 109 ? 10.922 9.234 -2.551 1 96.62 109 SER B O 1
ATOM 2711 N N . GLU B 1 110 ? 10.211 7.227 -1.793 1 97 110 GLU B N 1
ATOM 2712 C CA . GLU B 1 110 ? 11.492 6.566 -2.025 1 97 110 GLU B CA 1
ATOM 2713 C C . GLU B 1 110 ? 11.859 6.578 -3.506 1 97 110 GLU B C 1
ATOM 2715 O O . GLU B 1 110 ? 12.984 6.93 -3.869 1 97 110 GLU B O 1
ATOM 2720 N N . LEU B 1 111 ? 10.898 6.238 -4.301 1 96.19 111 LEU B N 1
ATOM 2721 C CA . LEU B 1 111 ? 11.133 6.211 -5.742 1 96.19 111 LEU B CA 1
ATOM 2722 C C . LEU B 1 111 ? 11.461 7.602 -6.266 1 96.19 111 LEU B C 1
ATOM 2724 O O . LEU B 1 111 ? 12.398 7.77 -7.055 1 96.19 111 LEU B O 1
ATOM 2728 N N . PHE B 1 112 ? 10.695 8.586 -5.867 1 97.06 112 PHE B N 1
ATOM 2729 C CA . PHE B 1 112 ? 10.898 9.953 -6.324 1 97.06 112 PHE B CA 1
ATOM 2730 C C . PHE B 1 112 ? 12.258 10.477 -5.871 1 97.06 112 PHE B C 1
ATOM 2732 O O . PHE B 1 112 ? 12.93 11.195 -6.613 1 97.06 112 PHE B O 1
ATOM 2739 N N . HIS B 1 113 ? 12.633 10.141 -4.684 1 97.5 113 HIS B N 1
ATOM 2740 C CA . HIS B 1 113 ? 13.938 10.523 -4.152 1 97.5 113 HIS B CA 1
ATOM 2741 C C . HIS B 1 113 ? 15.07 9.898 -4.961 1 97.5 113 HIS B C 1
ATOM 2743 O O . HIS B 1 113 ? 15.961 10.602 -5.441 1 97.5 113 HIS B O 1
ATOM 2749 N N . LYS B 1 114 ? 15 8.617 -5.18 1 96.5 114 LYS B N 1
ATOM 2750 C CA . LYS B 1 114 ? 16.047 7.875 -5.863 1 96.5 114 LYS B CA 1
ATOM 2751 C C . LYS B 1 114 ? 16.125 8.242 -7.34 1 96.5 114 LYS B C 1
ATOM 2753 O O . LYS B 1 114 ? 17.203 8.242 -7.941 1 96.5 114 LYS B O 1
ATOM 2758 N N . SER B 1 115 ? 15.008 8.555 -7.906 1 95.38 115 SER B N 1
ATOM 2759 C CA . SER B 1 115 ? 14.977 8.906 -9.32 1 95.38 115 SER B CA 1
ATOM 2760 C C . SER B 1 115 ? 15.242 10.398 -9.523 1 95.38 115 SER B C 1
ATOM 2762 O O . SER B 1 115 ? 15.25 10.883 -10.656 1 95.38 115 SER B O 1
ATOM 2764 N N . ASN B 1 116 ? 15.383 11.172 -8.438 1 95.88 116 ASN B N 1
ATOM 2765 C CA . ASN B 1 116 ? 15.594 12.617 -8.484 1 95.88 116 ASN B CA 1
ATOM 2766 C C . ASN B 1 116 ? 14.469 13.32 -9.234 1 95.88 116 ASN B C 1
ATOM 2768 O O . ASN B 1 116 ? 14.719 14.164 -10.102 1 95.88 116 ASN B O 1
ATOM 2772 N N . MET B 1 117 ? 13.305 12.852 -8.906 1 94.06 117 MET B N 1
ATOM 2773 C CA . MET B 1 117 ? 12.133 13.438 -9.562 1 94.06 117 MET B CA 1
ATOM 2774 C C . MET B 1 117 ? 12.094 14.945 -9.359 1 94.06 117 MET B C 1
ATOM 2776 O O . MET B 1 117 ? 12.367 15.43 -8.266 1 94.06 117 MET B O 1
ATOM 2780 N N . ASP B 1 118 ? 11.68 15.656 -10.344 1 95.5 118 ASP B N 1
ATOM 2781 C CA . ASP B 1 118 ? 11.539 17.109 -10.273 1 95.5 118 ASP B CA 1
ATOM 2782 C C . ASP B 1 118 ? 10.297 17.5 -9.477 1 95.5 118 ASP B C 1
ATOM 2784 O O . ASP B 1 118 ? 9.18 17.078 -9.797 1 95.5 118 ASP B O 1
ATOM 2788 N N . ILE B 1 119 ? 10.453 18.297 -8.422 1 95.06 119 ILE B N 1
ATOM 2789 C CA . ILE B 1 119 ? 9.336 18.766 -7.621 1 95.06 119 ILE B CA 1
ATOM 2790 C C . ILE B 1 119 ? 8.984 20.203 -8.016 1 95.06 119 ILE B C 1
ATOM 2792 O O . ILE B 1 119 ? 7.867 20.469 -8.461 1 95.06 119 ILE B O 1
ATOM 2796 N N . ASP B 1 120 ? 9.781 21.094 -7.914 1 96.31 120 ASP B N 1
ATOM 2797 C CA . ASP B 1 120 ? 9.711 22.516 -8.258 1 96.31 120 ASP B CA 1
ATOM 2798 C C . ASP B 1 120 ? 11.062 23.031 -8.719 1 96.31 120 ASP B C 1
ATOM 2800 O O . ASP B 1 120 ? 11.664 23.891 -8.062 1 96.31 120 ASP B O 1
ATOM 2804 N N . GLU B 1 121 ? 11.445 22.438 -9.875 1 94.12 121 GLU B N 1
ATOM 2805 C CA . GLU B 1 121 ? 12.703 22.781 -10.531 1 94.12 121 GLU B CA 1
ATOM 2806 C C . GLU B 1 121 ? 13.898 22.234 -9.758 1 94.12 121 GLU B C 1
ATOM 2808 O O . GLU B 1 121 ? 15.047 22.594 -10.023 1 94.12 121 GLU B O 1
ATOM 2813 N N . GLU B 1 122 ? 13.711 21.5 -8.758 1 96.06 122 GLU B N 1
ATOM 2814 C CA . GLU B 1 122 ? 14.742 20.797 -8 1 96.06 122 GLU B CA 1
ATOM 2815 C C . GLU B 1 122 ? 14.359 19.328 -7.789 1 96.06 122 GLU B C 1
ATOM 2817 O O . GLU B 1 122 ? 13.18 19 -7.656 1 96.06 122 GLU B O 1
ATOM 2822 N N . GLY B 1 123 ? 15.359 18.453 -7.754 1 96.94 123 GLY B N 1
ATOM 2823 C CA . GLY B 1 123 ? 15.117 17.047 -7.453 1 96.94 123 GLY B CA 1
ATOM 2824 C C . GLY B 1 123 ? 14.688 16.812 -6.016 1 96.94 123 GLY B C 1
ATOM 2825 O O . GLY B 1 123 ? 15.18 17.484 -5.102 1 96.94 123 GLY B O 1
ATOM 2826 N N . MET B 1 124 ? 13.883 15.859 -5.801 1 97.31 124 MET B N 1
ATOM 2827 C CA . MET B 1 124 ? 13.312 15.586 -4.484 1 97.31 124 MET B CA 1
ATOM 2828 C C . MET B 1 124 ? 14.391 15.133 -3.508 1 97.31 124 MET B C 1
ATOM 2830 O O . MET B 1 124 ? 15.125 14.188 -3.785 1 97.31 124 MET B O 1
ATOM 2834 N N . LYS B 1 125 ? 14.398 15.688 -2.305 1 98.19 125 LYS B N 1
ATOM 2835 C CA . LYS B 1 125 ? 15.391 15.32 -1.298 1 98.19 125 LYS B CA 1
ATOM 2836 C C . LYS B 1 125 ? 14.719 14.828 -0.019 1 98.19 125 LYS B C 1
ATOM 2838 O O . LYS B 1 125 ? 15.258 13.977 0.686 1 98.19 125 LYS B O 1
ATOM 2843 N N . VAL B 1 126 ? 13.594 15.414 0.236 1 98.75 126 VAL B N 1
ATOM 2844 C CA . VAL B 1 126 ? 12.984 15.109 1.527 1 98.75 126 VAL B CA 1
ATOM 2845 C C . VAL B 1 126 ? 11.461 15.133 1.398 1 98.75 126 VAL B C 1
ATOM 2847 O O . VAL B 1 126 ? 10.906 15.891 0.604 1 98.75 126 VAL B O 1
ATOM 2850 N N . ALA B 1 127 ? 10.812 14.242 2.143 1 98.75 127 ALA B N 1
ATOM 2851 C CA . ALA B 1 127 ? 9.352 14.188 2.188 1 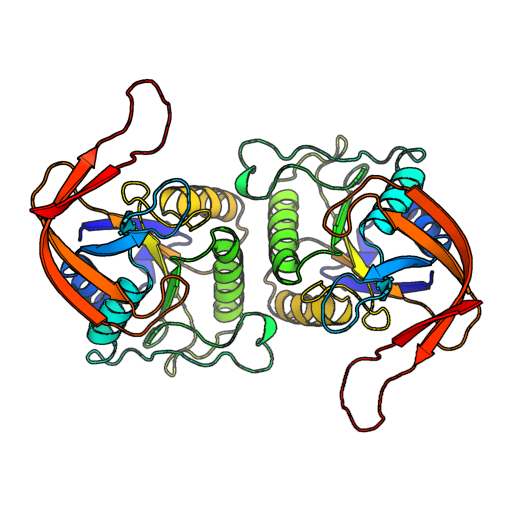98.75 127 ALA B CA 1
ATOM 2852 C C . ALA B 1 127 ? 8.828 14.562 3.574 1 98.75 127 ALA B C 1
ATOM 2854 O O . ALA B 1 127 ? 9.414 14.164 4.586 1 98.75 127 ALA B O 1
ATOM 2855 N N . ILE B 1 128 ? 7.766 15.344 3.59 1 98.88 128 ILE B N 1
ATOM 2856 C CA . ILE B 1 128 ? 6.977 15.586 4.793 1 98.88 128 ILE B CA 1
ATOM 2857 C C . ILE B 1 128 ? 5.629 14.875 4.676 1 98.88 128 ILE B C 1
ATOM 2859 O O . ILE B 1 128 ? 4.918 15.031 3.682 1 98.88 128 ILE B O 1
ATOM 2863 N N . ILE B 1 129 ? 5.301 14.062 5.652 1 98.81 129 ILE B N 1
ATOM 2864 C CA . ILE B 1 129 ? 4.008 13.398 5.688 1 98.81 129 ILE B CA 1
ATOM 2865 C C . ILE B 1 129 ? 3.201 13.898 6.887 1 98.81 129 ILE B C 1
ATOM 2867 O O . ILE B 1 129 ? 3.609 13.719 8.039 1 98.81 129 ILE B O 1
ATOM 2871 N N . ILE B 1 130 ? 2.047 14.477 6.621 1 98.88 130 ILE B N 1
ATOM 2872 C CA . ILE B 1 130 ? 1.202 15.055 7.66 1 98.88 130 ILE B CA 1
ATOM 2873 C C . ILE B 1 130 ? 0.055 14.094 7.984 1 98.88 130 ILE B C 1
ATOM 2875 O O . ILE B 1 130 ? -0.673 13.664 7.086 1 98.88 130 ILE B O 1
ATOM 2879 N N . THR B 1 131 ? -0.089 13.727 9.203 1 98.75 131 THR B N 1
ATOM 2880 C CA . THR B 1 131 ? -1.122 12.82 9.695 1 98.75 131 THR B CA 1
ATOM 2881 C C . THR B 1 131 ? -1.845 13.438 10.891 1 98.75 131 THR B C 1
ATOM 2883 O O . THR B 1 131 ? -1.521 14.547 11.32 1 98.75 131 THR B O 1
ATOM 2886 N N . LYS B 1 132 ? -2.885 12.719 11.422 1 98.56 132 LYS B N 1
ATOM 2887 C CA . LYS B 1 132 ? -3.611 13.172 12.609 1 98.56 132 LYS B CA 1
ATOM 2888 C C . LYS B 1 132 ? -3.32 12.273 13.805 1 98.56 132 LYS B C 1
ATOM 2890 O O . LYS B 1 132 ? -3.125 11.062 13.648 1 98.56 132 LYS B O 1
ATOM 2895 N N . GLY B 1 133 ? -3.348 12.828 14.977 1 97.25 133 GLY B N 1
ATOM 2896 C CA . GLY B 1 133 ? -3.16 12.055 16.188 1 97.25 133 GLY B CA 1
ATOM 2897 C C . GLY B 1 133 ? -4.375 11.219 16.562 1 97.25 133 GLY B C 1
ATOM 2898 O O . GLY B 1 133 ? -5.492 11.523 16.141 1 97.25 133 GLY B O 1
ATOM 2899 N N . HIS B 1 134 ? -4.133 10.25 17.422 1 94.62 134 HIS B N 1
ATOM 2900 C CA . HIS B 1 134 ? -5.172 9.328 17.859 1 94.62 134 HIS B CA 1
ATOM 2901 C C . HIS B 1 134 ? -6.234 10.039 18.688 1 94.62 134 HIS B C 1
ATOM 2903 O O . HIS B 1 134 ? -7.34 9.523 18.859 1 94.62 134 HIS B O 1
ATOM 2909 N N . MET B 1 135 ? -5.91 11.164 19.234 1 94.69 135 MET B N 1
ATOM 2910 C CA . MET B 1 135 ? -6.82 11.891 20.109 1 94.69 135 MET B CA 1
ATOM 2911 C C . MET B 1 135 ? -8.07 12.344 19.359 1 94.69 135 MET B C 1
ATOM 2913 O O . MET B 1 135 ? -9.086 12.664 19.969 1 94.69 135 MET B O 1
ATOM 2917 N N . PHE B 1 136 ? -7.988 12.438 18.047 1 97 136 PHE B N 1
ATOM 2918 C CA . PHE B 1 136 ? -9.125 12.898 17.25 1 97 136 PHE B CA 1
ATOM 2919 C C . PHE B 1 136 ? -9.945 11.719 16.75 1 97 136 PHE B C 1
ATOM 2921 O O . PHE B 1 136 ? -9.438 10.883 15.992 1 97 136 PHE B O 1
ATOM 2928 N N . PRO B 1 137 ? -11.266 11.664 17.188 1 96.31 137 PRO B N 1
ATOM 2929 C CA . PRO B 1 137 ? -12.117 10.688 16.5 1 96.31 137 PRO B CA 1
ATOM 2930 C C . PRO B 1 137 ? -12.195 10.938 15 1 96.31 137 PRO B C 1
ATOM 2932 O O . PRO B 1 137 ? -12.227 12.086 14.555 1 96.31 137 PRO B O 1
ATOM 2935 N N . ALA B 1 138 ? -12.18 9.852 14.188 1 96.12 138 ALA B N 1
ATOM 2936 C CA . ALA B 1 138 ? -12.156 9.961 12.734 1 96.12 138 ALA B CA 1
ATOM 2937 C C . ALA B 1 138 ? -12.906 8.797 12.086 1 96.12 138 ALA B C 1
ATOM 2939 O O . ALA B 1 138 ? -13.438 7.926 12.781 1 96.12 138 ALA B O 1
ATOM 2940 N N . SER B 1 139 ? -13.039 8.898 10.766 1 92.69 139 SER B N 1
ATOM 2941 C CA . SER B 1 139 ? -13.633 7.793 10.016 1 92.69 139 SER B CA 1
ATOM 2942 C C . SER B 1 139 ? -12.867 6.492 10.25 1 92.69 139 SER B C 1
ATOM 2944 O O . SER B 1 139 ? -11.656 6.516 10.492 1 92.69 139 SER B O 1
ATOM 2946 N N . ASN B 1 140 ? -13.594 5.465 10.102 1 89 140 ASN B N 1
ATOM 2947 C CA . ASN B 1 140 ? -12.984 4.156 10.312 1 89 140 ASN B CA 1
ATOM 2948 C C . ASN B 1 140 ? -11.82 3.92 9.359 1 89 140 ASN B C 1
ATOM 2950 O O . ASN B 1 140 ? -11.828 4.398 8.227 1 89 140 ASN B O 1
ATOM 2954 N N . SER B 1 141 ? -10.758 3.285 9.805 1 88.38 141 SER B N 1
ATOM 2955 C CA . SER B 1 141 ? -9.625 2.771 9.039 1 88.38 141 SER B CA 1
ATOM 2956 C C . SER B 1 141 ? -8.734 3.906 8.555 1 88.38 141 SER B C 1
ATOM 2958 O O . SER B 1 141 ? -7.879 3.701 7.684 1 88.38 141 SER B O 1
ATOM 2960 N N . SER B 1 142 ? -9.039 5.09 9.008 1 93.56 142 SER B N 1
ATOM 2961 C CA . SER B 1 142 ? -8.148 6.184 8.641 1 93.56 142 SER B CA 1
ATOM 2962 C C . SER B 1 142 ? -6.848 6.121 9.438 1 93.56 142 SER B C 1
ATOM 2964 O O . SER B 1 142 ? -6.816 5.586 10.547 1 93.56 142 SER B O 1
ATOM 2966 N N . LEU B 1 143 ? -5.793 6.672 8.898 1 95.38 143 LEU B N 1
ATOM 2967 C CA . LEU B 1 143 ? -4.453 6.574 9.469 1 95.38 143 LEU B CA 1
ATOM 2968 C C . LEU B 1 143 ? -4.285 7.543 10.641 1 95.38 143 LEU B C 1
ATOM 2970 O O . LEU B 1 143 ? -4.711 8.695 10.555 1 95.38 143 LEU B O 1
ATOM 2974 N N . TYR B 1 144 ? -3.6 7.078 11.703 1 96.5 144 TYR B N 1
ATOM 2975 C CA . TYR B 1 144 ? -3.188 7.914 12.82 1 96.5 144 TYR B CA 1
ATOM 2976 C C . TYR B 1 144 ? -1.669 8.016 12.898 1 96.5 144 TYR B C 1
ATOM 2978 O O . TYR B 1 144 ? -0.957 7.105 12.469 1 96.5 144 TYR B O 1
ATOM 2986 N N . TYR B 1 145 ? -1.209 9.094 13.477 1 97.62 145 TYR B N 1
ATOM 2987 C CA . TYR B 1 145 ? 0.211 9.383 13.641 1 97.62 145 TYR B CA 1
ATOM 2988 C C . TYR B 1 145 ? 0.926 8.25 14.359 1 97.62 145 TYR B C 1
ATOM 2990 O O . TYR B 1 145 ? 1.995 7.809 13.93 1 97.62 145 TYR B O 1
ATOM 2998 N N . GLU B 1 146 ? 0.334 7.781 15.414 1 95.5 146 GLU B N 1
ATOM 2999 C CA . GLU B 1 146 ? 0.946 6.742 16.234 1 95.5 146 GLU B CA 1
ATOM 3000 C C . GLU B 1 146 ? 1.131 5.449 15.438 1 95.5 146 GLU B C 1
ATOM 3002 O O . GLU B 1 146 ? 2.15 4.77 15.578 1 95.5 146 GLU B O 1
ATOM 3007 N N . GLN B 1 147 ? 0.147 5.188 14.641 1 93.19 147 GLN B N 1
ATOM 3008 C CA . GLN B 1 147 ? 0.242 4.023 13.766 1 93.19 147 GLN B CA 1
ATOM 3009 C C . GLN B 1 147 ? 1.348 4.203 12.734 1 93.19 147 GLN B C 1
ATOM 3011 O O . GLN B 1 147 ? 2.133 3.283 12.484 1 93.19 147 GLN B O 1
ATOM 3016 N N . ALA B 1 148 ? 1.372 5.367 12.125 1 96.56 148 ALA B N 1
ATOM 3017 C CA . ALA B 1 148 ? 2.398 5.688 11.141 1 96.56 148 ALA B CA 1
ATOM 3018 C C . ALA B 1 148 ? 3.795 5.586 11.75 1 96.56 148 ALA B C 1
ATOM 3020 O O . ALA B 1 148 ? 4.707 5.023 11.133 1 96.56 148 ALA B O 1
ATOM 3021 N N . GLN B 1 149 ? 3.924 6.109 12.93 1 96.31 149 GLN B N 1
ATOM 3022 C CA . GLN B 1 149 ? 5.199 6.059 13.633 1 96.31 149 GLN B CA 1
ATOM 3023 C C . GLN B 1 149 ? 5.664 4.617 13.828 1 96.31 149 GLN B C 1
ATOM 3025 O O . GLN B 1 149 ? 6.82 4.289 13.562 1 96.31 149 GLN B O 1
ATOM 3030 N N . ASN B 1 150 ? 4.758 3.848 14.336 1 93.44 150 ASN B N 1
ATOM 3031 C CA . ASN B 1 150 ? 5.098 2.447 14.562 1 93.44 150 ASN B CA 1
ATOM 3032 C C . ASN B 1 150 ? 5.57 1.766 13.281 1 93.44 150 ASN B C 1
ATOM 3034 O O . ASN B 1 150 ? 6.574 1.053 13.289 1 93.44 150 ASN B O 1
ATOM 3038 N N . GLN B 1 151 ? 4.918 2.004 12.234 1 93.69 151 GLN B N 1
ATOM 3039 C CA . GLN B 1 151 ? 5.246 1.384 10.961 1 93.69 151 GLN B CA 1
ATOM 3040 C C . GLN B 1 151 ? 6.586 1.889 10.43 1 93.69 151 GLN B C 1
ATOM 3042 O O . GLN B 1 151 ? 7.461 1.094 10.078 1 93.69 151 GLN B O 1
ATOM 3047 N N . LEU B 1 152 ? 6.766 3.135 10.391 1 96.88 152 LEU B N 1
ATOM 3048 C CA . LEU B 1 152 ? 7.98 3.723 9.836 1 96.88 152 LEU B CA 1
ATOM 3049 C C . LEU B 1 152 ? 9.188 3.406 10.711 1 96.88 152 LEU B C 1
ATOM 3051 O O . LEU B 1 152 ? 10.297 3.238 10.203 1 96.88 152 LEU B O 1
ATOM 3055 N N . ASN B 1 153 ? 8.969 3.348 12.07 1 96.19 153 ASN B N 1
ATOM 3056 C CA . ASN B 1 153 ? 10.047 2.922 12.953 1 96.19 153 ASN B CA 1
ATOM 3057 C C . ASN B 1 153 ? 10.586 1.548 12.555 1 96.19 153 ASN B C 1
ATOM 3059 O O . ASN B 1 153 ? 11.797 1.358 12.445 1 96.19 153 ASN B O 1
ATOM 3063 N N . SER B 1 154 ? 9.719 0.645 12.352 1 92.88 154 SER B N 1
ATOM 3064 C CA . SER B 1 154 ? 10.094 -0.715 11.977 1 92.88 154 SER B CA 1
ATOM 3065 C C . SER B 1 154 ? 10.812 -0.745 10.633 1 92.88 154 SER B C 1
ATOM 3067 O O . SER B 1 154 ? 11.828 -1.427 10.484 1 92.88 154 SER B O 1
ATOM 3069 N N . LEU B 1 155 ? 10.336 -0.011 9.703 1 95.5 155 LEU B N 1
ATOM 3070 C CA . LEU B 1 155 ? 10.938 0.021 8.367 1 95.5 155 LEU B CA 1
ATOM 3071 C C . LEU B 1 155 ? 12.312 0.668 8.414 1 95.5 155 LEU B C 1
ATOM 3073 O O . LEU B 1 155 ? 13.242 0.197 7.754 1 95.5 155 LEU B O 1
ATOM 3077 N N . ALA B 1 156 ? 12.375 1.702 9.164 1 95.69 156 ALA B N 1
ATOM 3078 C CA . ALA B 1 156 ? 13.641 2.42 9.266 1 95.69 156 ALA B CA 1
ATOM 3079 C C . ALA B 1 156 ? 14.688 1.585 10 1 95.69 156 ALA B C 1
ATOM 3081 O O . ALA B 1 156 ? 15.875 1.632 9.672 1 95.69 156 ALA B O 1
ATOM 3082 N N . GLU B 1 157 ? 14.234 0.902 11.031 1 94.94 157 GLU B N 1
ATOM 3083 C CA . GLU B 1 157 ? 15.133 0.053 11.812 1 94.94 157 GLU B CA 1
ATOM 3084 C C . GLU B 1 157 ? 15.891 -0.92 10.906 1 94.94 157 GLU B C 1
ATOM 3086 O O . GLU B 1 157 ? 17.062 -1.215 11.156 1 94.94 157 GLU B O 1
ATOM 3091 N N . TYR B 1 158 ? 15.258 -1.338 9.828 1 93.88 158 TYR B N 1
ATOM 3092 C CA . TYR B 1 158 ? 15.859 -2.344 8.961 1 93.88 158 TYR B CA 1
ATOM 3093 C C . TYR B 1 158 ? 16.234 -1.744 7.609 1 93.88 158 TYR B C 1
ATOM 3095 O O . TYR B 1 158 ? 16.391 -2.469 6.625 1 93.88 158 TYR B O 1
ATOM 3103 N N . ASN B 1 159 ? 16.25 -0.456 7.488 1 95.19 159 ASN B N 1
ATOM 3104 C CA . ASN B 1 159 ? 16.703 0.277 6.312 1 95.19 159 ASN B CA 1
ATOM 3105 C C . ASN B 1 159 ? 15.898 -0.099 5.074 1 95.19 159 ASN B C 1
ATOM 3107 O O . ASN B 1 159 ? 16.469 -0.338 4.004 1 95.19 159 ASN B O 1
ATOM 3111 N N . VAL B 1 160 ? 14.625 -0.144 5.258 1 95.25 160 VAL B N 1
ATOM 3112 C CA . VAL B 1 160 ? 13.727 -0.492 4.16 1 95.25 160 VAL B CA 1
ATOM 3113 C C . VAL B 1 160 ? 13.617 0.682 3.191 1 95.25 160 VAL B C 1
ATOM 3115 O O . VAL B 1 160 ? 13.297 0.497 2.018 1 95.25 160 VAL B O 1
ATOM 3118 N N . PHE B 1 161 ? 13.812 1.858 3.627 1 96.38 161 PHE B N 1
ATOM 3119 C CA . PHE B 1 161 ? 13.844 3.049 2.785 1 96.38 161 PHE B CA 1
ATOM 3120 C C . PHE B 1 161 ? 14.977 3.979 3.195 1 96.38 161 PHE B C 1
ATOM 3122 O O . PHE B 1 161 ? 15.414 3.957 4.348 1 96.38 161 PHE B O 1
ATOM 3129 N N . ASP B 1 162 ? 15.344 4.863 2.221 1 96.88 162 ASP B N 1
ATOM 3130 C CA . ASP B 1 162 ? 16.453 5.781 2.447 1 96.88 162 ASP B CA 1
ATOM 3131 C C . ASP B 1 162 ? 15.977 7.23 2.479 1 96.88 162 ASP B C 1
ATOM 3133 O O . ASP B 1 162 ? 16.672 8.109 2.986 1 96.88 162 ASP B O 1
ATOM 3137 N N . VAL B 1 163 ? 14.922 7.457 1.83 1 98.25 163 VAL B N 1
ATOM 3138 C CA . VAL B 1 163 ? 14.445 8.828 1.67 1 98.25 163 VAL B CA 1
ATOM 3139 C C . VAL B 1 163 ? 14.266 9.477 3.041 1 98.25 163 VAL B C 1
ATOM 3141 O O . VAL B 1 163 ? 13.727 8.867 3.959 1 98.25 163 VAL B O 1
ATOM 3144 N N . PRO B 1 164 ? 14.758 10.711 3.289 1 98.81 164 PRO B N 1
ATOM 3145 C CA . PRO B 1 164 ? 14.445 11.461 4.508 1 98.81 164 PRO B CA 1
ATOM 3146 C C . PRO B 1 164 ? 12.961 11.805 4.629 1 98.81 164 PRO B C 1
ATOM 3148 O O . PRO B 1 164 ? 12.359 12.312 3.68 1 98.81 164 PRO B O 1
ATOM 3151 N N . ILE B 1 165 ? 12.398 11.453 5.773 1 98.88 165 ILE B N 1
ATOM 3152 C CA . ILE B 1 165 ? 10.977 11.727 6 1 98.88 165 ILE B CA 1
ATOM 3153 C C . ILE B 1 165 ? 10.797 12.438 7.336 1 98.88 165 ILE B C 1
ATOM 3155 O O . ILE B 1 165 ? 11.297 11.984 8.367 1 98.88 165 ILE B O 1
ATOM 3159 N N . ARG B 1 166 ? 10.18 13.547 7.375 1 98.94 166 ARG B N 1
ATOM 3160 C CA . ARG B 1 166 ? 9.602 14.109 8.586 1 98.94 166 ARG B CA 1
ATOM 3161 C C . ARG B 1 166 ? 8.117 13.758 8.695 1 98.94 166 ARG B C 1
ATOM 3163 O O . ARG B 1 166 ? 7.312 14.195 7.871 1 98.94 166 ARG B O 1
ATOM 3170 N N . LEU B 1 167 ? 7.781 12.938 9.664 1 98.88 167 LEU B N 1
ATOM 3171 C CA . LEU B 1 167 ? 6.398 12.594 9.977 1 98.88 167 LEU B CA 1
ATOM 3172 C C . LEU B 1 167 ? 5.801 13.578 10.969 1 98.88 167 LEU B C 1
ATOM 3174 O O . LEU B 1 167 ? 6.402 13.859 12.008 1 98.88 167 LEU B O 1
ATOM 3178 N N . VAL B 1 168 ? 4.633 14.102 10.609 1 98.94 168 VAL B N 1
ATOM 3179 C CA . VAL B 1 168 ? 3.979 15.102 11.453 1 98.94 168 VAL B CA 1
ATOM 3180 C C . VAL B 1 168 ? 2.619 14.578 11.914 1 98.94 168 VAL B C 1
ATOM 3182 O O . VAL B 1 168 ? 1.838 14.062 11.109 1 98.94 168 VAL B O 1
ATOM 3185 N N . GLY B 1 169 ? 2.385 14.641 13.133 1 98.81 169 GLY B N 1
ATOM 3186 C CA . GLY B 1 169 ? 1.074 14.359 13.703 1 98.81 169 GLY B CA 1
ATOM 3187 C C . GLY B 1 169 ? 0.387 15.602 14.242 1 98.81 169 GLY B C 1
ATOM 3188 O O . GLY B 1 169 ? 0.912 16.266 15.133 1 98.81 169 GLY B O 1
ATOM 3189 N N . LEU B 1 170 ? -0.781 15.93 13.734 1 98.75 170 LEU B N 1
ATOM 3190 C CA . LEU B 1 170 ? -1.593 17 14.32 1 98.75 170 LEU B CA 1
ATOM 3191 C C . LEU B 1 170 ? -2.168 16.562 15.664 1 98.75 170 LEU B C 1
ATOM 3193 O O . LEU B 1 170 ? -2.76 15.484 15.773 1 98.75 170 LEU B O 1
ATOM 3197 N N . ILE B 1 171 ? -1.999 17.406 16.641 1 98 171 ILE B N 1
ATOM 3198 C CA . ILE B 1 171 ? -2.523 17.078 17.953 1 98 171 ILE B CA 1
ATOM 3199 C C . ILE B 1 171 ? -3.055 18.344 18.641 1 98 171 ILE B C 1
ATOM 3201 O O . ILE B 1 171 ? -3.041 19.422 18.047 1 98 171 ILE B O 1
ATOM 3205 N N . GLU B 1 172 ? -3.641 18.172 19.812 1 96.81 172 GLU B N 1
ATOM 3206 C CA . GLU B 1 172 ? -4.059 19.219 20.75 1 96.81 172 GLU B CA 1
ATOM 3207 C C . GLU B 1 172 ? -3.861 18.781 22.188 1 96.81 172 GLU B C 1
ATOM 3209 O O . GLU B 1 172 ? -3.42 17.656 22.453 1 96.81 172 GLU B O 1
ATOM 3214 N N . ASP B 1 173 ? -4.062 19.703 23.125 1 95.56 173 ASP B N 1
ATOM 3215 C CA . ASP B 1 173 ? -4.152 19.328 24.531 1 95.56 173 ASP B CA 1
ATOM 3216 C C . ASP B 1 173 ? -5.578 18.922 24.906 1 95.56 173 ASP B C 1
ATOM 3218 O O . ASP B 1 173 ? -6.543 19.547 24.438 1 95.56 173 ASP B O 1
ATOM 3222 N N . PHE B 1 174 ? -5.625 17.922 25.734 1 95.19 174 PHE B N 1
ATOM 3223 C CA . PHE B 1 174 ? -6.945 17.594 26.25 1 95.19 174 PHE B CA 1
ATOM 3224 C C . PHE B 1 174 ? -7.477 18.703 27.141 1 95.19 174 PHE B C 1
ATOM 3226 O O . PHE B 1 174 ? -6.703 19.391 27.812 1 95.19 174 PHE B O 1
ATOM 3233 N N . GLU B 1 175 ? -8.766 18.875 27.156 1 94.94 175 GLU B N 1
ATOM 3234 C CA . GLU B 1 175 ? -9.492 19.703 28.109 1 94.94 175 GLU B CA 1
ATOM 3235 C C . GLU B 1 175 ? -9.086 21.172 28 1 94.94 175 GLU B C 1
ATOM 3237 O O . GLU B 1 175 ? -9.164 21.922 28.969 1 94.94 175 GLU B O 1
ATOM 3242 N N . THR B 1 176 ? -8.562 21.516 26.938 1 95.94 176 THR B N 1
ATOM 3243 C CA . THR B 1 176 ? -8.219 22.906 26.656 1 95.94 176 THR B CA 1
ATOM 3244 C C . THR B 1 176 ? -9.156 23.5 25.609 1 95.94 176 THR B C 1
ATOM 3246 O O . THR B 1 176 ? -9.453 22.859 24.609 1 95.94 176 THR B O 1
ATOM 3249 N N . ASP B 1 177 ? -9.516 24.766 25.859 1 96.56 177 ASP B N 1
ATOM 3250 C CA . ASP B 1 177 ? -10.375 25.469 24.906 1 96.56 177 ASP B CA 1
ATOM 3251 C C . ASP B 1 177 ? -9.617 25.781 23.625 1 96.56 177 ASP B C 1
ATOM 3253 O O . ASP B 1 177 ? -8.523 26.375 23.672 1 96.56 177 ASP B O 1
ATOM 3257 N N . ILE B 1 178 ? -10.219 25.422 22.547 1 96.19 178 ILE B N 1
ATOM 3258 C CA . ILE B 1 178 ? -9.594 25.688 21.25 1 96.19 178 ILE B CA 1
ATOM 3259 C C . ILE B 1 178 ? -10.648 26.172 20.266 1 96.19 178 ILE B C 1
ATOM 3261 O O . ILE B 1 178 ? -11.852 26.031 20.5 1 96.19 178 ILE B O 1
ATOM 3265 N N . ASP B 1 179 ? -10.195 26.812 19.203 1 96.62 179 ASP B N 1
ATOM 3266 C CA . ASP B 1 179 ? -11.062 27.172 18.094 1 96.62 179 ASP B CA 1
ATOM 3267 C C . ASP B 1 179 ? -11.352 25.953 17.219 1 96.62 179 ASP B C 1
ATOM 3269 O O . ASP B 1 179 ? -10.43 25.203 16.859 1 96.62 179 ASP B O 1
ATOM 3273 N N . ILE B 1 180 ? -12.594 25.828 16.891 1 98 180 ILE B N 1
ATOM 3274 C CA . ILE B 1 180 ? -13.023 24.688 16.062 1 98 180 ILE B CA 1
ATOM 3275 C C . ILE B 1 180 ? -13.844 25.203 14.883 1 98 180 ILE B C 1
ATOM 3277 O O . ILE B 1 180 ? -14.695 26.078 15.039 1 98 180 ILE B O 1
ATOM 3281 N N . VAL B 1 181 ? -13.516 24.719 13.719 1 98.12 181 VAL B N 1
ATOM 3282 C CA . VAL B 1 181 ? -14.32 24.969 12.523 1 98.12 181 VAL B CA 1
ATOM 3283 C C . VAL B 1 181 ? -15.164 23.734 12.195 1 98.12 181 VAL B C 1
ATOM 3285 O O . VAL B 1 181 ? -14.625 22.688 11.844 1 98.12 181 VAL B O 1
ATOM 3288 N N . SER B 1 182 ? -16.422 23.875 12.266 1 96.69 182 SER B N 1
ATOM 3289 C CA . SER B 1 182 ? -17.359 22.797 11.977 1 96.69 182 SER B CA 1
ATOM 3290 C C . SER B 1 182 ? -18.016 22.984 10.609 1 96.69 182 SER B C 1
ATOM 3292 O O . SER B 1 182 ? -18.625 24.016 10.336 1 96.69 182 SER B O 1
ATOM 3294 N N . THR B 1 183 ? -17.891 21.938 9.766 1 95.81 183 THR B N 1
ATOM 3295 C CA . THR B 1 183 ? -18.391 22.047 8.398 1 95.81 183 THR B CA 1
ATOM 3296 C C . THR B 1 183 ? -19.516 21.031 8.148 1 95.81 183 THR B C 1
ATOM 3298 O O . THR B 1 183 ? -19.422 19.875 8.578 1 95.81 183 THR B O 1
ATOM 3301 N N . THR B 1 184 ? -20.547 21.484 7.516 1 93.5 184 THR B N 1
ATOM 3302 C CA . THR B 1 184 ? -21.609 20.625 6.984 1 93.5 184 THR B CA 1
ATOM 3303 C C . THR B 1 184 ? -21.531 20.562 5.461 1 93.5 184 THR B C 1
ATOM 3305 O O . THR B 1 184 ? -21.422 21.594 4.789 1 93.5 184 THR B O 1
ATOM 3308 N N . TYR B 1 185 ? -21.547 19.359 4.977 1 91.62 185 TYR B N 1
ATOM 3309 C CA . TYR B 1 185 ? -21.422 19.141 3.537 1 91.62 185 TYR B CA 1
ATOM 3310 C C . TYR B 1 185 ? -22.766 18.781 2.924 1 91.62 185 TYR B C 1
ATOM 3312 O O . TYR B 1 185 ? -23.688 18.344 3.627 1 91.62 185 TYR B O 1
ATOM 3320 N N . ALA B 1 186 ? -22.828 19.016 1.594 1 88.31 186 ALA B N 1
ATOM 3321 C CA . ALA B 1 186 ? -24.078 18.781 0.868 1 88.31 186 ALA B CA 1
ATOM 3322 C C . ALA B 1 186 ? -24.484 17.312 0.939 1 88.31 186 ALA B C 1
ATOM 3324 O O . ALA B 1 186 ? -25.672 17 1.106 1 88.31 186 ALA B O 1
ATOM 3325 N N . ASP B 1 187 ? -23.5 16.391 0.722 1 81.62 187 ASP B N 1
ATOM 3326 C CA . ASP B 1 187 ? -23.75 14.969 0.87 1 81.62 187 ASP B CA 1
ATOM 3327 C C . ASP B 1 187 ? -23.031 14.406 2.098 1 81.62 187 ASP B C 1
ATOM 3329 O O . ASP B 1 187 ? -21.969 14.898 2.48 1 81.62 187 ASP B O 1
ATOM 3333 N N . LYS B 1 188 ? -23.688 13.391 2.549 1 69.94 188 LYS B N 1
ATOM 3334 C CA . LYS B 1 188 ? -23.172 12.828 3.795 1 69.94 188 LYS B CA 1
ATOM 3335 C C . LYS B 1 188 ? -21.812 12.18 3.586 1 69.94 188 LYS B C 1
ATOM 3337 O O . LYS B 1 188 ? -20.969 12.18 4.488 1 69.94 188 LYS B O 1
ATOM 3342 N N . ARG B 1 189 ? -21.734 11.508 2.334 1 68.25 189 ARG B N 1
ATOM 3343 C CA . ARG B 1 189 ? -20.484 10.797 2.096 1 68.25 189 ARG B CA 1
ATOM 3344 C C . ARG B 1 189 ? -19.766 11.367 0.882 1 68.25 189 ARG B C 1
ATOM 3346 O O . ARG B 1 189 ? -20.375 11.602 -0.161 1 68.25 189 ARG B O 1
ATOM 3353 N N . TYR B 1 190 ? -18.438 11.773 1.001 1 70.25 190 TYR B N 1
ATOM 3354 C CA . TYR B 1 190 ? -17.484 12.062 -0.066 1 70.25 190 TYR B CA 1
ATOM 3355 C C . TYR B 1 190 ? -17.766 13.43 -0.684 1 70.25 190 TYR B C 1
ATOM 3357 O O . TYR B 1 190 ? -17.188 13.773 -1.719 1 70.25 190 TYR B O 1
ATOM 3365 N N . SER B 1 191 ? -18.766 14.195 0.037 1 76.19 191 SER B N 1
ATOM 3366 C CA . SER B 1 191 ? -19.047 15.508 -0.535 1 76.19 191 SER B CA 1
ATOM 3367 C C . SER B 1 191 ? -17.938 16.5 -0.221 1 76.19 191 SER B C 1
ATOM 3369 O O . SER B 1 191 ? -17.391 16.5 0.884 1 76.19 191 SER B O 1
ATOM 3371 N N . ARG B 1 192 ? -17.672 17.391 -1.192 1 78.56 192 ARG B N 1
ATOM 3372 C CA . ARG B 1 192 ? -16.734 18.484 -1.008 1 78.56 192 ARG B CA 1
ATOM 3373 C C . ARG B 1 192 ? -17.438 19.828 -1.087 1 78.56 192 ARG B C 1
ATOM 3375 O O . ARG B 1 192 ? -16.797 20.875 -0.92 1 78.56 192 ARG B O 1
ATOM 3382 N N . THR B 1 193 ? -18.641 19.734 -1.182 1 83.75 193 THR B N 1
ATOM 3383 C CA . THR B 1 193 ? -19.422 20.969 -1.275 1 83.75 193 THR B CA 1
ATOM 3384 C C . THR B 1 193 ? -19.922 21.391 0.103 1 83.75 193 THR B C 1
ATOM 3386 O O . THR B 1 193 ? -20.734 20.719 0.722 1 83.75 193 THR B O 1
ATOM 3389 N N . ILE B 1 194 ? -19.547 22.578 0.47 1 88 194 ILE B N 1
ATOM 3390 C CA . ILE B 1 194 ? -19.844 23.078 1.808 1 88 194 ILE B CA 1
ATOM 3391 C C . ILE B 1 194 ? -21.219 23.734 1.813 1 88 194 ILE B C 1
ATOM 3393 O O . ILE B 1 194 ? -21.516 24.594 0.977 1 88 194 ILE B O 1
ATOM 3397 N N . THR B 1 195 ? -22.031 23.328 2.721 1 91.31 195 THR B N 1
ATOM 3398 C CA . THR B 1 195 ? -23.344 23.969 2.898 1 91.31 195 THR B CA 1
ATOM 3399 C C . THR B 1 195 ? -23.297 24.969 4.055 1 91.31 195 THR B C 1
ATOM 3401 O O . THR B 1 195 ? -23.969 26 4.004 1 91.31 195 THR B O 1
ATOM 3404 N N . LYS B 1 196 ? -22.625 24.641 5.066 1 92.25 196 LYS B N 1
ATOM 3405 C CA . LYS B 1 196 ? -22.5 25.516 6.234 1 92.25 196 LYS B CA 1
ATOM 3406 C C . LYS B 1 196 ? -21.141 25.328 6.918 1 92.25 196 LYS B C 1
ATOM 3408 O O . LYS B 1 196 ? -20.625 24.203 6.969 1 92.25 196 LYS B O 1
ATOM 3413 N N . ARG B 1 197 ? -20.594 26.406 7.387 1 94.31 197 ARG B N 1
ATOM 3414 C CA . ARG B 1 197 ? -19.344 26.375 8.148 1 94.31 197 ARG B CA 1
ATOM 3415 C C . ARG B 1 197 ? -19.406 27.344 9.328 1 94.31 197 ARG B C 1
ATOM 3417 O O . ARG B 1 197 ? -19.719 28.531 9.164 1 94.31 197 ARG B O 1
ATOM 3424 N N . ASP B 1 198 ? -19.109 26.844 10.5 1 95 198 ASP B N 1
ATOM 3425 C CA . ASP B 1 198 ? -19.141 27.625 11.727 1 95 198 ASP B CA 1
ATOM 3426 C C . ASP B 1 198 ? -17.812 27.562 12.453 1 95 198 ASP B C 1
ATOM 3428 O O . ASP B 1 198 ? -17.172 26.5 12.492 1 95 198 ASP B O 1
ATOM 3432 N N . THR B 1 199 ? -17.438 28.672 12.953 1 95.94 199 THR B N 1
ATOM 3433 C CA . THR B 1 199 ? -16.312 28.703 13.883 1 95.94 199 THR B CA 1
ATOM 3434 C C . THR B 1 199 ? -16.812 28.797 15.328 1 95.94 199 THR B C 1
ATOM 3436 O O . THR B 1 199 ? -17.5 29.75 15.695 1 95.94 199 THR B O 1
ATOM 3439 N N . VAL B 1 200 ? -16.438 27.859 16.094 1 96.19 200 VAL B N 1
ATOM 3440 C CA . VAL B 1 200 ? -16.938 27.781 17.469 1 96.19 200 VAL B CA 1
ATOM 3441 C C . VAL B 1 200 ? -15.781 27.438 18.406 1 96.19 200 VAL B C 1
ATOM 3443 O O . VAL B 1 200 ? -14.695 27.078 17.953 1 96.19 200 VAL B O 1
ATOM 3446 N N . LYS B 1 201 ? -16.062 27.609 19.672 1 96.88 201 LYS B N 1
ATOM 3447 C CA . LYS B 1 201 ? -15.141 27.125 20.688 1 96.88 201 LYS B CA 1
ATOM 3448 C C . LYS B 1 201 ? -15.469 25.688 21.094 1 96.88 201 LYS B C 1
ATOM 3450 O O . LYS B 1 201 ? -16.625 25.266 21.016 1 96.88 201 LYS B O 1
ATOM 3455 N N . GLY B 1 202 ? -14.445 25 21.438 1 97 202 GLY B N 1
ATOM 3456 C CA . GLY B 1 202 ? -14.625 23.641 21.922 1 97 202 GLY B CA 1
ATOM 3457 C C . GLY B 1 202 ? -13.367 23.047 22.547 1 97 202 GLY B C 1
ATOM 3458 O O . GLY B 1 202 ? -12.43 23.781 22.859 1 97 202 GLY B O 1
ATOM 3459 N N . LYS B 1 203 ? -13.445 21.781 22.859 1 96.88 203 LYS B N 1
ATOM 3460 C CA . LYS B 1 203 ? -12.289 21.094 23.422 1 96.88 203 LYS B CA 1
ATOM 3461 C C . LYS B 1 203 ? -12.336 19.609 23.109 1 96.88 203 LYS B C 1
ATOM 3463 O O . LYS B 1 203 ? -13.367 19.094 22.672 1 96.88 203 LYS B O 1
ATOM 3468 N N . VAL B 1 204 ? -11.195 18.938 23.172 1 96.56 204 VAL B N 1
ATOM 3469 C CA . VAL B 1 204 ? -11.094 17.484 23.109 1 96.56 204 VAL B CA 1
ATOM 3470 C C . VAL B 1 204 ? -11.039 16.906 24.516 1 96.56 204 VAL B C 1
ATOM 3472 O O . VAL B 1 204 ? -10.156 17.266 25.312 1 96.56 204 VAL B O 1
ATOM 3475 N N . ILE B 1 205 ? -11.961 16.062 24.75 1 95.81 205 ILE B N 1
ATOM 3476 C CA . ILE B 1 205 ? -12.039 15.43 26.078 1 95.81 205 ILE B CA 1
ATOM 3477 C C . ILE B 1 205 ? -11.359 14.062 26.031 1 95.81 205 ILE B C 1
ATOM 3479 O O . ILE B 1 205 ? -11.531 13.305 25.078 1 95.81 205 ILE B O 1
ATOM 3483 N N . ASP B 1 206 ? -10.594 13.789 27.078 1 92.12 206 ASP B N 1
ATOM 3484 C CA . ASP B 1 206 ? -9.922 12.492 27.188 1 92.12 206 ASP B CA 1
ATOM 3485 C C . ASP B 1 206 ? -10.906 11.391 27.578 1 92.12 206 ASP B C 1
ATOM 3487 O O . ASP B 1 206 ? -11.492 11.43 28.672 1 92.12 206 ASP B O 1
ATOM 3491 N N . THR B 1 207 ? -11.109 10.477 26.75 1 86.5 207 THR B N 1
ATOM 3492 C CA . THR B 1 207 ? -12.055 9.398 27.031 1 86.5 207 THR B CA 1
ATOM 3493 C C . THR B 1 207 ? -11.32 8.078 27.234 1 86.5 207 THR B C 1
ATOM 3495 O O . THR B 1 207 ? -11.93 7.008 27.188 1 86.5 207 THR B O 1
ATOM 3498 N N . ASN B 1 208 ? -10.008 8.148 27.359 1 76.75 208 ASN B N 1
ATOM 3499 C CA . ASN B 1 208 ? -9.25 6.922 27.609 1 76.75 208 ASN B CA 1
ATOM 3500 C C . ASN B 1 208 ? -9.578 6.328 28.984 1 76.75 208 ASN B C 1
ATOM 3502 O O . ASN B 1 208 ? -9.711 7.055 29.969 1 76.75 208 ASN B O 1
ATOM 3506 N N . THR B 1 209 ? -10.07 5.07 28.938 1 63.75 209 THR B N 1
ATOM 3507 C CA . THR B 1 209 ? -10.219 4.363 30.203 1 63.75 209 THR B CA 1
ATOM 3508 C C . THR B 1 209 ? -8.875 3.809 30.672 1 63.75 209 THR B C 1
ATOM 3510 O O . THR B 1 209 ? -8.078 3.328 29.859 1 63.75 209 THR B O 1
ATOM 3513 N N . PRO B 1 210 ? -8.477 4.164 32 1 57.62 210 PRO B N 1
ATOM 3514 C CA . PRO B 1 210 ? -7.191 3.779 32.594 1 57.62 210 PRO B CA 1
ATOM 3515 C C . PRO B 1 210 ? -6.73 2.395 32.125 1 57.62 210 PRO B C 1
ATOM 3517 O O . PRO B 1 210 ? -5.531 2.16 31.984 1 57.62 210 PRO B O 1
ATOM 3520 N N . ASN B 1 211 ? -7.395 1.467 32.156 1 48.78 211 ASN B N 1
ATOM 3521 C CA . ASN B 1 211 ? -6.934 0.086 32.062 1 48.78 211 ASN B CA 1
ATOM 3522 C C . ASN B 1 211 ? -6.52 -0.277 30.625 1 48.78 211 ASN B C 1
ATOM 3524 O O . ASN B 1 211 ? -6.207 -1.435 30.344 1 48.78 211 ASN B O 1
ATOM 3528 N N . THR B 1 212 ? -6.898 0.506 29.891 1 49.59 212 THR B N 1
ATOM 3529 C CA . THR B 1 212 ? -6.625 -0.019 28.547 1 49.59 212 THR B CA 1
ATOM 3530 C C . THR B 1 212 ? -5.316 0.548 28.016 1 49.59 212 THR B C 1
ATOM 3532 O O . THR B 1 212 ? -5.094 1.761 28.047 1 49.59 212 THR B O 1
ATOM 3535 N N . ARG B 1 213 ? -4.344 -0.25 28.062 1 45.97 213 ARG B N 1
ATOM 3536 C CA . ARG B 1 213 ? -3.076 -0.046 27.359 1 45.97 213 ARG B CA 1
ATOM 3537 C C . ARG B 1 213 ? -3.268 0.806 26.109 1 45.97 213 ARG B C 1
ATOM 3539 O O . ARG B 1 213 ? -2.328 1.003 25.344 1 45.97 213 ARG B O 1
ATOM 3546 N N . ARG B 1 214 ? -4.574 1.15 26.047 1 50.38 214 ARG B N 1
ATOM 3547 C CA . ARG B 1 214 ? -4.953 1.673 24.734 1 50.38 214 ARG B CA 1
ATOM 3548 C C . ARG B 1 214 ? -4.531 3.131 24.578 1 50.38 214 ARG B C 1
ATOM 3550 O O . ARG B 1 214 ? -4.379 3.846 25.578 1 50.38 214 ARG B O 1
ATOM 3557 N N . ARG B 1 215 ? -4.465 3.709 23.297 1 59 215 ARG B N 1
ATOM 3558 C CA . ARG B 1 215 ? -4.141 4.926 22.562 1 59 215 ARG B CA 1
ATOM 3559 C C . ARG B 1 215 ? -5.039 6.082 22.984 1 59 215 ARG B C 1
ATOM 3561 O O . ARG B 1 215 ? -6.215 5.879 23.281 1 59 215 ARG B O 1
ATOM 3568 N N . LYS B 1 216 ? -4.438 7.234 23.422 1 73.25 216 LYS B N 1
ATOM 3569 C CA . LYS B 1 216 ? -5.125 8.438 23.891 1 73.25 216 LYS B CA 1
ATOM 3570 C C . LYS B 1 216 ? -6.234 8.844 22.922 1 73.25 216 LYS B C 1
ATOM 3572 O O . LYS B 1 216 ? -5.965 9.469 21.891 1 73.25 216 LYS B O 1
ATOM 3577 N N . ARG B 1 217 ? -7.434 8.336 23.266 1 84.38 217 ARG B N 1
ATOM 3578 C CA . ARG B 1 217 ? -8.617 8.68 22.484 1 84.38 217 ARG B CA 1
ATOM 3579 C C . ARG B 1 217 ? -9.352 9.867 23.094 1 84.38 217 ARG B C 1
ATOM 3581 O O . ARG B 1 217 ? -9.266 10.102 24.297 1 84.38 217 ARG B O 1
ATOM 3588 N N . GLY B 1 218 ? -9.953 10.641 22.172 1 92.06 218 GLY B N 1
ATOM 3589 C CA . GLY B 1 218 ? -10.695 11.797 22.641 1 92.06 218 GLY B CA 1
ATOM 3590 C C . GLY B 1 218 ? -12.07 11.93 22.016 1 92.06 218 GLY B C 1
ATOM 3591 O O . GLY B 1 218 ? -12.398 11.211 21.078 1 92.06 218 GLY B O 1
ATOM 3592 N N . THR B 1 219 ? -12.891 12.719 2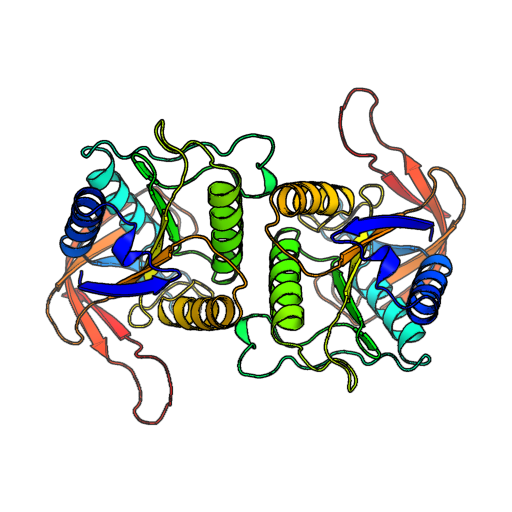2.703 1 94.62 219 THR B N 1
ATOM 3593 C CA . THR B 1 219 ? -14.164 13.18 22.172 1 94.62 219 THR B CA 1
ATOM 3594 C C . THR B 1 219 ? -14.156 14.688 21.984 1 94.62 219 THR B C 1
ATOM 3596 O O . THR B 1 219 ? -13.688 15.43 22.844 1 94.62 219 THR B O 1
ATOM 3599 N N . ILE B 1 220 ? -14.672 15.094 20.859 1 96.56 220 ILE B N 1
ATOM 3600 C CA . ILE B 1 220 ? -14.719 16.516 20.562 1 96.56 220 ILE B CA 1
ATOM 3601 C C . ILE B 1 220 ? -16.062 17.094 20.984 1 96.56 220 ILE B C 1
ATOM 3603 O O . ILE B 1 220 ? -17.109 16.578 20.625 1 96.56 220 ILE B O 1
ATOM 3607 N N . VAL B 1 221 ? -15.961 18.156 21.719 1 95.88 221 VAL B N 1
ATOM 3608 C CA . VAL B 1 221 ? -17.172 18.844 22.156 1 95.88 221 VAL B CA 1
ATOM 3609 C C . VAL B 1 221 ? -17.062 20.328 21.812 1 95.88 221 VAL B C 1
ATOM 3611 O O . VAL B 1 221 ? -15.977 20.922 21.906 1 95.88 221 VAL B O 1
ATOM 3614 N N . THR B 1 222 ? -18.203 20.891 21.422 1 94.94 222 THR B N 1
ATOM 3615 C CA . THR B 1 222 ? -18.25 22.312 21.094 1 94.94 222 THR B CA 1
ATOM 3616 C C . THR B 1 222 ? -19.266 23.047 21.953 1 94.94 222 THR B C 1
ATOM 3618 O O . THR B 1 222 ? -20.156 22.422 22.531 1 94.94 222 THR B O 1
ATOM 3621 N N . TYR B 1 223 ? -18.984 24.391 22.062 1 92.38 223 TYR B N 1
ATOM 3622 C CA . TYR B 1 223 ? -19.922 25.219 22.812 1 92.38 223 TYR B CA 1
ATOM 3623 C C . TYR B 1 223 ? -20.109 26.578 22.172 1 92.38 223 TYR B C 1
ATOM 3625 O O . TYR B 1 223 ? -19.219 27.047 21.438 1 92.38 223 TYR B O 1
#

GO terms:
  GO:0009036 type II site-specific deoxyribonuclease activity (F, EXP)

Nearest PDB structures (foldseek):
  1dfm-assembly1_A  TM=9.870E-01  e=1.797E-46  Bacillus subtilis
  1dfm-assembly1_B  TM=9.845E-01  e=3.400E-45  Bacillus subtilis
  1es8-assembly1_A-2  TM=8.942E-01  e=3.698E-33  Bacillus subtilis
  3odh-assembly2_E  TM=6.300E-01  e=1.220E-06  Oceanobacter kriegii
  7sae-assembly1_J  TM=3.083E-01  e=2.959E+00  Bacillus subtilis

Sequence (446 aa):
MKIDITDYNHADEILNPQLWKEIEETLLKMPLHVKASDQASKVGSLIFDPVGTNQYIKDELVPKHWKNNIPIPKRFDFLGTDIDFGKRDTLVEVQFSNYPFLLNNTVRSELFHKSNMDIDEEGMKVAIIITKGHMFPASNSSLYYEQAQNQLNSLAEYNVFDVPIRLVGLIEDFETDIDIVSTTYADKRYSRTITKRDTVKGKVIDTNTPNTRRRKRGTIVTYMKIDITDYNHADEILNPQLWKEIEETLLKMPLHVKASDQASKVGSLIFDPVGTNQYIKDELVPKHWKNNIPIPKRFDFLGTDIDFGKRDTLVEVQFSNYPFLLNNTVRSELFHKSNMDIDEEGMKVAIIITKGHMFPASNSSLYYEQAQNQLNSLAEYNVFDVPIRLVGLIEDFETDIDIVSTTYADKRYSRTITKRDTVKGKVIDTNTPNTRRRKRGTIVTY